Protein AF-0000000083138171 (afdb_homodimer)

Radius of gyration: 25.32 Å; Cα contacts (8 Å, |Δi|>4): 1349; chains: 2; bounding box: 52×80×74 Å

Secondary structure (DSSP, 8-state):
-TTTS--EEEEEEEEEEEETTTEEEEEEEEEEEEHHHHHHHHHHS---SGGGS-S-TTHHHHHHHHHHHHHHHHEEEETTEEEE-GGGGGS-HHHHHHHHHHHHHHHHHHHHHHHH---EEEEGGGS-BTTB-SGGGGGG-TT--SEEEEETTTTEEEEEEEEE-SS--HHHHHHHHHHHHTEEEETTB--S-EEEEEEEEETTEEEEEEEEPPP-TTSEEE---HHHHHHHHHHHHHHHHH-GGG--EE-SSEEEEEEEE----TT-SS---EEEEEEEEHHHHHHHHTT-HHHHHHHHHTGGGPPPPTT-EE-TTS-EE-/-TTTS--EEEEEEEEEEEETTTEEEEEEEEEEEEHHHHHHHHHHS---SGGGS-S-TTHHHHHHHHHHHHHHHHEEEETTEEEE-GGGGGS-HHHHHHHHHHHHHHHHHHHHHHHH---EEEEGGGS-BTTB-STTGGGG-TT--SEEEEETTTTEEEEEEEEE-SS--HHHHHHHHHHHHTEEEETTB--S-EEEEEEEEETTEEEEEEEEPPP-TTSEEE---HHHHHHHHHHHHHHHHH-GGG--EE-SSEEEEEEEEE---TT-SS--EEEEEEEEEHHHHHHHHTT-HHHHHHHHHTGGGPPPPTT-EE-TTS-EE-

Nearest PDB structures (foldseek):
  5d3d-assembly1_A  TM=7.814E-01  e=3.980E-01  Staphylococcus aureus subsp. aureus NCTC 8325
  6fkn-assembly2_D  TM=5.523E-01  e=2.606E+00  Drosophila melanogaster
  6fkn-assembly1_B  TM=5.523E-01  e=2.606E+00  Drosophila melanogaster
  7vtg-assembly1_A  TM=3.301E-01  e=4.169E+00  Escherichia coli
  7vtg-assembly1_B  TM=3.327E-01  e=6.669E+00  Escherichia coli

Sequence (644 aa):
MILTEDKIYTMSLETESVNRDSGLTNNTIELEFTNKELLHAIVTCGMPIQRLTAAFPEKKRFEFLYKLFLVETALDAEGDRLKKSKKIAYLDSSEKSVISYYMGMFFTKMISRRLYGSEYLTNLNLIETPDHKEFIDFFASEWRPEMIGYRPDADAWNVWEAKGGSNYREQALKKGADQLKAIGTVNGVRPDPAAVCMTYYDHGYLCGILREPEGNTEGEQLKFTEEDFYKAYYEPICELFLDKGSNLRLHDLYAEVSLEVPYFTENYREPDERKICIGISRKLLNCLMEEDYSAVAEIRKNVQEEICPDGAYMGADGIFIRMILTEDKIYTMSLETESVNRDSGLTNNTIELEFTNKELLHAIVTCGMPIQRLTAAFPEKKRFEFLYKLFLVETALDAEGDRLKKSKKIAYLDSSEKSVISYYMGMFFTKMISRRLYGSEYLTNLNLIETPDHKEFIDFFASEWRPEMIGYRPDADAWNVWEAKGGSNYREQALKKGADQLKAIGTVNGVRPDPAAVCMTYYDHGYLCGILREPEGNTEGEQLKFTEEDFYKAYYEPICELFLDKGSNLRLHDLYAEVSLEVPYFTENYREPDERKICIGISRKLLNCLMEEDYSAVAEIRKNVQEEICPDGAYMGADGIFIR

Solvent-accessible surface area (backbone atoms only — not comparable to full-atom values): 33714 Å² total; per-residue (Å²): 102,73,68,77,40,93,46,65,34,44,32,48,33,35,37,39,40,70,42,93,84,77,40,77,45,80,46,76,46,77,45,72,46,40,19,45,54,53,48,46,22,51,68,60,33,78,78,68,72,57,72,53,41,47,65,31,60,56,41,46,54,52,50,47,51,48,54,50,48,44,49,59,31,46,40,36,73,58,87,45,28,44,24,62,27,74,54,48,51,68,46,52,71,50,57,48,44,36,43,22,44,50,50,7,43,31,49,38,44,44,46,35,28,73,76,68,60,26,61,42,47,31,51,46,76,57,40,59,26,89,88,42,76,55,68,56,70,72,47,70,50,97,40,60,51,48,28,39,27,42,26,68,94,70,72,34,36,24,37,36,23,59,34,35,37,74,48,85,50,70,66,58,52,51,51,33,39,53,17,49,35,44,41,14,23,51,64,83,33,66,46,59,58,42,32,24,30,36,31,23,34,59,97,47,28,46,32,36,37,34,39,40,56,80,83,29,74,82,27,46,73,42,62,63,54,70,43,37,46,50,44,44,50,44,48,63,54,51,39,37,66,66,12,80,84,23,54,68,42,80,56,94,63,32,34,35,27,45,42,80,40,78,38,54,44,88,76,60,75,69,90,51,86,38,70,44,32,44,32,34,39,42,69,59,49,52,30,56,75,67,66,34,40,66,58,44,52,54,51,58,65,55,51,88,72,70,80,69,58,88,88,41,42,59,48,86,82,51,44,28,27,75,105,74,69,76,42,94,46,63,35,44,32,49,33,35,38,38,39,69,40,93,86,77,41,78,47,78,48,76,45,77,46,71,47,39,18,46,56,52,48,48,24,51,68,59,35,80,77,62,74,54,69,52,40,38,65,32,56,58,41,44,54,51,49,48,51,48,53,50,48,43,49,60,27,44,40,35,74,58,86,45,29,44,24,63,27,72,56,47,48,68,49,51,70,51,57,49,46,36,43,22,43,50,50,6,44,32,49,39,43,44,46,34,27,73,76,69,60,26,61,42,47,33,53,47,79,56,40,59,28,89,89,44,78,58,75,53,71,76,56,68,51,99,40,59,50,48,29,39,28,41,25,70,93,71,72,35,36,24,37,37,24,60,35,35,36,75,48,86,50,70,66,60,51,50,51,34,40,54,16,49,35,43,42,15,24,49,63,85,35,66,45,59,56,42,34,24,29,36,32,23,34,60,96,47,27,47,31,36,39,34,40,40,56,82,82,30,74,81,27,46,73,44,62,62,52,70,44,37,46,50,45,45,52,44,49,65,54,51,38,37,64,65,11,80,84,22,55,67,43,81,55,94,63,32,33,34,27,45,41,81,38,78,39,49,44,89,74,65,74,67,88,52,85,38,67,44,30,43,30,34,39,42,69,58,49,52,30,57,76,68,66,34,40,67,57,46,53,54,49,55,65,55,49,87,73,68,81,70,59,89,87,40,41,59,49,82,80,52,44,29,26,74

pLDDT: mean 84.26, std 14.77, range [39.25, 97.88]

Foldseek 3Di:
DQQQDWAKAKAKEWEWEQDPVPGTDIDIDIDIDTSFLLLLLLLQEDDPDLVPPPDDLCSLVVSSLVSVVLDVQQWDDDDRFIFGDPSCVPDDPVSQQVSQQSVQRSVQLSCCCVPPVFNAKYFPLLQADPVPNDSPPVPPDPQAATIKTADLLVRAIATEHTAGDADDDPVVQVSQQRSLQQEQEEQPHGHPFYKYKYWHDDVRTIHMYIYGDDHHNPHDYHDDDPLSSVCSRCVSVLSLCVRPVQCWDDDDFKIKTKRWHFDPDPVPDDGDTGIKIKMATPQLSVCVVVSPSVVLSVCLNVQVPADDDPPWDARSSRMIMD/DQQQDWAKAKAKEWEWEQDPVPGTDIDIDIDIDTSFLLLLLLLQEDDPDCVPPPPDLCSLVVSSLVSVVLDVQQWDDDDRFIFGDPSCVPDDPVSQQVSQVSVQRSVQLSCCCVPPVFNFKYFPLLQDDPVDNDSPDVPPDPQAATIKTADLLVRAIATEHTAGDADDDPVVQVSQQRSLQQEQEEQPHGHPFYKYKYWHDDVRTIHMYIYGDDHHNPHDYHDDDPLSSVCSRCVSVLSLCVRPVQCWDDDDFKIKTKRWHADPPPVPPDRDTGIKIKMATPQLSVCVVVSVSVVLSVCLSVQVPADDDPPWAARSSRMIMD

Organism: NCBI:txid40520

Structure (mmCIF, N/CA/C/O backbone):
data_AF-0000000083138171-model_v1
#
loop_
_entity.id
_entity.type
_entity.pdbx_description
1 polymer 'Uncharacterized protein'
#
loop_
_atom_site.group_PDB
_atom_site.id
_atom_site.type_symbol
_atom_site.label_atom_id
_atom_site.label_alt_id
_atom_site.label_comp_id
_atom_site.label_asym_id
_atom_site.label_entity_id
_atom_site.label_seq_id
_atom_site.pdbx_PDB_ins_code
_atom_site.Cartn_x
_atom_site.Cartn_y
_atom_site.Cartn_z
_atom_site.occupancy
_atom_site.B_iso_or_equiv
_atom_site.auth_seq_id
_atom_site.auth_comp_id
_atom_site.auth_asym_id
_atom_site.auth_atom_id
_atom_site.pdbx_PDB_model_num
ATOM 1 N N . MET A 1 1 ? -18.062 9.148 -6.297 1 81.62 1 MET A N 1
ATOM 2 C CA . MET A 1 1 ? -16.812 9.07 -5.555 1 81.62 1 MET A CA 1
ATOM 3 C C . MET A 1 1 ? -16.781 10.109 -4.434 1 81.62 1 MET A C 1
ATOM 5 O O . MET A 1 1 ? -17.062 11.289 -4.664 1 81.62 1 MET A O 1
ATOM 9 N N . ILE A 1 2 ? -16.438 9.68 -3.275 1 85.94 2 ILE A N 1
ATOM 10 C CA . ILE A 1 2 ? -16.484 10.5 -2.066 1 85.94 2 ILE A CA 1
ATOM 11 C C . ILE A 1 2 ? -15.555 11.695 -2.211 1 85.94 2 ILE A C 1
ATOM 13 O O . ILE A 1 2 ? -15.828 12.773 -1.666 1 85.94 2 ILE A O 1
ATOM 17 N N . LEU A 1 3 ? -14.516 11.523 -3.051 1 86.81 3 LEU A N 1
ATOM 18 C CA . LEU A 1 3 ? -13.477 12.555 -3.072 1 86.81 3 LEU A CA 1
ATOM 19 C C . LEU A 1 3 ? -13.711 13.539 -4.219 1 86.81 3 LEU A C 1
ATOM 21 O O . LEU A 1 3 ? -13.125 14.625 -4.242 1 86.81 3 LEU A O 1
ATOM 25 N N . THR A 1 4 ? -14.555 13.211 -5.152 1 83.38 4 THR A N 1
ATOM 26 C CA . THR A 1 4 ? -14.695 14.117 -6.289 1 83.38 4 THR A CA 1
ATOM 27 C C . THR A 1 4 ? -16.109 14.68 -6.363 1 83.38 4 THR A C 1
ATOM 29 O O . THR A 1 4 ? -16.391 15.57 -7.168 1 83.38 4 THR A O 1
ATOM 32 N N . GLU A 1 5 ? -16.953 14.211 -5.547 1 83.25 5 GLU A N 1
ATOM 33 C CA . GLU A 1 5 ? -18.281 14.805 -5.422 1 83.25 5 GLU A CA 1
ATOM 34 C C . GLU A 1 5 ? -18.266 15.953 -4.418 1 83.25 5 GLU A C 1
ATOM 36 O O . GLU A 1 5 ? -17.766 15.812 -3.303 1 83.25 5 GLU A O 1
ATOM 41 N N . ASP A 1 6 ? -18.812 17.094 -4.883 1 89.44 6 ASP A N 1
ATOM 42 C CA . ASP A 1 6 ? -18.953 18.219 -3.957 1 89.44 6 ASP A CA 1
ATOM 43 C C . ASP A 1 6 ? -20.016 17.938 -2.9 1 89.44 6 ASP A C 1
ATOM 45 O O . ASP A 1 6 ? -21.219 17.969 -3.191 1 89.44 6 ASP A O 1
ATOM 49 N N . LYS A 1 7 ? -19.531 17.656 -1.728 1 93.69 7 LYS A N 1
ATOM 50 C CA . LYS A 1 7 ? -20.438 17.25 -0.647 1 93.69 7 LYS A CA 1
ATOM 51 C C . LYS A 1 7 ? -19.844 17.594 0.715 1 93.69 7 LYS A C 1
ATOM 53 O O . LYS A 1 7 ? -18.609 17.656 0.87 1 93.69 7 LYS A O 1
ATOM 58 N N . ILE A 1 8 ? -20.734 17.844 1.618 1 96.75 8 ILE A N 1
ATOM 59 C CA . ILE A 1 8 ? -20.359 18.016 3.016 1 96.75 8 ILE A CA 1
ATOM 60 C C . ILE A 1 8 ? -20.625 16.719 3.789 1 96.75 8 ILE A C 1
ATOM 62 O O . ILE A 1 8 ? -21.734 16.188 3.754 1 96.75 8 ILE A O 1
ATOM 66 N N . TYR A 1 9 ? -19.609 16.25 4.383 1 97.62 9 TYR A N 1
ATOM 67 C CA . TYR A 1 9 ? -19.719 15.047 5.188 1 97.62 9 TYR A CA 1
ATOM 68 C C . TYR A 1 9 ? -19.719 15.375 6.676 1 97.62 9 TYR A C 1
ATOM 70 O O . TYR A 1 9 ? -19.281 16.469 7.07 1 97.62 9 TYR A O 1
ATOM 78 N N . THR A 1 10 ? -20.25 14.445 7.434 1 97.12 10 THR A N 1
ATOM 79 C CA . THR A 1 10 ? -20.234 14.562 8.891 1 97.12 10 THR A CA 1
ATOM 80 C C . THR A 1 10 ? -19.641 13.312 9.531 1 97.12 10 THR A C 1
ATOM 82 O O . THR A 1 10 ? -19.891 12.195 9.086 1 97.12 10 THR A O 1
ATOM 85 N N . MET A 1 11 ? -18.844 13.516 10.547 1 96.56 11 MET A N 1
ATOM 86 C CA . MET A 1 11 ? -18.234 12.422 11.305 1 96.56 11 MET A CA 1
ATOM 87 C C . MET A 1 11 ? -18.344 12.688 12.805 1 96.56 11 MET A C 1
ATOM 89 O O . MET A 1 11 ? -18.109 13.812 13.258 1 96.56 11 MET A O 1
ATOM 93 N N . SER A 1 12 ? -18.719 11.68 13.562 1 97.19 12 SER A N 1
ATOM 94 C CA . SER A 1 12 ? -18.734 11.805 15.016 1 97.19 12 SER A CA 1
ATOM 95 C C . SER A 1 12 ? -17.328 11.695 15.602 1 97.19 12 SER A C 1
ATOM 97 O O . SER A 1 12 ? -16.594 10.766 15.289 1 97.19 12 SER A O 1
ATOM 99 N N . LEU A 1 13 ? -16.984 12.656 16.422 1 97.06 13 LEU A N 1
ATOM 100 C CA . LEU A 1 13 ? -15.672 12.68 17.062 1 97.06 13 LEU A CA 1
ATOM 101 C C . LEU A 1 13 ? -15.812 12.789 18.578 1 97.06 13 LEU A C 1
ATOM 103 O O . LEU A 1 13 ? -16.391 13.75 19.078 1 97.06 13 LEU A O 1
ATOM 107 N N . GLU A 1 14 ? -15.32 11.797 19.234 1 95.88 14 GLU A N 1
ATOM 108 C CA . GLU A 1 14 ? -15.242 11.844 20.703 1 95.88 14 GLU A CA 1
ATOM 109 C C . GLU A 1 14 ? -13.945 12.492 21.156 1 95.88 14 GLU A C 1
ATOM 111 O O . GLU A 1 14 ? -12.867 12.164 20.656 1 95.88 14 GLU A O 1
ATOM 116 N N . THR A 1 15 ? -14.07 13.422 22.062 1 93.25 15 THR A N 1
ATOM 117 C CA . THR A 1 15 ? -12.883 14.062 22.625 1 93.25 15 THR A CA 1
ATOM 118 C C . THR A 1 15 ? -12.758 13.75 24.125 1 93.25 15 THR A C 1
ATOM 120 O O . THR A 1 15 ? -13.695 13.992 24.891 1 93.25 15 THR A O 1
ATOM 123 N N . GLU A 1 16 ? -11.625 13.109 24.359 1 87.94 16 GLU A N 1
ATOM 124 C CA . GLU A 1 16 ? -11.344 12.766 25.75 1 87.94 16 GLU A CA 1
ATOM 125 C C . GLU A 1 16 ? -10.242 13.648 26.328 1 87.94 16 GLU A C 1
ATOM 127 O O . GLU A 1 16 ? -9.188 13.828 25.703 1 87.94 16 GLU A O 1
ATOM 132 N N . SER A 1 17 ? -10.617 14.445 27.297 1 73.06 17 SER A N 1
ATOM 133 C CA . SER A 1 17 ? -9.602 15.227 27.984 1 73.06 17 SER A CA 1
ATOM 134 C C . SER A 1 17 ? -9.578 14.898 29.469 1 73.06 17 SER A C 1
ATOM 136 O O . SER A 1 17 ? -10.586 14.469 30.047 1 73.06 17 SER A O 1
ATOM 138 N N . VAL A 1 18 ? -8.312 14.688 29.984 1 60.72 18 VAL A N 1
ATOM 139 C CA . VAL A 1 18 ? -8.172 14.461 31.422 1 60.72 18 VAL A CA 1
ATOM 140 C C . VAL A 1 18 ? -8.07 15.797 32.156 1 60.72 18 VAL A C 1
ATOM 142 O O . VAL A 1 18 ? -7.223 16.625 31.812 1 60.72 18 VAL A O 1
ATOM 145 N N . ASN A 1 19 ? -9.141 16.266 32.688 1 52.88 19 ASN A N 1
ATOM 146 C CA . ASN A 1 19 ? -9.047 17.375 33.625 1 52.88 19 ASN A CA 1
ATOM 147 C C . ASN A 1 19 ? -8.719 16.906 35.031 1 52.88 19 ASN A C 1
ATOM 149 O O . ASN A 1 19 ? -9.219 15.859 35.469 1 52.88 19 ASN A O 1
ATOM 153 N N . ARG A 1 20 ? -7.633 17.406 35.719 1 50.59 20 ARG A N 1
ATOM 154 C CA . ARG A 1 20 ? -7.195 17.109 37.094 1 50.59 20 ARG A CA 1
ATOM 155 C C . ARG A 1 20 ? -8.383 17.047 38.031 1 50.59 20 ARG A C 1
ATOM 157 O O . ARG A 1 20 ? -8.422 16.203 38.938 1 50.59 20 ARG A O 1
ATOM 164 N N . ASP A 1 21 ? -9.18 17.922 37.812 1 47.75 21 ASP A N 1
ATOM 165 C CA . ASP A 1 21 ? -10.188 18.078 38.875 1 47.75 21 ASP A CA 1
ATOM 166 C C . ASP A 1 21 ? -11.414 17.203 38.594 1 47.75 21 ASP A C 1
ATOM 168 O O . ASP A 1 21 ? -11.992 16.641 39.5 1 47.75 21 ASP A O 1
ATOM 172 N N . SER A 1 22 ? -11.773 17.156 37.344 1 50.12 22 SER A N 1
ATOM 173 C CA . SER A 1 22 ? -13.086 16.594 37.062 1 50.12 22 SER A CA 1
ATOM 174 C C . SER A 1 22 ? -12.977 15.211 36.438 1 50.12 22 SER A C 1
ATOM 176 O O . SER A 1 22 ? -13.984 14.523 36.25 1 50.12 22 SER A O 1
ATOM 178 N N . GLY A 1 23 ? -11.789 14.633 36.312 1 50.91 23 GLY A N 1
ATOM 179 C CA . GLY A 1 23 ? -11.586 13.32 35.719 1 50.91 23 GLY A CA 1
ATOM 180 C C . GLY A 1 23 ? -11.68 13.32 34.219 1 50.91 23 GLY A C 1
ATOM 181 O O . GLY A 1 23 ? -11.406 14.336 33.562 1 50.91 23 GLY A O 1
ATOM 182 N N . LEU A 1 24 ? -11.953 12.211 33.562 1 53.25 24 LEU A N 1
ATOM 183 C CA . LEU A 1 24 ? -12.094 12.039 32.125 1 53.25 24 LEU A CA 1
ATOM 184 C C . LEU A 1 24 ? -13.406 12.625 31.641 1 53.25 24 LEU A C 1
ATOM 186 O O . LEU A 1 24 ? -14.477 12.273 32.156 1 53.25 24 LEU A O 1
ATOM 190 N N . THR A 1 25 ? -13.422 13.781 30.844 1 59.47 25 THR A N 1
ATOM 191 C CA . THR A 1 25 ? -14.617 14.328 30.219 1 59.47 25 THR A CA 1
ATOM 192 C C . THR A 1 25 ? -14.695 13.922 28.75 1 59.47 25 THR A C 1
ATOM 194 O O . THR A 1 25 ? -13.695 13.953 28.031 1 59.47 25 THR A O 1
ATOM 197 N N . ASN A 1 26 ? -15.781 13.211 28.453 1 71.25 26 ASN A N 1
ATOM 198 C CA . ASN A 1 26 ? -16.047 12.781 27.078 1 71.25 26 ASN A CA 1
ATOM 199 C C . ASN A 1 26 ? -17.125 13.633 26.422 1 71.25 26 ASN A C 1
ATOM 201 O O . ASN A 1 26 ? -18.219 13.812 26.984 1 71.25 26 ASN A O 1
ATOM 205 N N . ASN A 1 27 ? -16.672 14.383 25.438 1 86 27 ASN A N 1
ATOM 206 C CA . ASN A 1 27 ? -17.609 15.141 24.625 1 86 27 ASN A CA 1
ATOM 207 C C . ASN A 1 27 ? -17.609 14.656 23.172 1 86 27 ASN A C 1
ATOM 209 O O . ASN A 1 27 ? -16.562 14.352 22.609 1 86 27 ASN A O 1
ATOM 213 N N . THR A 1 28 ? -18.797 14.445 22.688 1 90.94 28 THR A N 1
ATOM 214 C CA . THR A 1 28 ? -18.906 14.039 21.297 1 90.94 28 THR A CA 1
ATOM 215 C C . THR A 1 28 ? -19.328 15.211 20.422 1 90.94 28 THR A C 1
ATOM 217 O O . THR A 1 28 ? -20.266 15.938 20.75 1 90.94 28 THR A O 1
ATOM 220 N N . ILE A 1 29 ? -18.578 15.477 19.422 1 93.31 29 ILE A N 1
ATOM 221 C CA . ILE A 1 29 ? -18.922 16.531 18.484 1 93.31 29 ILE A CA 1
ATOM 222 C C . ILE A 1 29 ? -19.125 15.945 17.094 1 93.31 29 ILE A C 1
ATOM 224 O O . ILE A 1 29 ? -18.609 14.867 16.781 1 93.31 29 ILE A O 1
ATOM 228 N N . GLU A 1 30 ? -19.906 16.672 16.312 1 95.75 30 GLU A N 1
ATOM 229 C CA . GLU A 1 30 ? -20.078 16.328 14.898 1 95.75 30 GLU A CA 1
ATOM 230 C C . GLU A 1 30 ? -19.203 17.219 14.016 1 95.75 30 GLU A C 1
ATOM 232 O O . GLU A 1 30 ? -19.406 18.438 13.945 1 95.75 30 GLU A O 1
ATOM 237 N N . LEU A 1 31 ? -18.281 16.609 13.43 1 95.81 31 LEU A N 1
ATOM 238 C CA . LEU A 1 31 ? -17.375 17.344 12.562 1 95.81 31 LEU A CA 1
ATOM 239 C C . LEU A 1 31 ? -17.875 17.359 11.125 1 95.81 31 LEU A C 1
ATOM 241 O O . LEU A 1 31 ? -18.141 16.297 10.555 1 95.81 31 LEU A O 1
ATOM 245 N N . GLU A 1 32 ? -17.984 18.531 10.617 1 96.62 32 GLU A N 1
ATOM 246 C CA . GLU A 1 32 ? -18.359 18.672 9.211 1 96.62 32 GLU A CA 1
ATOM 247 C C . GLU A 1 32 ? -17.156 19.062 8.352 1 96.62 32 GLU A C 1
ATOM 249 O O . GLU A 1 32 ? -16.344 19.875 8.766 1 96.62 32 GLU A O 1
ATOM 254 N N . PHE A 1 33 ? -17.078 18.422 7.203 1 96.5 33 PHE A N 1
ATOM 255 C CA . PHE A 1 33 ? -15.977 18.719 6.289 1 96.5 33 PHE A CA 1
ATOM 256 C C . PHE A 1 33 ? -16.375 18.438 4.848 1 96.5 33 PHE A C 1
ATOM 258 O O . PHE A 1 33 ? -17.266 17.625 4.594 1 96.5 33 PHE A O 1
ATOM 265 N N . THR A 1 34 ? -15.742 19.109 3.951 1 96.31 34 THR A N 1
ATOM 266 C CA . THR A 1 34 ? -16.031 18.906 2.535 1 96.31 34 THR A CA 1
ATOM 267 C C . THR A 1 34 ? -15.086 17.875 1.928 1 96.31 34 THR A C 1
ATOM 269 O O . THR A 1 34 ? -14.047 17.547 2.516 1 96.31 34 THR A O 1
ATOM 272 N N . ASN A 1 35 ? -15.461 17.406 0.73 1 95.19 35 ASN A N 1
ATOM 273 C CA . ASN A 1 35 ? -14.57 16.516 -0.013 1 95.19 35 ASN A CA 1
ATOM 274 C C . ASN A 1 35 ? -13.234 17.188 -0.311 1 95.19 35 ASN A C 1
ATOM 276 O O . ASN A 1 35 ? -12.188 16.531 -0.273 1 95.19 35 ASN A O 1
ATOM 280 N N . LYS A 1 36 ? -13.258 18.5 -0.534 1 96.25 36 LYS A N 1
ATOM 281 C CA . LYS A 1 36 ? -12.039 19.219 -0.88 1 96.25 36 LYS A CA 1
ATOM 282 C C . LYS A 1 36 ? -11.109 19.344 0.325 1 96.25 36 LYS A C 1
ATOM 284 O O . LYS A 1 36 ? -9.883 19.281 0.184 1 96.25 36 LYS A O 1
ATOM 289 N N . GLU A 1 37 ? -11.703 19.484 1.465 1 95.81 37 GLU A N 1
ATOM 290 C CA . GLU A 1 37 ? -10.914 19.531 2.693 1 95.81 37 GLU A CA 1
ATOM 291 C C . GLU A 1 37 ? -10.227 18.188 2.943 1 95.81 37 GLU A C 1
ATOM 293 O O . GLU A 1 37 ? -9.055 18.141 3.332 1 95.81 37 GLU A O 1
ATOM 298 N N . LEU A 1 38 ? -10.992 17.156 2.707 1 96 38 LEU A N 1
ATOM 299 C CA . LEU A 1 38 ? -10.422 15.82 2.863 1 96 38 LEU A CA 1
ATOM 300 C C . LEU A 1 38 ? -9.312 15.586 1.84 1 96 38 LEU A C 1
ATOM 302 O O . LEU A 1 38 ? -8.258 15.055 2.178 1 96 38 LEU A O 1
ATOM 306 N N . LEU A 1 39 ? -9.539 16.016 0.641 1 95.25 39 LEU A N 1
ATOM 307 C CA . LEU A 1 39 ? -8.531 15.891 -0.404 1 95.25 39 LEU A CA 1
ATOM 308 C C . LEU A 1 39 ? -7.262 16.656 -0.038 1 95.25 39 LEU A C 1
ATOM 310 O O . LEU A 1 39 ? -6.152 16.172 -0.278 1 95.25 39 LEU A O 1
ATOM 314 N N . HIS A 1 40 ? -7.441 17.797 0.529 1 96 40 HIS A N 1
ATOM 315 C CA . HIS A 1 40 ? -6.297 18.594 0.979 1 96 40 HIS A CA 1
ATOM 316 C C . HIS A 1 40 ? -5.473 17.828 2.01 1 96 40 HIS A C 1
ATOM 318 O O . HIS A 1 40 ? -4.242 17.797 1.929 1 96 40 HIS A O 1
ATOM 324 N N . ALA A 1 41 ? -6.164 17.188 2.934 1 95.69 41 ALA A N 1
ATOM 325 C CA . ALA A 1 41 ? -5.473 16.391 3.941 1 95.69 41 ALA A CA 1
ATOM 326 C C . ALA A 1 41 ? -4.719 15.227 3.297 1 95.69 41 ALA A C 1
ATOM 328 O O . ALA A 1 41 ? -3.58 14.938 3.67 1 95.69 41 ALA A O 1
ATOM 329 N N . ILE A 1 42 ? -5.273 14.633 2.305 1 93.19 42 ILE A N 1
ATOM 330 C CA . ILE A 1 42 ? -4.691 13.484 1.628 1 93.19 42 ILE A CA 1
ATOM 331 C C . ILE A 1 42 ? -3.441 13.906 0.862 1 93.19 42 ILE A C 1
ATOM 333 O O . ILE A 1 42 ? -2.412 13.234 0.909 1 93.19 42 ILE A O 1
ATOM 337 N N . VAL A 1 43 ? -3.508 15.047 0.244 1 91.44 43 VAL A N 1
ATOM 338 C CA . VAL A 1 43 ? -2.422 15.523 -0.605 1 91.44 43 VAL A CA 1
ATOM 339 C C . VAL A 1 43 ? -1.245 15.969 0.261 1 91.44 43 VAL A C 1
ATOM 341 O O . VAL A 1 43 ? -0.085 15.805 -0.124 1 91.44 43 VAL A O 1
ATOM 344 N N . THR A 1 44 ? -1.57 16.453 1.428 1 92.69 44 THR A N 1
ATOM 345 C CA . THR A 1 44 ? -0.523 17.125 2.188 1 92.69 44 THR A CA 1
ATOM 346 C C . THR A 1 44 ? -0.021 16.234 3.322 1 92.69 44 THR A C 1
ATOM 348 O O . THR A 1 44 ? 0.831 16.656 4.109 1 92.69 44 THR A O 1
ATOM 351 N N . CYS A 1 45 ? -0.702 15.102 3.396 1 86.06 45 CYS A N 1
ATOM 352 C CA . CYS A 1 45 ? -0.277 14.219 4.477 1 86.06 45 CYS A CA 1
ATOM 353 C C . CYS A 1 45 ? 0.333 12.938 3.922 1 86.06 45 CYS A C 1
ATOM 355 O O . CYS A 1 45 ? -0.097 12.438 2.881 1 86.06 45 CYS A O 1
ATOM 357 N N . GLY A 1 46 ? 1.216 12.523 4.707 1 69.19 46 GLY A N 1
ATOM 358 C CA . GLY A 1 46 ? 1.71 11.18 4.457 1 69.19 46 GLY A CA 1
ATOM 359 C C . GLY A 1 46 ? 2.686 11.109 3.299 1 69.19 46 GLY A C 1
ATOM 360 O O . GLY A 1 46 ? 2.648 11.945 2.396 1 69.19 46 GLY A O 1
ATOM 361 N N . MET A 1 47 ? 3.928 10.938 3.355 1 59.88 47 MET A N 1
ATOM 362 C CA . MET A 1 47 ? 4.805 10.562 2.25 1 59.88 47 MET A CA 1
ATOM 363 C C . MET A 1 47 ? 5.43 9.195 2.49 1 59.88 47 MET A C 1
ATOM 365 O O . MET A 1 47 ? 6.316 9.047 3.336 1 59.88 47 MET A O 1
ATOM 369 N N . PRO A 1 48 ? 4.621 8.211 2.381 1 52.75 48 PRO A N 1
ATOM 370 C CA . PRO A 1 48 ? 5.273 6.953 2.75 1 52.75 48 PRO A CA 1
ATOM 371 C C . PRO A 1 48 ? 6.332 6.52 1.737 1 52.75 48 PRO A C 1
ATOM 373 O O . PRO A 1 48 ? 7.516 6.824 1.906 1 52.75 48 PRO A O 1
ATOM 376 N N . ILE A 1 49 ? 5.867 5.395 0.993 1 50.94 49 ILE A N 1
ATOM 377 C CA . ILE A 1 49 ? 6.586 4.285 0.379 1 50.94 49 ILE A CA 1
ATOM 378 C C . ILE A 1 49 ? 7.453 4.801 -0.766 1 50.94 49 ILE A C 1
ATOM 380 O O . ILE A 1 49 ? 8.578 4.332 -0.961 1 50.94 49 ILE A O 1
ATOM 384 N N . GLN A 1 50 ? 6.867 5.777 -1.527 1 51.06 50 GLN A N 1
ATOM 385 C CA . GLN A 1 50 ? 7.512 6.035 -2.811 1 51.06 50 GLN A CA 1
ATOM 386 C C . GLN A 1 50 ? 8.719 6.945 -2.646 1 51.06 50 GLN A C 1
ATOM 388 O O . GLN A 1 50 ? 9.5 7.133 -3.588 1 51.06 50 GLN A O 1
ATOM 393 N N . ARG A 1 51 ? 8.672 7.652 -1.364 1 49.84 51 ARG A N 1
ATOM 394 C CA . ARG A 1 51 ? 9.844 8.5 -1.146 1 49.84 51 ARG A CA 1
ATOM 395 C C . ARG A 1 51 ? 11.133 7.695 -1.287 1 49.84 51 ARG A C 1
ATOM 397 O O . ARG A 1 51 ? 12.18 8.25 -1.623 1 49.84 51 ARG A O 1
ATOM 404 N N . LEU A 1 52 ? 10.789 6.375 -0.946 1 51.38 52 LEU A N 1
ATOM 405 C CA . LEU A 1 52 ? 12.016 5.605 -0.786 1 51.38 52 LEU A CA 1
ATOM 406 C C . LEU A 1 52 ? 12.555 5.16 -2.141 1 51.38 52 LEU A C 1
ATOM 408 O O . LEU A 1 52 ? 13.664 4.625 -2.225 1 51.38 52 LEU A O 1
ATOM 412 N N . THR A 1 53 ? 11.531 5.395 -3.111 1 49.88 53 THR A N 1
ATOM 413 C CA . THR A 1 53 ? 12.055 5.035 -4.426 1 49.88 53 THR A CA 1
ATOM 414 C C . THR A 1 53 ? 12.797 6.215 -5.051 1 49.88 53 THR A C 1
ATOM 416 O O . THR A 1 53 ? 12.477 7.375 -4.773 1 49.88 53 THR A O 1
ATOM 419 N N . ALA A 1 54 ? 13.852 5.992 -5.391 1 51.56 54 ALA A N 1
ATOM 420 C CA . ALA A 1 54 ? 14.695 6.977 -6.07 1 51.56 54 ALA A CA 1
ATOM 421 C C . ALA A 1 54 ? 13.859 7.969 -6.859 1 51.56 54 ALA A C 1
ATOM 423 O O . ALA A 1 54 ? 12.648 7.777 -7.027 1 51.56 54 ALA A O 1
ATOM 424 N N . ALA A 1 55 ? 14.523 8.953 -7.434 1 55.5 55 ALA A N 1
ATOM 425 C CA . ALA A 1 55 ? 14.172 10.195 -8.125 1 55.5 55 ALA A CA 1
ATOM 426 C C . ALA A 1 55 ? 13.32 9.906 -9.352 1 55.5 55 ALA A C 1
ATOM 428 O O . ALA A 1 55 ? 13.852 9.719 -10.453 1 55.5 55 ALA A O 1
ATOM 429 N N . PHE A 1 56 ? 12.109 9.492 -9.109 1 63.5 56 PHE A N 1
ATOM 430 C CA . PHE A 1 56 ? 11.133 9.391 -10.188 1 63.5 56 PHE A CA 1
ATOM 431 C C . PHE A 1 56 ? 10.148 10.555 -10.148 1 63.5 56 PHE A C 1
ATOM 433 O O . PHE A 1 56 ? 9.445 10.742 -9.148 1 63.5 56 PHE A O 1
ATOM 440 N N . PRO A 1 57 ? 10.281 11.367 -11.164 1 61.97 57 PRO A N 1
ATOM 441 C CA . PRO A 1 57 ? 9.484 12.594 -11.109 1 61.97 57 PRO A CA 1
ATOM 442 C C . PRO A 1 57 ? 8 12.328 -10.883 1 61.97 57 PRO A C 1
ATOM 444 O O 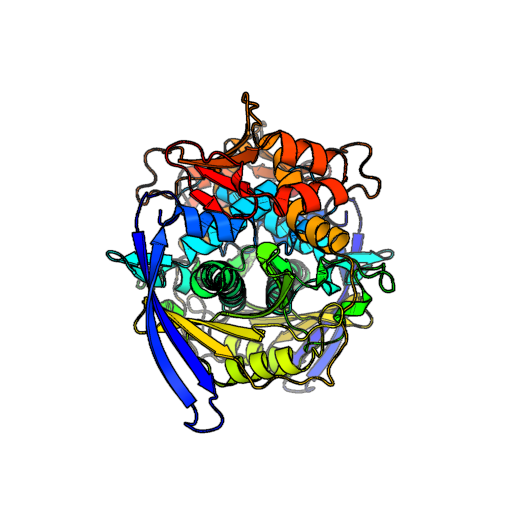. PRO A 1 57 ? 7.312 13.133 -10.25 1 61.97 57 PRO A O 1
ATOM 447 N N . GLU A 1 58 ? 7.562 11.094 -11.367 1 72.25 58 GLU A N 1
ATOM 448 C CA . GLU A 1 58 ? 6.125 10.852 -11.312 1 72.25 58 GLU A CA 1
ATOM 449 C C . GLU A 1 58 ? 5.73 10.164 -10.008 1 72.25 58 GLU A C 1
ATOM 451 O O . GLU A 1 58 ? 4.547 9.93 -9.758 1 72.25 58 GLU A O 1
ATOM 456 N N . LYS A 1 59 ? 6.664 10.07 -9.156 1 74.44 59 LYS A N 1
ATOM 457 C CA . LYS A 1 59 ? 6.422 9.266 -7.969 1 74.44 59 LYS A CA 1
ATOM 458 C C . LYS A 1 59 ? 5.359 9.898 -7.078 1 74.44 59 LYS A C 1
ATOM 460 O O . LYS A 1 59 ? 4.547 9.203 -6.473 1 74.44 59 LYS A O 1
ATOM 465 N N . LYS A 1 60 ? 5.355 11.18 -7.102 1 79.38 60 LYS A N 1
ATOM 466 C CA . LYS A 1 60 ? 4.418 11.852 -6.207 1 79.38 60 LYS A CA 1
ATOM 467 C C . LYS A 1 60 ? 2.996 11.789 -6.754 1 79.38 60 LYS A C 1
ATOM 469 O O . LYS A 1 60 ? 2.035 11.688 -5.984 1 79.38 60 LYS A O 1
ATOM 474 N N . ARG A 1 61 ? 2.922 11.836 -7.977 1 81.81 61 ARG A N 1
ATOM 475 C CA . ARG A 1 61 ? 1.606 11.68 -8.586 1 81.81 61 ARG A CA 1
ATOM 476 C C . ARG A 1 61 ? 1.044 10.289 -8.32 1 81.81 61 ARG A C 1
ATOM 478 O O . ARG A 1 61 ? -0.129 10.141 -7.965 1 81.81 61 ARG A O 1
ATOM 485 N N . PHE A 1 62 ? 1.887 9.344 -8.43 1 78.75 62 PHE A N 1
ATOM 486 C CA . PHE A 1 62 ? 1.46 7.973 -8.188 1 78.75 62 PHE A CA 1
ATOM 487 C C . PHE A 1 62 ? 1.093 7.77 -6.727 1 78.75 62 PHE A C 1
ATOM 489 O O . PHE A 1 62 ? 0.129 7.066 -6.414 1 78.75 62 PHE A O 1
ATOM 496 N N . GLU A 1 63 ? 1.841 8.391 -5.922 1 82.44 63 GLU A N 1
ATOM 497 C CA . GLU A 1 63 ? 1.541 8.312 -4.496 1 82.44 63 GLU A CA 1
ATOM 498 C C . GLU A 1 63 ? 0.172 8.914 -4.184 1 82.44 63 GLU A C 1
ATOM 500 O O . GLU A 1 63 ? -0.601 8.344 -3.414 1 82.44 63 GLU A O 1
ATOM 505 N N . PHE A 1 64 ? -0.012 9.992 -4.785 1 83.94 64 PHE A N 1
ATOM 506 C CA . PHE A 1 64 ? -1.289 10.656 -4.547 1 83.94 64 PHE A CA 1
ATOM 507 C C . PHE A 1 64 ? -2.445 9.812 -5.062 1 83.94 64 PHE A C 1
ATOM 509 O O . PHE A 1 64 ? -3.463 9.656 -4.387 1 83.94 64 PHE A O 1
ATOM 516 N N . LEU A 1 65 ? -2.266 9.305 -6.203 1 81.81 65 LEU A N 1
ATOM 517 C CA . LEU A 1 65 ? -3.307 8.453 -6.77 1 81.81 65 LEU A CA 1
ATOM 518 C C . LEU A 1 65 ? -3.539 7.223 -5.898 1 81.81 65 LEU A C 1
ATOM 520 O O . LEU A 1 65 ? -4.684 6.797 -5.711 1 81.81 65 LEU A O 1
ATOM 524 N N . TYR A 1 66 ? -2.502 6.723 -5.402 1 82.38 66 TYR A N 1
ATOM 525 C CA . TYR A 1 66 ? -2.607 5.586 -4.496 1 82.38 66 TYR A CA 1
ATOM 526 C C . TYR A 1 66 ? -3.422 5.945 -3.258 1 82.38 66 TYR A C 1
ATOM 528 O O . TYR A 1 66 ? -4.309 5.191 -2.848 1 82.38 66 TYR A O 1
ATOM 536 N N . LYS A 1 67 ? -3.133 7.066 -2.711 1 87.31 67 LYS A N 1
ATOM 537 C CA . LYS A 1 67 ? -3.852 7.52 -1.523 1 87.31 67 LYS A CA 1
ATOM 538 C C . LYS A 1 67 ? -5.336 7.719 -1.822 1 87.31 67 LYS A C 1
ATOM 540 O O . LYS A 1 67 ? -6.188 7.398 -0.994 1 87.31 67 LYS A O 1
ATOM 545 N N . LEU A 1 68 ? -5.566 8.227 -2.982 1 86.38 68 LEU A N 1
ATOM 546 C CA . LEU A 1 68 ? -6.957 8.398 -3.385 1 86.38 68 LEU A CA 1
ATOM 547 C C . LEU A 1 68 ? -7.672 7.055 -3.467 1 86.38 68 LEU A C 1
ATOM 549 O O . LEU A 1 68 ? -8.805 6.918 -2.998 1 86.38 68 LEU A O 1
ATOM 553 N N . PHE A 1 69 ? -6.965 6.129 -3.98 1 81.75 69 PHE A N 1
ATOM 554 C CA . PHE A 1 69 ? -7.543 4.797 -4.129 1 81.75 69 PHE A CA 1
ATOM 555 C C . PHE A 1 69 ? -7.824 4.172 -2.768 1 81.75 69 PHE A C 1
ATOM 557 O O . PHE A 1 69 ? -8.828 3.488 -2.59 1 81.75 69 PHE A O 1
ATOM 564 N N . LEU A 1 70 ? -6.949 4.43 -1.883 1 86.25 70 LEU A N 1
ATOM 565 C CA . LEU A 1 70 ? -7.141 3.891 -0.542 1 86.25 70 LEU A CA 1
ATOM 566 C C . LEU A 1 70 ? -8.438 4.41 0.073 1 86.25 70 LEU A C 1
ATOM 568 O O . LEU A 1 70 ? -9.219 3.639 0.627 1 86.25 70 LEU A O 1
ATOM 572 N N . VAL A 1 71 ? -8.664 5.645 -0.098 1 90.06 71 VAL A N 1
ATOM 573 C CA . VAL A 1 71 ? -9.836 6.266 0.512 1 90.06 71 VAL A CA 1
ATOM 574 C C . VAL A 1 71 ? -11.102 5.785 -0.196 1 90.06 71 VAL A C 1
ATOM 576 O O . VAL A 1 71 ? -12.07 5.395 0.455 1 90.06 71 VAL A O 1
ATOM 579 N N . GLU A 1 72 ? -11.062 5.746 -1.467 1 86.25 72 GLU A N 1
ATOM 580 C CA . GLU A 1 72 ? -12.227 5.348 -2.25 1 86.25 72 GLU A CA 1
ATOM 581 C C . GLU A 1 72 ? -12.555 3.873 -2.035 1 86.25 72 GLU A C 1
ATOM 583 O O . GLU A 1 72 ? -13.711 3.461 -2.191 1 86.25 72 GLU A O 1
ATOM 588 N N . THR A 1 73 ? -11.547 3.109 -1.703 1 83.06 73 THR A N 1
ATOM 589 C CA . THR A 1 73 ? -11.758 1.695 -1.408 1 83.06 73 THR A CA 1
ATOM 590 C C . THR A 1 73 ? -12.32 1.513 -0.003 1 83.06 73 THR A C 1
ATOM 592 O O . THR A 1 73 ? -13.195 0.667 0.217 1 83.06 73 THR A O 1
ATOM 595 N N . ALA A 1 74 ? -11.914 2.34 0.867 1 89.69 74 ALA A N 1
ATOM 596 C CA . ALA A 1 74 ? -12.219 2.154 2.283 1 89.69 74 ALA A CA 1
ATOM 597 C C . ALA A 1 74 ? -13.609 2.68 2.613 1 89.69 74 ALA A C 1
ATOM 599 O O . ALA A 1 74 ? -14.273 2.178 3.527 1 89.69 74 ALA A O 1
ATOM 600 N N . LEU A 1 75 ? -14.047 3.676 1.807 1 92.69 75 LEU A N 1
ATOM 601 C CA . LEU A 1 75 ? -15.211 4.418 2.291 1 92.69 75 LEU A CA 1
ATOM 602 C C . LEU A 1 75 ? -16.281 4.5 1.216 1 92.69 75 LEU A C 1
ATOM 604 O O . LEU A 1 75 ? -15.977 4.633 0.029 1 92.69 75 LEU A O 1
ATOM 608 N N . ASP A 1 76 ? -17.453 4.41 1.693 1 91.12 76 ASP A N 1
ATOM 609 C CA . ASP A 1 76 ? -18.656 4.754 0.931 1 91.12 76 ASP A CA 1
ATOM 610 C C . ASP A 1 76 ? -19.438 5.871 1.611 1 91.12 76 ASP A C 1
ATOM 612 O O . ASP A 1 76 ? -19.266 6.121 2.807 1 91.12 76 ASP A O 1
ATOM 616 N N . ALA A 1 77 ? -20.219 6.543 0.807 1 93.88 77 ALA A N 1
ATOM 617 C CA . ALA A 1 77 ? -21.078 7.582 1.371 1 93.88 77 ALA A CA 1
ATOM 618 C C . ALA A 1 77 ? -22.5 7.055 1.603 1 93.88 77 ALA A C 1
ATOM 620 O O . ALA A 1 77 ? -23.047 6.344 0.76 1 93.88 77 ALA A O 1
ATOM 621 N N . GLU A 1 78 ? -22.984 7.223 2.729 1 95.5 78 GLU A N 1
ATOM 622 C CA . GLU A 1 78 ? -24.391 7.043 3.07 1 95.5 78 GLU A CA 1
ATOM 623 C C . GLU A 1 78 ? -24.984 8.328 3.641 1 95.5 78 GLU A C 1
ATOM 625 O O . GLU A 1 78 ? -24.812 8.625 4.824 1 95.5 78 GLU A O 1
ATOM 630 N N . GLY A 1 79 ? -25.75 9.023 2.754 1 94.56 79 GLY A N 1
ATOM 631 C CA . GLY A 1 79 ? -26.109 10.375 3.135 1 94.56 79 GLY A CA 1
ATOM 632 C C . GLY A 1 79 ? -24.922 11.297 3.277 1 94.56 79 GLY A C 1
ATOM 633 O O . GLY A 1 79 ? -24.109 11.414 2.359 1 94.56 79 GLY A O 1
ATOM 634 N N . ASP A 1 80 ? -24.859 11.914 4.465 1 95.94 80 ASP A N 1
ATOM 635 C CA . ASP A 1 80 ? -23.75 12.82 4.707 1 95.94 80 ASP A CA 1
ATOM 636 C C . ASP A 1 80 ? -22.672 12.156 5.566 1 95.94 80 ASP A C 1
ATOM 638 O O . ASP A 1 80 ? -21.766 12.828 6.07 1 95.94 80 ASP A O 1
ATOM 642 N N . ARG A 1 81 ? -22.797 10.875 5.672 1 97.38 81 ARG A N 1
ATOM 643 C CA . ARG A 1 81 ? -21.812 10.18 6.504 1 97.38 81 ARG A CA 1
ATOM 644 C C . ARG A 1 81 ? -21.016 9.172 5.684 1 97.38 81 ARG A C 1
ATOM 646 O O . ARG A 1 81 ? -21.469 8.711 4.637 1 97.38 81 ARG A O 1
ATOM 653 N N . LEU A 1 82 ? -19.875 8.953 6.129 1 97.19 82 LEU A N 1
ATOM 654 C CA . LEU A 1 82 ? -19 7.973 5.488 1 97.19 82 LEU A CA 1
ATOM 655 C C . LEU A 1 82 ? -19.062 6.633 6.219 1 97.19 82 LEU A C 1
ATOM 657 O O . LEU A 1 82 ? -19.109 6.594 7.449 1 97.19 82 LEU A O 1
ATOM 661 N N . LYS A 1 83 ? -19.172 5.672 5.414 1 96.69 83 LYS A N 1
ATOM 662 C CA . LYS A 1 83 ? -19.312 4.316 5.934 1 96.69 83 LYS A CA 1
ATOM 663 C C . LYS A 1 83 ? -18.234 3.402 5.367 1 96.69 83 LYS A C 1
ATOM 665 O O . LYS A 1 83 ? -17.703 3.658 4.285 1 96.69 83 LYS A O 1
ATOM 670 N N . LYS A 1 84 ? -17.938 2.354 6.176 1 93.94 84 LYS A N 1
ATOM 671 C CA . LYS A 1 84 ? -17.016 1.329 5.699 1 93.94 84 LYS A CA 1
ATOM 672 C C . LYS A 1 84 ? -17.531 0.673 4.422 1 93.94 84 LYS A C 1
ATOM 674 O O . LYS A 1 84 ? -18.672 0.208 4.375 1 93.94 84 LYS A O 1
ATOM 679 N N . SER A 1 85 ? -16.688 0.671 3.438 1 88.88 85 SER A N 1
ATOM 680 C CA . SER A 1 85 ? -17.062 0.072 2.164 1 88.88 85 SER A CA 1
ATOM 681 C C . SER A 1 85 ? -17.062 -1.451 2.246 1 88.88 85 SER A C 1
ATOM 683 O O . SER A 1 85 ? -16.188 -2.041 2.885 1 88.88 85 SER A O 1
ATOM 685 N N . LYS A 1 86 ? -17.906 -2.119 1.561 1 81.56 86 LYS A N 1
ATOM 686 C CA . LYS A 1 86 ? -17.922 -3.574 1.461 1 81.56 86 LYS A CA 1
ATOM 687 C C . LYS A 1 86 ? -16.703 -4.098 0.71 1 81.56 86 LYS A C 1
ATOM 689 O O . LYS A 1 86 ? -16.312 -5.254 0.878 1 81.56 86 LYS A O 1
ATOM 694 N N . LYS A 1 87 ? -16.141 -3.244 -0.033 1 76.81 87 LYS A N 1
ATOM 695 C CA . LYS A 1 87 ? -14.969 -3.602 -0.842 1 76.81 87 LYS A CA 1
ATOM 696 C C . LYS A 1 87 ? -13.805 -4.051 0.037 1 76.81 87 LYS A C 1
ATOM 698 O O . LYS A 1 87 ? -12.969 -4.848 -0.39 1 76.81 87 LYS A O 1
ATOM 703 N N . ILE A 1 88 ? -13.781 -3.564 1.259 1 80.75 88 ILE A N 1
ATOM 704 C CA . ILE A 1 88 ? -12.648 -3.838 2.143 1 80.75 88 ILE A CA 1
ATOM 705 C C . ILE A 1 88 ? -12.703 -5.289 2.609 1 80.75 88 ILE A C 1
ATOM 707 O O . ILE A 1 88 ? -11.68 -5.867 2.98 1 80.75 88 ILE A O 1
ATOM 711 N N . ALA A 1 89 ? -13.82 -5.84 2.535 1 76.62 89 ALA A N 1
ATOM 712 C CA . ALA A 1 89 ? -14.008 -7.199 3.035 1 76.62 89 ALA A CA 1
ATOM 713 C C . ALA A 1 89 ? -13.18 -8.195 2.232 1 76.62 89 ALA A C 1
ATOM 715 O O . ALA A 1 89 ? -12.773 -9.242 2.756 1 76.62 89 ALA A O 1
ATOM 716 N N . TYR A 1 90 ? -12.805 -7.852 1.049 1 72.75 90 TYR A N 1
ATOM 717 C CA . TYR A 1 90 ? -12.094 -8.766 0.163 1 72.75 90 TYR A CA 1
ATOM 718 C C . TYR A 1 90 ? -10.586 -8.703 0.413 1 72.75 90 TYR A C 1
ATOM 720 O O . TYR A 1 90 ? -9.844 -9.586 -0.009 1 72.75 90 TYR A O 1
ATOM 728 N N . LEU A 1 91 ? -10.18 -7.715 1.146 1 80 91 LEU A N 1
ATOM 729 C CA . LEU A 1 91 ? -8.75 -7.492 1.35 1 80 91 LEU A CA 1
ATOM 730 C C . LEU A 1 91 ? -8.234 -8.32 2.521 1 80 91 LEU A C 1
ATOM 732 O O . LEU A 1 91 ? -8.977 -8.609 3.459 1 80 91 LEU A O 1
ATOM 736 N N . ASP A 1 92 ? -7.023 -8.664 2.436 1 79.75 92 ASP A N 1
ATOM 737 C CA . ASP A 1 92 ? -6.367 -9.352 3.543 1 79.75 92 ASP A CA 1
ATOM 738 C C . ASP A 1 92 ? -6.09 -8.391 4.699 1 79.75 92 ASP A C 1
ATOM 740 O O . ASP A 1 92 ? -6.113 -7.172 4.52 1 79.75 92 ASP A O 1
ATOM 744 N N . SER A 1 93 ? -5.801 -8.961 5.816 1 82.25 93 SER A N 1
ATOM 745 C CA . SER A 1 93 ? -5.645 -8.188 7.043 1 82.25 93 SER A CA 1
ATOM 746 C C . SER A 1 93 ? -4.527 -7.156 6.902 1 82.25 93 SER A C 1
ATOM 748 O O . SER A 1 93 ? -4.652 -6.031 7.391 1 82.25 93 SER A O 1
ATOM 750 N N . SER A 1 94 ? -3.408 -7.531 6.25 1 83.62 94 SER A N 1
ATOM 751 C CA . SER A 1 94 ? -2.293 -6.605 6.086 1 83.62 94 SER A CA 1
ATOM 752 C C . SER A 1 94 ? -2.684 -5.418 5.211 1 83.62 94 SER A C 1
ATOM 754 O O . SER A 1 94 ? -2.27 -4.285 5.469 1 83.62 94 SER A O 1
ATOM 756 N N . GLU A 1 95 ? -3.502 -5.676 4.199 1 83.94 95 GLU A N 1
ATOM 757 C CA . GLU A 1 95 ? -3.98 -4.609 3.328 1 83.94 95 GLU A CA 1
ATOM 758 C C . GLU A 1 95 ? -4.969 -3.703 4.055 1 83.94 95 GLU A C 1
ATOM 760 O O . GLU A 1 95 ? -4.918 -2.48 3.914 1 83.94 95 GLU A O 1
ATOM 765 N N . LYS A 1 96 ? -5.805 -4.301 4.824 1 86.19 96 LYS A N 1
ATOM 766 C CA . LYS A 1 96 ? -6.75 -3.514 5.617 1 86.19 96 LYS A CA 1
ATOM 767 C C . LYS A 1 96 ? -6.02 -2.625 6.621 1 86.19 96 LYS A C 1
ATOM 769 O O . LYS A 1 96 ? -6.418 -1.481 6.848 1 86.19 96 LYS A O 1
ATOM 774 N N . SER A 1 97 ? -5.012 -3.182 7.16 1 88.44 97 SER A N 1
ATOM 775 C CA . SER A 1 97 ? -4.258 -2.453 8.172 1 88.44 97 SER A CA 1
ATOM 776 C C . SER A 1 97 ? -3.619 -1.196 7.594 1 88.44 97 SER A C 1
ATOM 778 O O . SER A 1 97 ? -3.633 -0.138 8.227 1 88.44 97 SER A O 1
ATOM 780 N N . VAL A 1 98 ? -3.07 -1.317 6.438 1 88.56 98 VAL A N 1
ATOM 781 C CA . VAL A 1 98 ? -2.408 -0.162 5.84 1 88.56 98 VAL A CA 1
ATOM 782 C C . VAL A 1 98 ? -3.449 0.88 5.438 1 88.56 98 VAL A C 1
ATOM 784 O O . VAL A 1 98 ? -3.209 2.084 5.555 1 88.56 98 VAL A O 1
ATOM 787 N N . ILE A 1 99 ? -4.547 0.443 4.977 1 90.44 99 ILE A N 1
ATOM 788 C CA . ILE A 1 99 ? -5.637 1.364 4.664 1 90.44 99 ILE A CA 1
ATOM 789 C C . ILE A 1 99 ? -6.047 2.121 5.926 1 90.44 99 ILE A C 1
ATOM 791 O O . ILE A 1 99 ? -6.176 3.348 5.906 1 90.44 99 ILE A O 1
ATOM 795 N N . SER A 1 100 ? -6.215 1.393 6.988 1 93.19 100 SER A N 1
ATOM 796 C CA . SER A 1 100 ? -6.598 2 8.258 1 93.19 100 SER A CA 1
ATOM 797 C C . SER A 1 100 ? -5.535 2.98 8.742 1 93.19 100 SER A C 1
ATOM 799 O O . SER A 1 100 ? -5.859 4.031 9.305 1 93.19 100 SER A O 1
ATOM 801 N N . TYR A 1 101 ? -4.367 2.59 8.531 1 92.12 101 TYR A N 1
ATOM 802 C CA . TYR A 1 101 ? -3.244 3.447 8.898 1 92.12 101 TYR A CA 1
ATOM 803 C C . TYR A 1 101 ? -3.336 4.797 8.188 1 92.12 101 TYR A C 1
ATOM 805 O O . TYR A 1 101 ? -3.24 5.844 8.828 1 92.12 101 TYR A O 1
ATOM 813 N N . TYR A 1 102 ? -3.582 4.785 6.922 1 92.31 102 TYR A N 1
ATOM 814 C CA . TYR A 1 102 ? -3.672 6.016 6.145 1 92.31 102 TYR A CA 1
ATOM 815 C C . TYR A 1 102 ? -4.922 6.805 6.512 1 92.31 102 TYR A C 1
ATOM 817 O O . TYR A 1 102 ? -4.879 8.031 6.625 1 92.31 102 TYR A O 1
ATOM 825 N N . MET A 1 103 ? -5.969 6.074 6.734 1 94.88 103 MET A N 1
ATOM 826 C CA . MET A 1 103 ? -7.188 6.754 7.168 1 94.88 103 MET A CA 1
ATOM 827 C C . MET A 1 103 ? -6.953 7.512 8.469 1 94.88 103 MET A C 1
ATOM 829 O O . MET A 1 103 ? -7.344 8.672 8.594 1 94.88 103 MET A O 1
ATOM 833 N N . GLY A 1 104 ? -6.32 6.793 9.32 1 95.56 104 GLY A N 1
ATOM 834 C CA . GLY A 1 104 ? -5.996 7.449 10.578 1 95.56 104 GLY A CA 1
ATOM 835 C C . GLY A 1 104 ? -5.199 8.727 10.391 1 95.56 104 GLY A C 1
ATOM 836 O O . GLY A 1 104 ? -5.5 9.75 11.016 1 95.56 104 GLY A O 1
ATOM 837 N N . MET A 1 105 ? -4.281 8.734 9.531 1 94.31 105 MET A N 1
ATOM 838 C CA . MET A 1 105 ? -3.416 9.883 9.297 1 94.31 105 MET A CA 1
ATOM 839 C C . MET A 1 105 ? -4.188 11.023 8.641 1 94.31 105 MET A C 1
ATOM 841 O O . MET A 1 105 ? -4.086 12.172 9.062 1 94.31 105 MET A O 1
ATOM 845 N N . PHE A 1 106 ? -4.98 10.695 7.637 1 95.94 106 PHE A N 1
ATOM 846 C CA . PHE A 1 106 ? -5.711 11.711 6.891 1 95.94 106 PHE A CA 1
ATOM 847 C C . PHE A 1 106 ? -6.691 12.445 7.797 1 95.94 106 PHE A C 1
ATOM 849 O O . PHE A 1 106 ? -6.742 13.672 7.801 1 95.94 106 PHE A O 1
ATOM 856 N N . PHE A 1 107 ? -7.344 11.711 8.562 1 97.06 107 PHE A N 1
ATOM 857 C CA . PHE A 1 107 ? -8.375 12.328 9.383 1 97.06 107 PHE A CA 1
ATOM 858 C C . PHE A 1 107 ? -7.762 13.031 10.586 1 97.06 107 PHE A C 1
ATOM 860 O O . PHE A 1 107 ? -8.281 14.055 11.039 1 97.06 107 PHE A O 1
ATOM 867 N N . THR A 1 108 ? -6.648 12.516 11.055 1 96.5 108 THR A N 1
ATOM 868 C CA . THR A 1 108 ? -5.93 13.25 12.086 1 96.5 108 THR A CA 1
ATOM 869 C C . THR A 1 108 ? -5.496 14.617 11.578 1 96.5 108 THR A C 1
ATOM 871 O O . THR A 1 108 ? -5.641 15.625 12.273 1 96.5 108 THR A O 1
ATOM 874 N N . LYS A 1 109 ? -4.992 14.625 10.391 1 96.31 109 LYS A N 1
ATOM 875 C CA . LYS A 1 109 ? -4.613 15.898 9.781 1 96.31 109 LYS A CA 1
ATOM 876 C C . LYS A 1 109 ? -5.812 16.844 9.688 1 96.31 109 LYS A C 1
ATOM 878 O O . LYS A 1 109 ? -5.703 18.016 10.031 1 96.31 109 LYS A O 1
ATOM 883 N N . MET A 1 110 ? -6.898 16.344 9.266 1 95.5 110 MET A N 1
ATOM 884 C CA . MET A 1 110 ? -8.109 17.156 9.141 1 95.5 110 MET A CA 1
ATOM 885 C C . MET A 1 110 ? -8.578 17.641 10.508 1 95.5 110 MET A C 1
ATOM 887 O O . MET A 1 110 ? -8.898 18.812 10.68 1 95.5 110 MET A O 1
ATOM 891 N N . ILE A 1 111 ? -8.555 16.797 11.453 1 95.56 111 ILE A N 1
ATOM 892 C CA . ILE A 1 111 ? -9.016 17.109 12.805 1 95.56 111 ILE A CA 1
ATOM 893 C C . ILE A 1 111 ? -8.07 18.141 13.438 1 95.56 111 ILE A C 1
ATOM 895 O O . ILE A 1 111 ? -8.523 19.078 14.102 1 95.56 111 ILE A O 1
ATOM 899 N N . SER A 1 112 ? -6.793 17.953 13.25 1 95.5 112 SER A N 1
ATOM 900 C CA . SER A 1 112 ? -5.816 18.906 13.773 1 95.5 112 SER A CA 1
ATOM 901 C C . SER A 1 112 ? -6.105 20.312 13.281 1 95.5 112 SER A C 1
ATOM 903 O O . SER A 1 112 ? -6.012 21.281 14.047 1 95.5 112 SER A O 1
ATOM 905 N N . ARG A 1 113 ? -6.453 20.422 12.094 1 93.69 113 ARG A N 1
ATOM 906 C CA . ARG A 1 113 ? -6.785 21.734 11.523 1 93.69 113 ARG A CA 1
ATOM 907 C C . ARG A 1 113 ? -8.109 22.25 12.078 1 93.69 113 ARG A C 1
ATOM 909 O O . ARG A 1 113 ? -8.195 23.391 12.531 1 93.69 113 ARG A O 1
ATOM 916 N N . ARG A 1 114 ? -9.086 21.453 12.148 1 92.5 114 ARG A N 1
ATOM 917 C CA . ARG A 1 114 ? -10.445 21.859 12.477 1 92.5 114 ARG A CA 1
ATOM 918 C C . ARG A 1 114 ? -10.57 22.219 13.961 1 92.5 114 ARG A C 1
ATOM 920 O O . ARG A 1 114 ? -11.266 23.156 14.32 1 92.5 114 ARG A O 1
ATOM 927 N N . LEU A 1 115 ? -9.891 21.5 14.703 1 91.94 115 LEU A N 1
ATOM 928 C CA . LEU A 1 115 ? -10.102 21.672 16.141 1 91.94 115 LEU A CA 1
ATOM 929 C C . LEU A 1 115 ? -9.016 22.562 16.734 1 91.94 115 LEU A C 1
ATOM 931 O O . LEU A 1 115 ? -9.258 23.266 17.734 1 91.94 115 LEU A O 1
ATOM 935 N N . TYR A 1 116 ? -7.852 22.547 16.109 1 92.81 116 TYR A N 1
ATOM 936 C CA . TYR A 1 116 ? -6.75 23.219 16.797 1 92.81 116 TYR A CA 1
ATOM 937 C C . TYR A 1 116 ? -6.109 24.266 15.891 1 92.81 116 TYR A C 1
ATOM 939 O O . TYR A 1 116 ? -5.168 24.953 16.297 1 92.81 116 TYR A O 1
ATOM 947 N N . GLY A 1 117 ? -6.539 24.297 14.688 1 90.19 117 GLY A N 1
ATOM 948 C CA . GLY A 1 117 ? -5.973 25.281 13.766 1 90.19 117 GLY A CA 1
ATOM 949 C C . GLY A 1 117 ? -4.586 24.906 13.281 1 90.19 117 GLY A C 1
ATOM 950 O O . GLY A 1 117 ? -3.879 25.734 12.703 1 90.19 117 GLY A O 1
ATOM 951 N N . SER A 1 118 ? -4.191 23.688 13.547 1 91.44 118 SER A N 1
ATOM 952 C CA . SER A 1 118 ? -2.881 23.219 13.109 1 91.44 118 SER A CA 1
ATOM 953 C C . SER A 1 118 ? -2.941 22.625 11.703 1 91.44 118 SER A C 1
ATOM 955 O O . SER A 1 118 ? -3.172 21.422 11.539 1 91.44 118 SER A O 1
ATOM 957 N N . GLU A 1 119 ? -2.58 23.422 10.766 1 90.25 119 GLU A N 1
ATOM 958 C CA . GLU A 1 119 ? -2.641 23.047 9.359 1 90.25 119 GLU A CA 1
ATOM 959 C C . GLU A 1 119 ? -1.452 22.172 8.969 1 90.25 119 GLU A C 1
ATOM 961 O O . GLU A 1 119 ? -1.602 21.219 8.203 1 90.25 119 GLU A O 1
ATOM 966 N N . TYR A 1 120 ? -0.367 22.531 9.578 1 94.69 120 TYR A N 1
ATOM 967 C CA . TYR A 1 120 ? 0.862 21.844 9.211 1 94.69 120 TYR A CA 1
ATOM 968 C C . TYR A 1 120 ? 1.046 20.578 10.047 1 94.69 120 TYR A C 1
ATOM 970 O O . TYR A 1 120 ? 1.166 20.656 11.273 1 94.69 120 TYR A O 1
ATOM 978 N N . LEU A 1 121 ? 0.99 19.484 9.43 1 94.69 121 LEU A N 1
ATOM 979 C CA . LEU A 1 121 ? 1.291 18.203 10.039 1 94.69 121 LEU A CA 1
ATOM 980 C C . LEU A 1 121 ? 2.156 17.344 9.117 1 94.69 121 LEU A C 1
ATOM 982 O O . LEU A 1 121 ? 1.783 17.094 7.973 1 94.69 121 LEU A O 1
ATOM 986 N N . THR A 1 122 ? 3.285 17 9.586 1 91.19 122 THR A N 1
ATOM 987 C CA . THR A 1 122 ? 4.164 16.172 8.773 1 91.19 122 THR A CA 1
ATOM 988 C C . THR A 1 122 ? 4.789 15.062 9.617 1 91.19 122 THR A C 1
ATOM 990 O O . THR A 1 122 ? 4.828 15.156 10.844 1 91.19 122 THR A O 1
ATOM 993 N N . ASN A 1 123 ? 5.156 14.07 8.938 1 87.88 123 ASN A N 1
ATOM 994 C CA . ASN A 1 123 ? 5.805 12.969 9.641 1 87.88 123 ASN A CA 1
ATOM 995 C C . ASN A 1 123 ? 7.152 13.383 10.219 1 87.88 123 ASN A C 1
ATOM 997 O O . ASN A 1 123 ? 7.969 13.992 9.531 1 87.88 123 ASN A O 1
ATOM 1001 N N . LEU A 1 124 ? 7.352 13.023 11.438 1 86.75 124 LEU A N 1
ATOM 1002 C CA . LEU A 1 124 ? 8.578 13.359 12.156 1 86.75 124 LEU A CA 1
ATOM 1003 C C . LEU A 1 124 ? 9.805 12.844 11.406 1 86.75 124 LEU A C 1
ATOM 1005 O O . LEU A 1 124 ? 10.82 13.539 11.32 1 86.75 124 LEU A O 1
ATOM 1009 N N . ASN A 1 125 ? 9.695 11.727 10.75 1 78.94 125 ASN A N 1
ATOM 1010 C CA . ASN A 1 125 ? 10.828 11.078 10.086 1 78.94 125 ASN A CA 1
ATOM 1011 C C . ASN A 1 125 ? 11.25 11.844 8.836 1 78.94 125 ASN A C 1
ATOM 1013 O O . ASN A 1 125 ? 12.336 11.617 8.305 1 78.94 125 ASN A O 1
ATOM 1017 N N . LEU A 1 126 ? 10.469 12.758 8.383 1 80.81 126 LEU A N 1
ATOM 1018 C CA . LEU A 1 126 ? 10.797 13.539 7.199 1 80.81 126 LEU A CA 1
ATOM 1019 C C . LEU A 1 126 ? 11.617 14.766 7.57 1 80.81 126 LEU A C 1
ATOM 1021 O O . LEU A 1 126 ? 12.219 15.406 6.703 1 80.81 126 LEU A O 1
ATOM 1025 N N . ILE A 1 127 ? 11.594 15.031 8.852 1 84.25 127 ILE A N 1
ATOM 1026 C CA . ILE A 1 127 ? 12.273 16.25 9.289 1 84.25 127 ILE A CA 1
ATOM 1027 C C . ILE A 1 127 ? 13.75 15.945 9.531 1 84.25 127 ILE A C 1
ATOM 1029 O O . ILE A 1 127 ? 14.094 15.07 10.336 1 84.25 127 ILE A O 1
ATOM 1033 N N . GLU A 1 128 ? 14.578 16.594 8.789 1 77.25 128 GLU A N 1
ATOM 1034 C CA . GLU A 1 128 ? 16.016 16.438 8.961 1 77.25 128 GLU A CA 1
ATOM 1035 C C . GLU A 1 128 ? 16.484 17.094 10.25 1 77.25 128 GLU A C 1
ATOM 1037 O O . GLU A 1 128 ? 16.031 18.172 10.609 1 77.25 128 GLU A O 1
ATOM 1042 N N . THR A 1 129 ? 17.219 16.219 10.977 1 69.25 129 THR A N 1
ATOM 1043 C CA . THR A 1 129 ? 17.781 16.766 12.203 1 69.25 129 THR A CA 1
ATOM 1044 C C . THR A 1 129 ? 19.297 16.938 12.078 1 69.25 129 THR A C 1
ATOM 1046 O O . THR A 1 129 ? 19.953 16.219 11.32 1 69.25 129 THR A O 1
ATOM 1049 N N . PRO A 1 130 ? 19.766 18.094 12.492 1 58.56 130 PRO A N 1
ATOM 1050 C CA . PRO A 1 130 ? 21.203 18.359 12.43 1 58.56 130 PRO A CA 1
ATOM 1051 C C . PRO A 1 130 ? 22.047 17.156 12.836 1 58.56 130 PRO A C 1
ATOM 1053 O O . PRO A 1 130 ? 23.109 16.922 12.258 1 58.56 130 PRO A O 1
ATOM 1056 N N . ASP A 1 131 ? 21.688 16.516 13.82 1 55.28 131 ASP A N 1
ATOM 1057 C CA . ASP A 1 131 ? 22.516 15.43 14.32 1 55.28 131 ASP A CA 1
ATOM 1058 C C . ASP A 1 131 ? 22.281 14.156 13.516 1 55.28 131 ASP A C 1
ATOM 1060 O O . ASP A 1 131 ? 23.062 13.203 13.625 1 55.28 131 ASP A O 1
ATOM 1064 N N . HIS A 1 132 ? 21.109 14.078 12.906 1 53.31 132 HIS A N 1
ATOM 1065 C CA . HIS A 1 132 ? 20.781 12.828 12.234 1 53.31 132 HIS A CA 1
ATOM 1066 C C . HIS A 1 132 ? 20.5 13.055 10.75 1 53.31 132 HIS A C 1
ATOM 1068 O O . HIS A 1 132 ? 19.406 13.453 10.375 1 53.31 132 HIS A O 1
ATOM 1074 N N . LYS A 1 133 ? 21.703 13.195 10.133 1 47.06 133 LYS A N 1
ATOM 1075 C CA . LYS A 1 133 ? 21.547 13.406 8.695 1 47.06 133 LYS A CA 1
ATOM 1076 C C . LYS A 1 133 ? 20.766 12.258 8.055 1 47.06 133 LYS A C 1
ATOM 1078 O O . LYS A 1 133 ? 20.266 12.391 6.938 1 47.06 133 LYS A O 1
ATOM 1083 N N . GLU A 1 134 ? 21.234 11.078 8.484 1 46.34 134 GLU A N 1
ATOM 1084 C CA . GLU A 1 134 ? 20.641 9.977 7.73 1 46.34 134 GLU A CA 1
ATOM 1085 C C . GLU A 1 134 ? 19.312 9.547 8.352 1 46.34 134 GLU A C 1
ATOM 1087 O O . GLU A 1 134 ? 19.172 9.531 9.57 1 46.34 134 GLU A O 1
ATOM 1092 N N . PHE A 1 135 ? 18.266 9.656 7.586 1 45.03 135 PHE A N 1
ATOM 1093 C CA . PHE A 1 135 ? 16.922 9.211 7.918 1 45.03 135 PHE A CA 1
ATOM 1094 C C . PHE A 1 135 ? 16.953 8.016 8.859 1 45.03 135 PHE A C 1
ATOM 1096 O O . PHE A 1 135 ? 16 7.777 9.602 1 45.03 135 PHE A O 1
ATOM 1103 N N . ILE A 1 136 ? 18.125 7.352 9.008 1 42.41 136 ILE A N 1
ATOM 1104 C CA . ILE A 1 136 ? 18.266 5.961 9.438 1 42.41 136 ILE A CA 1
ATOM 1105 C C . ILE A 1 136 ? 17.938 5.84 10.922 1 42.41 136 ILE A C 1
ATOM 1107 O O . ILE A 1 136 ? 17.219 4.922 11.336 1 42.41 136 ILE A O 1
ATOM 1111 N N . ASP A 1 137 ? 18.625 6.66 11.68 1 44.12 137 ASP A N 1
ATOM 1112 C CA . ASP A 1 137 ? 18.734 6.184 13.055 1 44.12 137 ASP A CA 1
ATOM 1113 C C . ASP A 1 137 ? 17.484 6.527 13.859 1 44.12 137 ASP A C 1
ATOM 1115 O O . ASP A 1 137 ? 17.406 6.219 15.055 1 44.12 137 ASP A O 1
ATOM 1119 N N . PHE A 1 138 ? 16.828 7.426 13.398 1 43.84 138 PHE A N 1
ATOM 1120 C CA . PHE A 1 138 ? 15.695 7.82 14.219 1 43.84 138 PHE A CA 1
ATOM 1121 C C . PHE A 1 138 ? 14.727 6.656 14.406 1 43.84 138 PHE A C 1
ATOM 1123 O O . PHE A 1 138 ? 13.75 6.766 15.148 1 43.84 138 PHE A O 1
ATOM 1130 N N . PHE A 1 139 ? 14.867 5.762 13.484 1 44.41 139 PHE A N 1
ATOM 1131 C CA . PHE A 1 139 ? 13.914 4.664 13.352 1 44.41 139 PHE A CA 1
ATOM 1132 C C . PHE A 1 139 ? 13.75 3.922 14.672 1 44.41 139 PHE A C 1
ATOM 1134 O O . PHE A 1 139 ? 13.062 2.9 14.734 1 44.41 139 PHE A O 1
ATOM 1141 N N . ALA A 1 140 ? 14.766 4.141 15.508 1 43.88 140 ALA A N 1
ATOM 1142 C CA . ALA A 1 140 ? 14.883 3.041 16.453 1 43.88 140 ALA A CA 1
ATOM 1143 C C . ALA A 1 140 ? 13.625 2.91 17.312 1 43.88 140 ALA A C 1
ATOM 1145 O O . ALA A 1 140 ? 13.352 1.844 17.859 1 43.88 140 ALA A O 1
ATOM 1146 N N . SER A 1 141 ? 12.695 4.016 17.625 1 53.53 141 SER A N 1
ATOM 1147 C CA . SER A 1 141 ? 11.898 3.496 18.734 1 53.53 141 SER A CA 1
ATOM 1148 C C . SER A 1 141 ? 10.43 3.379 18.359 1 53.53 141 SER A C 1
ATOM 1150 O O . SER A 1 141 ? 9.852 4.309 17.781 1 53.53 141 SER A O 1
ATOM 1152 N N . GLU A 1 142 ? 9.945 2.205 18.141 1 58.34 142 GLU A N 1
ATOM 1153 C CA . GLU A 1 142 ? 8.516 1.887 18.156 1 58.34 142 GLU A CA 1
ATOM 1154 C C . GLU A 1 142 ? 7.746 2.842 19.062 1 58.34 142 GLU A C 1
ATOM 1156 O O . GLU A 1 142 ? 6.516 2.895 19.016 1 58.34 142 GLU A O 1
ATOM 1161 N N . TRP A 1 143 ? 8.516 3.795 19.516 1 65.31 143 TRP A N 1
ATOM 1162 C CA . TRP A 1 143 ? 7.848 4.551 20.562 1 65.31 143 TRP A CA 1
ATOM 1163 C C . TRP A 1 143 ? 7.746 6.027 20.203 1 65.31 143 TRP A C 1
ATOM 1165 O O . TRP A 1 143 ? 7.191 6.824 20.953 1 65.31 143 TRP A O 1
ATOM 1175 N N . ARG A 1 144 ? 8.062 6.309 18.938 1 74.44 144 ARG A N 1
ATOM 1176 C CA . ARG A 1 144 ? 7.977 7.727 18.594 1 74.44 144 ARG A CA 1
ATOM 1177 C C . ARG A 1 144 ? 6.668 8.039 17.891 1 74.44 144 ARG A C 1
ATOM 1179 O O . ARG A 1 144 ? 6.176 7.238 17.094 1 74.44 144 ARG A O 1
ATOM 1186 N N . PRO A 1 145 ? 6.191 9.289 18.312 1 79.38 145 PRO A N 1
ATOM 1187 C CA . PRO A 1 145 ? 4.973 9.695 17.609 1 79.38 145 PRO A CA 1
ATOM 1188 C C . PRO A 1 145 ? 5.199 9.906 16.109 1 79.38 145 PRO A C 1
ATOM 1190 O O . PRO A 1 145 ? 6.328 10.148 15.68 1 79.38 145 PRO A O 1
ATOM 1193 N N . GLU A 1 146 ? 4.137 9.961 15.453 1 82.31 146 GLU A N 1
ATOM 1194 C CA . GLU A 1 146 ? 4.195 9.922 13.992 1 82.31 146 GLU A CA 1
ATOM 1195 C C . GLU A 1 146 ? 4.344 11.32 13.398 1 82.31 146 GLU A C 1
ATOM 1197 O O . GLU A 1 146 ? 5.094 11.516 12.445 1 82.31 146 GLU A O 1
ATOM 1202 N N . MET A 1 147 ? 3.668 12.258 14.016 1 91.75 147 MET A N 1
ATOM 1203 C CA . MET A 1 147 ? 3.541 13.508 13.273 1 91.75 147 MET A CA 1
ATOM 1204 C C . MET A 1 147 ? 3.814 14.711 14.172 1 91.75 147 MET A C 1
ATOM 1206 O O . MET A 1 147 ? 3.465 14.703 15.352 1 91.75 147 MET A O 1
ATOM 1210 N N . ILE A 1 148 ? 4.375 15.703 13.523 1 93.69 148 ILE A N 1
ATOM 1211 C CA . ILE A 1 148 ? 4.629 17 14.156 1 93.69 148 ILE A CA 1
ATOM 1212 C C . ILE A 1 148 ? 3.844 18.094 13.438 1 93.69 148 ILE A C 1
ATOM 1214 O O . ILE A 1 148 ? 3.811 18.125 12.203 1 93.69 148 ILE A O 1
ATOM 1218 N N . GLY A 1 149 ? 3.172 18.875 14.25 1 95.88 149 GLY A N 1
ATOM 1219 C CA . GLY A 1 149 ? 2.418 20 13.711 1 95.88 149 GLY A CA 1
ATOM 1220 C C . GLY A 1 149 ? 2.967 21.344 14.141 1 95.88 149 GLY A C 1
ATOM 1221 O O . GLY A 1 149 ? 3.734 21.438 15.102 1 95.88 149 GLY A O 1
ATOM 1222 N N . TYR A 1 150 ? 2.609 22.312 13.375 1 95.44 150 TYR A N 1
ATOM 1223 C CA . TYR A 1 150 ? 3.074 23.672 13.648 1 95.44 150 TYR A CA 1
ATOM 1224 C C . TYR A 1 150 ? 1.979 24.688 13.352 1 95.44 150 TYR A C 1
ATOM 1226 O O . TYR A 1 150 ? 1.268 24.578 12.352 1 95.44 150 TYR A O 1
ATOM 1234 N N . ARG A 1 151 ? 1.825 25.562 14.289 1 93 151 ARG A N 1
ATOM 1235 C CA . ARG A 1 151 ? 0.957 26.719 14.141 1 93 151 ARG A CA 1
ATOM 1236 C C . ARG A 1 151 ? 1.769 28.016 14.133 1 93 151 ARG A C 1
ATOM 1238 O O . ARG A 1 151 ? 2.068 28.562 15.195 1 93 151 ARG A O 1
ATOM 1245 N N . PRO A 1 152 ? 1.92 28.516 12.945 1 89 152 PRO A N 1
ATOM 1246 C CA . PRO A 1 152 ? 2.795 29.688 12.859 1 89 152 PRO A CA 1
ATOM 1247 C C . PRO A 1 152 ? 2.221 30.906 13.57 1 89 152 PRO A C 1
ATOM 1249 O O . PRO A 1 152 ? 2.971 31.703 14.133 1 89 152 PRO A O 1
ATOM 1252 N N . ASP A 1 153 ? 0.974 31.094 13.539 1 84.5 153 ASP A N 1
ATOM 1253 C CA . ASP A 1 153 ? 0.341 32.281 14.141 1 84.5 153 ASP A CA 1
ATOM 1254 C C . ASP A 1 153 ? 0.547 32.281 15.656 1 84.5 153 ASP A C 1
ATOM 1256 O O . ASP A 1 153 ? 0.659 33.344 16.266 1 84.5 153 ASP A O 1
ATOM 1260 N N . ALA A 1 154 ? 0.63 31.078 16.266 1 88 154 ALA A N 1
ATOM 1261 C CA . ALA A 1 154 ? 0.797 30.969 17.703 1 88 154 ALA A CA 1
ATOM 1262 C C . ALA A 1 154 ? 2.217 30.531 18.062 1 88 154 ALA A C 1
ATOM 1264 O O . ALA A 1 154 ? 2.562 30.422 19.234 1 88 154 ALA A O 1
ATOM 1265 N N . ASP A 1 155 ? 3 30.375 17.047 1 89.31 155 ASP A N 1
ATOM 1266 C CA . ASP A 1 155 ? 4.332 29.812 17.25 1 89.31 155 ASP A CA 1
ATOM 1267 C C . ASP A 1 155 ? 4.285 28.609 18.203 1 89.31 155 ASP A C 1
ATOM 1269 O O . ASP A 1 155 ? 4.996 28.578 19.203 1 89.31 155 ASP A O 1
ATOM 1273 N N . ALA A 1 156 ? 3.383 27.703 17.891 1 93.56 156 ALA A N 1
ATOM 1274 C CA . ALA A 1 156 ? 3.135 26.547 18.734 1 93.56 156 ALA A CA 1
ATOM 1275 C C . ALA A 1 156 ? 3.361 25.25 17.953 1 93.56 156 ALA A C 1
ATOM 1277 O O . ALA A 1 156 ? 3.004 25.141 16.781 1 93.56 156 ALA A O 1
ATOM 1278 N N . TRP A 1 157 ? 4.004 24.359 18.719 1 95.5 157 TRP A N 1
ATOM 1279 C CA . TRP A 1 157 ? 4.23 23.031 18.156 1 95.5 157 TRP A CA 1
ATOM 1280 C C . TRP A 1 157 ? 3.254 22.016 18.75 1 95.5 157 TRP A C 1
ATOM 1282 O O . TRP A 1 157 ? 2.822 22.156 19.891 1 95.5 157 TRP A O 1
ATOM 1292 N N . ASN A 1 158 ? 2.871 21.109 17.953 1 95.69 158 ASN A N 1
ATOM 1293 C CA . ASN A 1 158 ? 1.999 20.031 18.375 1 95.69 158 ASN A CA 1
ATOM 1294 C C . ASN A 1 158 ? 2.543 18.672 17.953 1 95.69 158 ASN A C 1
ATOM 1296 O O . ASN A 1 158 ? 3.354 18.578 17.031 1 95.69 158 ASN A O 1
ATOM 1300 N N . VAL A 1 159 ? 2.17 17.625 18.656 1 94.88 159 VAL A N 1
ATOM 1301 C CA . VAL A 1 159 ? 2.553 16.25 18.359 1 94.88 159 VAL A CA 1
ATOM 1302 C C . VAL A 1 159 ? 1.304 15.375 18.266 1 94.88 159 VAL A C 1
ATOM 1304 O O . VAL A 1 159 ? 0.394 15.492 19.094 1 94.88 159 VAL A O 1
ATOM 1307 N N . TRP A 1 160 ? 1.245 14.594 17.234 1 94.94 160 TRP A N 1
ATOM 1308 C CA . TRP A 1 160 ? 0.058 13.781 16.984 1 94.94 160 TRP A CA 1
ATOM 1309 C C . TRP A 1 160 ? 0.436 12.328 16.75 1 94.94 160 TRP A C 1
ATOM 1311 O O . TRP A 1 160 ? 1.419 12.039 16.062 1 94.94 160 TRP A O 1
ATOM 1321 N N . GLU A 1 161 ? -0.242 11.445 17.344 1 95.06 161 GLU A N 1
ATOM 1322 C CA . GLU A 1 161 ? -0.218 10.023 17.016 1 95.06 161 GLU A CA 1
ATOM 1323 C C . GLU A 1 161 ? -1.525 9.586 16.359 1 95.06 161 GLU A C 1
ATOM 1325 O O . GLU A 1 161 ? -2.604 9.781 16.922 1 95.06 161 GLU A O 1
ATOM 1330 N N . ALA A 1 162 ? -1.423 9.117 15.172 1 95.12 162 ALA A N 1
ATOM 1331 C CA . ALA A 1 162 ? -2.596 8.68 14.422 1 95.12 162 ALA A CA 1
ATOM 1332 C C . ALA A 1 162 ? -2.762 7.168 14.5 1 95.12 162 ALA A C 1
ATOM 1334 O O . ALA A 1 162 ? -1.791 6.422 14.352 1 95.12 162 ALA A O 1
ATOM 1335 N N . LYS A 1 163 ? -3.955 6.758 14.82 1 95.19 163 LYS A N 1
ATOM 1336 C CA . LYS A 1 163 ? -4.344 5.352 14.805 1 95.19 163 LYS A CA 1
ATOM 1337 C C . LYS A 1 163 ? -5.578 5.129 13.938 1 95.19 163 LYS A C 1
ATOM 1339 O O . LYS A 1 163 ? -6.461 5.988 13.875 1 95.19 163 LYS A O 1
ATOM 1344 N N . GLY A 1 164 ? -5.527 4.094 13.219 1 95.5 164 GLY A N 1
ATOM 1345 C CA . GLY A 1 164 ? -6.691 3.684 12.445 1 95.5 164 GLY A CA 1
ATOM 1346 C C . GLY A 1 164 ? -7.004 2.205 12.578 1 95.5 164 GLY A C 1
ATOM 1347 O O . GLY A 1 164 ? -6.094 1.376 12.641 1 95.5 164 GLY A O 1
ATOM 1348 N N . GLY A 1 165 ? -8.297 1.894 12.641 1 93.56 165 GLY A N 1
ATOM 1349 C CA . GLY A 1 165 ? -8.719 0.502 12.719 1 93.56 165 GLY A CA 1
ATOM 1350 C C . GLY A 1 165 ? -10.172 0.294 12.359 1 93.56 165 GLY A C 1
ATOM 1351 O O . GLY A 1 165 ? -10.93 1.259 12.219 1 93.56 165 GLY A O 1
ATOM 1352 N N . SER A 1 166 ? -10.516 -0.982 12.25 1 91.19 166 SER A N 1
ATOM 1353 C CA . SER A 1 166 ? -11.898 -1.332 11.938 1 91.19 166 SER A CA 1
ATOM 1354 C C . SER A 1 166 ? -12.812 -1.114 13.141 1 91.19 166 SER A C 1
ATOM 1356 O O . SER A 1 166 ? -14 -0.832 12.984 1 91.19 166 SER A O 1
ATOM 1358 N N . ASN A 1 167 ? -12.164 -1.305 14.266 1 92.19 167 ASN A N 1
ATOM 1359 C CA . ASN A 1 167 ? -12.922 -1.17 15.508 1 92.19 167 ASN A CA 1
ATOM 1360 C C . ASN A 1 167 ? -12.18 -0.31 16.531 1 92.19 167 ASN A C 1
ATOM 1362 O O . ASN A 1 167 ? -10.977 -0.081 16.391 1 92.19 167 ASN A O 1
ATOM 1366 N N . TYR A 1 168 ? -12.977 0.117 17.438 1 94.44 168 TYR A N 1
ATOM 1367 C CA . TYR A 1 168 ? -12.359 0.8 18.562 1 94.44 168 TYR A CA 1
ATOM 1368 C C . TYR A 1 168 ? -11.453 -0.144 19.344 1 94.44 168 TYR A C 1
ATOM 1370 O O . TYR A 1 168 ? -11.828 -1.279 19.641 1 94.44 168 TYR A O 1
ATOM 1378 N N . ARG A 1 169 ? -10.273 0.359 19.609 1 93.62 169 ARG A N 1
ATOM 1379 C CA . ARG A 1 169 ? -9.312 -0.424 20.391 1 93.62 169 ARG A CA 1
ATOM 1380 C C . ARG A 1 169 ? -8.664 0.425 21.469 1 93.62 169 ARG A C 1
ATOM 1382 O O . ARG A 1 169 ? -7.73 1.185 21.203 1 93.62 169 ARG A O 1
ATOM 1389 N N . GLU A 1 170 ? -9.023 0.13 22.656 1 94.88 170 GLU A N 1
ATOM 1390 C CA . GLU A 1 170 ? -8.492 0.879 23.797 1 94.88 170 GLU A CA 1
ATOM 1391 C C . GLU A 1 170 ? -6.98 0.683 23.922 1 94.88 170 GLU A C 1
ATOM 1393 O O . GLU A 1 170 ? -6.25 1.628 24.219 1 94.88 170 GLU A O 1
ATOM 1398 N N . GLN A 1 171 ? -6.559 -0.458 23.656 1 94 171 GLN A N 1
ATOM 1399 C CA . GLN A 1 171 ? -5.133 -0.754 23.781 1 94 171 GLN A CA 1
ATOM 1400 C C . GLN A 1 171 ? -4.316 0.052 22.766 1 94 171 GLN A C 1
ATOM 1402 O O . GLN A 1 171 ? -3.213 0.504 23.078 1 94 171 GLN A O 1
ATOM 1407 N N . ALA A 1 172 ? -4.855 0.226 21.625 1 92.19 172 ALA A N 1
ATOM 1408 C CA . ALA A 1 172 ? -4.164 1.021 20.609 1 92.19 172 ALA A CA 1
ATOM 1409 C C . ALA A 1 172 ? -4.098 2.49 21.016 1 92.19 172 ALA A C 1
ATOM 1411 O O . ALA A 1 172 ? -3.082 3.154 20.797 1 92.19 172 ALA A O 1
ATOM 1412 N N . LEU A 1 173 ? -5.137 2.998 21.641 1 93.31 173 LEU A N 1
ATOM 1413 C CA . LEU A 1 173 ? -5.176 4.375 22.125 1 93.31 173 LEU A CA 1
ATOM 1414 C C . LEU A 1 173 ? -4.168 4.59 23.25 1 93.31 173 LEU A C 1
ATOM 1416 O O . LEU A 1 173 ? -3.465 5.602 23.281 1 93.31 173 LEU A O 1
ATOM 1420 N N . LYS A 1 174 ? -4.137 3.596 24.062 1 92.62 174 LYS A N 1
ATOM 1421 C CA . LYS A 1 174 ? -3.188 3.668 25.172 1 92.62 174 LYS A CA 1
ATOM 1422 C C . LYS A 1 174 ? -1.748 3.658 24.672 1 92.62 174 LYS A C 1
ATOM 1424 O O . LYS A 1 174 ? -0.909 4.418 25.156 1 92.62 174 LYS A O 1
ATOM 1429 N N . LYS A 1 175 ? -1.52 2.814 23.781 1 90.38 175 LYS A N 1
ATOM 1430 C CA . LYS A 1 175 ? -0.188 2.773 23.172 1 90.38 175 LYS A CA 1
ATOM 1431 C C . LYS A 1 175 ? 0.162 4.105 22.516 1 90.38 175 LYS A C 1
ATOM 1433 O O . LYS A 1 175 ? 1.296 4.574 22.625 1 90.38 175 LYS A O 1
ATOM 1438 N N . GLY A 1 176 ? -0.796 4.672 21.812 1 92 176 GLY A N 1
ATOM 1439 C CA . GLY A 1 176 ? -0.583 5.98 21.203 1 92 176 GLY A CA 1
ATOM 1440 C C . GLY A 1 176 ? -0.282 7.062 22.234 1 92 176 GLY A C 1
ATOM 1441 O O . GLY A 1 176 ? 0.596 7.898 22.016 1 92 176 GLY A O 1
ATOM 1442 N N . ALA A 1 177 ? -0.978 7.012 23.297 1 90.69 177 ALA A N 1
ATOM 1443 C CA . ALA A 1 177 ? -0.741 7.969 24.375 1 90.69 177 ALA A CA 1
ATOM 1444 C C . ALA A 1 177 ? 0.662 7.805 24.953 1 90.69 177 ALA A C 1
ATOM 1446 O O . ALA A 1 177 ? 1.335 8.797 25.25 1 90.69 177 ALA A O 1
ATOM 1447 N N . ASP A 1 178 ? 1.062 6.594 25.062 1 88.88 178 ASP A N 1
ATOM 1448 C CA . ASP A 1 178 ? 2.4 6.312 25.578 1 88.88 178 ASP A CA 1
ATOM 1449 C C . ASP A 1 178 ? 3.475 6.82 24.625 1 88.88 178 ASP A C 1
ATOM 1451 O O . ASP A 1 178 ? 4.531 7.281 25.047 1 88.88 178 ASP A O 1
ATOM 1455 N N . GLN A 1 179 ? 3.219 6.688 23.375 1 88.25 179 GLN A N 1
ATOM 1456 C CA . GLN A 1 179 ? 4.152 7.188 22.359 1 88.25 179 GLN A CA 1
ATOM 1457 C C . GLN A 1 179 ? 4.316 8.703 22.469 1 88.25 179 GLN A C 1
ATOM 1459 O O . GLN A 1 179 ? 5.414 9.227 22.266 1 88.25 179 GLN A O 1
ATOM 1464 N N . LEU A 1 180 ? 3.27 9.398 22.812 1 90.5 180 LEU A N 1
ATOM 1465 C CA . LEU A 1 180 ? 3.314 10.852 22.953 1 90.5 180 LEU A CA 1
ATOM 1466 C C . LEU A 1 180 ? 4.176 11.25 24.156 1 90.5 180 LEU A C 1
ATOM 1468 O O . LEU A 1 180 ? 4.832 12.297 24.125 1 90.5 180 LEU A O 1
ATOM 1472 N N . LYS A 1 181 ? 4.238 10.414 25.125 1 85.38 181 LYS A N 1
ATOM 1473 C CA . LYS A 1 181 ? 4.996 10.695 26.344 1 85.38 181 LYS A CA 1
ATOM 1474 C C . LYS A 1 181 ? 6.496 10.625 26.078 1 85.38 181 LYS A C 1
ATOM 1476 O O . LYS A 1 181 ? 7.293 11.133 26.875 1 85.38 181 LYS A O 1
ATOM 1481 N N . ALA A 1 182 ? 6.809 10.039 25.016 1 84 182 ALA A N 1
ATOM 1482 C CA . ALA A 1 182 ? 8.219 9.898 24.656 1 84 182 ALA A CA 1
ATOM 1483 C C . ALA A 1 182 ? 8.812 11.242 24.25 1 84 182 ALA A C 1
ATOM 1485 O O . ALA A 1 182 ? 10.031 11.422 24.266 1 84 182 ALA A O 1
ATOM 1486 N N . ILE A 1 183 ? 7.918 12.164 23.938 1 87.5 183 ILE A N 1
ATOM 1487 C CA . ILE A 1 183 ? 8.375 13.484 23.516 1 87.5 183 ILE A CA 1
ATOM 1488 C C . ILE A 1 183 ? 8.219 14.477 24.672 1 87.5 183 ILE A C 1
ATOM 1490 O O . ILE A 1 183 ? 7.129 14.633 25.219 1 87.5 183 ILE A O 1
ATOM 1494 N N . GLY A 1 184 ? 9.305 15.07 25 1 89 184 GLY A N 1
ATOM 1495 C CA . GLY A 1 184 ? 9.266 16.109 26.016 1 89 184 GLY A CA 1
ATOM 1496 C C . GLY A 1 184 ? 8.953 17.484 25.453 1 89 184 GLY A C 1
ATOM 1497 O O . GLY A 1 184 ? 7.938 18.094 25.812 1 89 184 GLY A O 1
ATOM 1498 N N . THR A 1 185 ? 9.852 17.938 24.578 1 91.94 185 THR A N 1
ATOM 1499 C CA . THR A 1 185 ? 9.648 19.25 23.984 1 91.94 185 THR A CA 1
ATOM 1500 C C . THR A 1 185 ? 9.961 19.234 22.5 1 91.94 185 THR A C 1
ATOM 1502 O O . THR A 1 185 ? 10.641 18.328 22.016 1 91.94 185 THR A O 1
ATOM 1505 N N . VAL A 1 186 ? 9.312 20.141 21.812 1 92.81 186 VAL A N 1
ATOM 1506 C CA . VAL A 1 186 ? 9.641 20.453 20.422 1 92.81 186 VAL A CA 1
ATOM 1507 C C . VAL A 1 186 ? 10.219 21.859 20.328 1 92.81 186 VAL A C 1
ATOM 1509 O O . VAL A 1 186 ? 9.523 22.844 20.594 1 92.81 186 VAL A O 1
ATOM 1512 N N . ASN A 1 187 ? 11.461 21.859 20.062 1 92.75 187 ASN A N 1
ATOM 1513 C CA . ASN A 1 187 ? 12.188 23.125 19.969 1 92.75 187 ASN A CA 1
ATOM 1514 C C . ASN A 1 187 ? 12.07 23.922 21.266 1 92.75 187 ASN A C 1
ATOM 1516 O O . ASN A 1 187 ? 11.789 25.125 21.219 1 92.75 187 ASN A O 1
ATOM 1520 N N . GLY A 1 188 ? 12.156 23.203 22.297 1 91.19 188 GLY A N 1
ATOM 1521 C CA . GLY A 1 188 ? 12.258 23.828 23.609 1 91.19 188 GLY A CA 1
ATOM 1522 C C . GLY A 1 188 ? 10.914 24.109 24.234 1 91.19 188 GLY A C 1
ATOM 1523 O O . GLY A 1 188 ? 10.844 24.578 25.375 1 91.19 188 GLY A O 1
ATOM 1524 N N . VAL A 1 189 ? 9.867 23.812 23.547 1 92.44 189 VAL A N 1
ATOM 1525 C CA . VAL A 1 189 ? 8.539 24.109 24.094 1 92.44 189 VAL A CA 1
ATOM 1526 C C . VAL A 1 189 ? 7.723 22.828 24.188 1 92.44 189 VAL A C 1
ATOM 1528 O O . VAL A 1 189 ? 7.883 21.922 23.359 1 92.44 189 VAL A O 1
ATOM 1531 N N . ARG A 1 190 ? 6.891 22.844 25.156 1 91.81 190 ARG A N 1
ATOM 1532 C CA . ARG A 1 190 ? 5.984 21.703 25.281 1 91.81 190 ARG A CA 1
ATOM 1533 C C . ARG A 1 190 ? 4.961 21.703 24.156 1 91.81 190 ARG A C 1
ATOM 1535 O O . ARG A 1 190 ? 4.344 22.719 23.859 1 91.81 190 ARG A O 1
ATOM 1542 N N . PRO A 1 191 ? 4.789 20.578 23.562 1 93.56 191 PRO A N 1
ATOM 1543 C CA . PRO A 1 191 ? 3.791 20.516 22.484 1 93.56 191 PRO A CA 1
ATOM 1544 C C . PRO A 1 191 ? 2.367 20.75 23 1 93.56 191 PRO A C 1
ATOM 1546 O O . PRO A 1 191 ? 2.012 20.281 24.078 1 93.56 191 PRO A O 1
ATOM 1549 N N . ASP A 1 192 ? 1.676 21.516 22.219 1 91.12 192 ASP A N 1
ATOM 1550 C CA . ASP A 1 192 ? 0.281 21.797 22.531 1 91.12 192 ASP A CA 1
ATOM 1551 C C . ASP A 1 192 ? -0.565 21.891 21.266 1 91.12 192 ASP A C 1
ATOM 1553 O O . ASP A 1 192 ? -0.471 22.859 20.516 1 91.12 192 ASP A O 1
ATOM 1557 N N . PRO A 1 193 ? -1.381 20.953 21.062 1 91.62 193 PRO A N 1
ATOM 1558 C CA . PRO A 1 193 ? -1.628 19.75 21.875 1 91.62 193 PRO A CA 1
ATOM 1559 C C . PRO A 1 193 ? -0.637 18.625 21.578 1 91.62 193 PRO A C 1
ATOM 1561 O O . PRO A 1 193 ? 0.128 18.703 20.625 1 91.62 193 PRO A O 1
ATOM 1564 N N . ALA A 1 194 ? -0.554 17.703 22.438 1 93.88 194 ALA A N 1
ATOM 1565 C CA . ALA A 1 194 ? -0.099 16.344 22.172 1 93.88 194 ALA A CA 1
ATOM 1566 C C . ALA A 1 194 ? -1.254 15.344 22.281 1 93.88 194 ALA A C 1
ATOM 1568 O O . ALA A 1 194 ? -1.774 15.094 23.375 1 93.88 194 ALA A O 1
ATOM 1569 N N . ALA A 1 195 ? -1.646 14.836 21.141 1 94.94 195 ALA A N 1
ATOM 1570 C CA . ALA A 1 195 ? -2.895 14.078 21.156 1 94.94 195 ALA A CA 1
ATOM 1571 C C . ALA A 1 195 ? -2.785 12.828 20.297 1 94.94 195 ALA A C 1
ATOM 1573 O O . ALA A 1 195 ? -2.055 12.812 19.297 1 94.94 195 ALA A O 1
ATOM 1574 N N . VAL A 1 196 ? -3.467 11.828 20.734 1 96.19 196 VAL A N 1
ATOM 1575 C CA . VAL A 1 196 ? -3.674 10.641 19.906 1 96.19 196 VAL A CA 1
ATOM 1576 C C . VAL A 1 196 ? -5.082 10.664 19.312 1 96.19 196 VAL A C 1
ATOM 1578 O O . VAL A 1 196 ? -6.055 10.945 20.016 1 96.19 196 VAL A O 1
ATOM 1581 N N . CYS A 1 197 ? -5.137 10.508 18.062 1 96.62 197 CYS A N 1
ATOM 1582 C CA . CYS A 1 197 ? -6.402 10.438 17.344 1 96.62 197 CYS A CA 1
ATOM 1583 C C . CYS A 1 197 ? -6.59 9.07 16.688 1 96.62 197 CYS A C 1
ATOM 1585 O O . CYS A 1 197 ? -5.711 8.594 15.977 1 96.62 197 CYS A O 1
ATOM 1587 N N . MET A 1 198 ? -7.707 8.43 17 1 97.06 198 MET A N 1
ATOM 1588 C CA . MET A 1 198 ? -8.016 7.133 16.406 1 97.06 198 MET A CA 1
ATOM 1589 C C . MET A 1 198 ? -9.281 7.211 15.555 1 97.06 198 MET A C 1
ATOM 1591 O O . MET A 1 198 ? -10.305 7.734 16 1 97.06 198 MET A O 1
ATOM 1595 N N . THR A 1 199 ? -9.188 6.801 14.375 1 97.62 199 THR A N 1
ATOM 1596 C CA . THR A 1 199 ? -10.359 6.625 13.531 1 97.62 199 THR A CA 1
ATOM 1597 C C . THR A 1 199 ? -10.789 5.16 13.492 1 97.62 199 THR A C 1
ATOM 1599 O O . THR A 1 199 ? -9.945 4.262 13.438 1 97.62 199 THR A O 1
ATOM 1602 N N . TYR A 1 200 ? -12.023 4.918 13.523 1 97.44 200 TYR A N 1
ATOM 1603 C CA . TYR A 1 200 ? -12.602 3.576 13.5 1 97.44 200 TYR A CA 1
ATOM 1604 C C . TYR A 1 200 ? -14.047 3.609 13.008 1 97.44 200 TYR A C 1
ATOM 1606 O O . TYR A 1 200 ? -14.539 4.656 12.578 1 97.44 200 TYR A O 1
ATOM 1614 N N . TYR A 1 201 ? -14.656 2.449 12.953 1 97.31 201 TYR A N 1
ATOM 1615 C CA . TYR A 1 201 ? -16.031 2.379 12.492 1 97.31 201 TYR A CA 1
ATOM 1616 C C . TYR A 1 201 ? -16.969 1.931 13.609 1 97.31 201 TYR A C 1
ATOM 1618 O O . TYR A 1 201 ? -16.703 0.933 14.289 1 97.31 201 TYR A O 1
ATOM 1626 N N . ASP A 1 202 ? -17.922 2.697 13.844 1 96.38 202 ASP A N 1
ATOM 1627 C CA . ASP A 1 202 ? -19 2.359 14.766 1 96.38 202 ASP A CA 1
ATOM 1628 C C . ASP A 1 202 ? -20.312 2.125 14.008 1 96.38 202 ASP A C 1
ATOM 1630 O O . ASP A 1 202 ? -20.844 3.037 13.367 1 96.38 202 ASP A O 1
ATOM 1634 N N . HIS A 1 203 ? -20.859 0.894 14.023 1 95.5 203 HIS A N 1
ATOM 1635 C CA . HIS A 1 203 ? -22.016 0.49 13.234 1 95.5 203 HIS A CA 1
ATOM 1636 C C . HIS A 1 203 ? -21.812 0.792 11.758 1 95.5 203 HIS A C 1
ATOM 1638 O O . HIS A 1 203 ? -22.734 1.291 11.094 1 95.5 203 HIS A O 1
ATOM 1644 N N . GLY A 1 204 ? -20.578 0.664 11.398 1 95.31 204 GLY A N 1
ATOM 1645 C CA . GLY A 1 204 ? -20.219 0.805 9.992 1 95.31 204 GLY A CA 1
ATOM 1646 C C . GLY A 1 204 ? -19.875 2.229 9.609 1 95.31 204 GLY A C 1
ATOM 1647 O O . GLY A 1 204 ? -19.312 2.467 8.531 1 95.31 204 GLY A O 1
ATOM 1648 N N . TYR A 1 205 ? -20.141 3.164 10.523 1 97.56 205 TYR A N 1
ATOM 1649 C CA . TYR A 1 205 ? -19.875 4.562 10.195 1 97.56 205 TYR A CA 1
ATOM 1650 C C . TYR A 1 205 ? -18.5 4.992 10.719 1 97.56 205 TYR A C 1
ATOM 1652 O O . TYR A 1 205 ? -18.109 4.613 11.82 1 97.56 205 TYR A O 1
ATOM 1660 N N . LEU A 1 206 ? -17.859 5.762 9.891 1 97.88 206 LEU A N 1
ATOM 1661 C CA . LEU A 1 206 ? -16.562 6.297 10.281 1 97.88 206 LEU A CA 1
ATOM 1662 C C . LEU A 1 206 ? -16.703 7.266 11.453 1 97.88 206 LEU A C 1
ATOM 1664 O O . LEU A 1 206 ? -17.516 8.188 11.406 1 97.88 206 LEU A O 1
ATOM 1668 N N . CYS A 1 207 ? -15.961 7.105 12.477 1 97.62 207 CYS A N 1
ATOM 1669 C CA . CYS A 1 207 ? -15.906 7.992 13.633 1 97.62 207 CYS A CA 1
ATOM 1670 C C . CYS A 1 207 ? -14.477 8.148 14.133 1 97.62 207 CYS A C 1
ATOM 1672 O O . CYS A 1 207 ? -13.547 7.559 13.578 1 97.62 207 CYS A O 1
ATOM 1674 N N . GLY A 1 208 ? -14.305 9.023 15.086 1 97.19 208 GLY A N 1
ATOM 1675 C CA . GLY A 1 208 ? -12.992 9.258 15.656 1 97.19 208 GLY A CA 1
ATOM 1676 C C . GLY A 1 208 ? -13.023 9.5 17.156 1 97.19 208 GLY A C 1
ATOM 1677 O O . GLY A 1 208 ? -14.086 9.766 17.719 1 97.19 208 GLY A O 1
ATOM 1678 N N . ILE A 1 209 ? -11.938 9.32 17.75 1 97 209 ILE A N 1
ATOM 1679 C CA . ILE A 1 209 ? -11.75 9.664 19.156 1 97 209 ILE A CA 1
ATOM 1680 C C . ILE A 1 209 ? -10.391 10.352 19.328 1 97 209 ILE A C 1
ATOM 1682 O O . ILE A 1 209 ? -9.406 9.953 18.703 1 97 209 ILE A O 1
ATOM 1686 N N . LEU A 1 210 ? -10.445 11.352 20.078 1 96.12 210 LEU A N 1
ATOM 1687 C CA . LEU A 1 210 ? -9.266 12.148 20.391 1 96.12 210 LEU A CA 1
ATOM 1688 C C . LEU A 1 210 ? -8.977 12.109 21.891 1 96.12 210 LEU A C 1
ATOM 1690 O O . LEU A 1 210 ? -9.867 12.375 22.703 1 96.12 210 LEU A O 1
ATOM 1694 N N . ARG A 1 211 ? -7.727 11.773 22.234 1 94.06 211 ARG A N 1
ATOM 1695 C CA . ARG A 1 211 ? -7.273 11.742 23.625 1 94.06 211 ARG A CA 1
ATOM 1696 C C . ARG A 1 211 ? -5.988 12.547 23.797 1 94.06 211 ARG A C 1
ATOM 1698 O O . ARG A 1 211 ? -5.039 12.383 23.031 1 94.06 211 ARG A O 1
ATOM 1705 N N . GLU A 1 212 ? -5.961 13.383 24.766 1 92.5 212 GLU A N 1
ATOM 1706 C CA . GLU A 1 212 ? -4.773 14.141 25.141 1 92.5 212 GLU A CA 1
ATOM 1707 C C . GLU A 1 212 ? -4.238 13.672 26.5 1 92.5 212 GLU A C 1
ATOM 1709 O O . GLU A 1 212 ? -4.734 14.086 27.547 1 92.5 212 GLU A O 1
ATOM 1714 N N . PRO A 1 213 ? -3.24 12.844 26.391 1 88.12 213 PRO A N 1
ATOM 1715 C CA . PRO A 1 213 ? -2.686 12.406 27.672 1 88.12 213 PRO A CA 1
ATOM 1716 C C . PRO A 1 213 ? -1.954 13.531 28.406 1 88.12 213 PRO A C 1
ATOM 1718 O O . PRO A 1 213 ? -1.653 14.57 27.812 1 88.12 213 PRO A O 1
ATOM 1721 N N . GLU A 1 214 ? -1.719 13.227 29.703 1 80.19 214 GLU A N 1
ATOM 1722 C CA . GLU A 1 214 ? -0.909 14.172 30.469 1 80.19 214 GLU A CA 1
ATOM 1723 C C . GLU A 1 214 ? 0.519 14.234 29.922 1 80.19 214 GLU A C 1
ATOM 1725 O O . GLU A 1 214 ? 1.101 13.203 29.578 1 80.19 214 GLU A O 1
ATOM 1730 N N . GLY A 1 215 ? 0.965 15.328 29.672 1 71.31 215 GLY A N 1
ATOM 1731 C CA . GLY A 1 215 ? 2.281 15.531 29.078 1 71.31 215 GLY A CA 1
ATOM 1732 C C . GLY A 1 215 ? 3.412 15.062 29.984 1 71.31 215 GLY A C 1
ATOM 1733 O O . GLY A 1 215 ? 3.211 14.844 31.188 1 71.31 215 GLY A O 1
ATOM 1734 N N . ASN A 1 216 ? 4.465 14.539 29.312 1 70.38 216 ASN A N 1
ATOM 1735 C CA . ASN A 1 216 ? 5.727 14.227 29.969 1 70.38 216 ASN A CA 1
ATOM 1736 C C . ASN A 1 216 ? 6.84 15.172 29.531 1 70.38 216 ASN A C 1
ATOM 1738 O O . ASN A 1 216 ? 7.215 15.188 28.359 1 70.38 216 ASN A O 1
ATOM 1742 N N . THR A 1 217 ? 7.281 15.938 30.422 1 69.19 217 THR A N 1
ATOM 1743 C CA . THR A 1 217 ? 8.32 16.891 30.062 1 69.19 217 THR A CA 1
ATOM 1744 C C . THR A 1 217 ? 9.68 16.219 29.969 1 69.19 217 THR A C 1
ATOM 1746 O O . THR A 1 217 ? 10.617 16.766 29.391 1 69.19 217 THR A O 1
ATOM 1749 N N . GLU A 1 218 ? 9.82 15.102 30.422 1 79.88 218 GLU A N 1
ATOM 1750 C CA . GLU A 1 218 ? 11.125 14.445 30.5 1 79.88 218 GLU A CA 1
ATOM 1751 C C . GLU A 1 218 ? 11.391 13.602 29.25 1 79.88 218 GLU A C 1
ATOM 1753 O O . GLU A 1 218 ? 12.469 13.016 29.109 1 79.88 218 GLU A O 1
ATOM 1758 N N . GLY A 1 219 ? 10.602 13.703 28.359 1 83.25 219 GLY A N 1
ATOM 1759 C CA . GLY A 1 219 ? 10.805 12.891 27.172 1 83.25 219 GLY A CA 1
ATOM 1760 C C . GLY A 1 219 ? 11.859 13.445 26.234 1 83.25 219 GLY A C 1
ATOM 1761 O O . GLY A 1 219 ? 12.656 14.297 26.641 1 83.25 219 GLY A O 1
ATOM 1762 N N . GLU A 1 220 ? 11.984 12.914 25.125 1 85.31 220 GLU A N 1
ATOM 1763 C CA . GLU A 1 220 ? 12.953 13.328 24.125 1 85.31 220 GLU A CA 1
ATOM 1764 C C . GLU A 1 220 ? 12.766 14.797 23.75 1 85.31 220 GLU A C 1
ATOM 1766 O O . GLU A 1 220 ? 11.633 15.258 23.594 1 85.31 220 GLU A O 1
ATOM 1771 N N . GLN A 1 221 ? 13.859 15.492 23.609 1 89.44 221 GLN A N 1
ATOM 1772 C CA . GLN A 1 221 ? 13.844 16.875 23.172 1 89.44 221 GLN A CA 1
ATOM 1773 C C . GLN A 1 221 ? 14.094 16.984 21.672 1 89.44 221 GLN A C 1
ATOM 1775 O O . GLN A 1 221 ? 15.219 16.828 21.203 1 89.44 221 GLN A O 1
ATOM 1780 N N . LEU A 1 222 ? 13.109 17.266 20.984 1 88.81 222 LEU A N 1
ATOM 1781 C CA . LEU A 1 222 ? 13.25 17.391 19.531 1 88.81 222 LEU A CA 1
ATOM 1782 C C . LEU A 1 222 ? 13.742 18.781 19.156 1 88.81 222 LEU A C 1
ATOM 1784 O O . LEU A 1 222 ? 13.227 19.781 19.641 1 88.81 222 LEU A O 1
ATOM 1788 N N . LYS A 1 223 ? 14.75 18.734 18.312 1 91.38 223 LYS A N 1
ATOM 1789 C CA . LYS A 1 223 ? 15.32 20 17.859 1 91.38 223 LYS A CA 1
ATOM 1790 C C . LYS A 1 223 ? 15.492 20.016 16.344 1 91.38 223 LYS A C 1
ATOM 1792 O O . LYS A 1 223 ? 16.109 19.109 15.781 1 91.38 223 LYS A O 1
ATOM 1797 N N . PHE A 1 224 ? 14.867 21 15.742 1 92.25 224 PHE A N 1
ATOM 1798 C CA . PHE A 1 224 ? 15.008 21.281 14.32 1 92.25 224 PHE A CA 1
ATOM 1799 C C . PHE A 1 224 ? 14.625 22.719 14.016 1 92.25 224 PHE A C 1
ATOM 1801 O O . PHE A 1 224 ? 14.031 23.391 14.852 1 92.25 224 PHE A O 1
ATOM 1808 N N . THR A 1 225 ? 15.016 23.203 12.883 1 91.81 225 THR A N 1
ATOM 1809 C CA . THR A 1 225 ? 14.672 24.578 12.523 1 91.81 225 THR A CA 1
ATOM 1810 C C . THR A 1 225 ? 13.297 24.641 11.867 1 91.81 225 THR A C 1
ATOM 1812 O O . THR A 1 225 ? 12.797 23.625 11.367 1 91.81 225 THR A O 1
ATOM 1815 N N . GLU A 1 226 ? 12.695 25.75 11.914 1 92.75 226 GLU A N 1
ATOM 1816 C CA . GLU A 1 226 ? 11.438 25.969 11.195 1 92.75 226 GLU A CA 1
ATOM 1817 C C . GLU A 1 226 ? 11.609 25.688 9.703 1 92.75 226 GLU A C 1
ATOM 1819 O O . GLU A 1 226 ? 10.703 25.156 9.062 1 92.75 226 GLU A O 1
ATOM 1824 N N . GLU A 1 227 ? 12.75 26.047 9.211 1 93.12 227 GLU A N 1
ATOM 1825 C CA . GLU A 1 227 ? 13.055 25.812 7.805 1 93.12 227 GLU A CA 1
ATOM 1826 C C . GLU A 1 227 ? 13.055 24.328 7.473 1 93.12 227 GLU A C 1
ATOM 1828 O O . GLU A 1 227 ? 12.508 23.906 6.449 1 93.12 227 GLU A O 1
ATOM 1833 N N . ASP A 1 228 ? 13.633 23.594 8.375 1 91.69 228 ASP A N 1
ATOM 1834 C CA . ASP A 1 228 ? 13.656 22.141 8.172 1 91.69 228 ASP A CA 1
ATOM 1835 C C . ASP A 1 228 ? 12.25 21.562 8.195 1 91.69 228 ASP A C 1
ATOM 1837 O O . ASP A 1 228 ? 11.938 20.641 7.449 1 91.69 228 ASP A O 1
ATOM 1841 N N . PHE A 1 229 ? 11.461 22.109 9.039 1 93.5 229 PHE A N 1
ATOM 1842 C CA . PHE A 1 229 ? 10.078 21.672 9.133 1 93.5 229 PHE A CA 1
ATOM 1843 C C . PHE A 1 229 ? 9.312 21.984 7.855 1 93.5 229 PHE A C 1
ATOM 1845 O O . PHE A 1 229 ? 8.648 21.109 7.297 1 93.5 229 PHE A O 1
ATOM 1852 N N . TYR A 1 230 ? 9.469 23.188 7.367 1 94.44 230 TYR A N 1
ATOM 1853 C CA . TYR A 1 230 ? 8.773 23.594 6.148 1 94.44 230 TYR A CA 1
ATOM 1854 C C . TYR A 1 230 ? 9.273 22.797 4.953 1 94.44 230 TYR A C 1
ATOM 1856 O O . TYR A 1 230 ? 8.492 22.438 4.062 1 94.44 230 TYR A O 1
ATOM 1864 N N . LYS A 1 231 ? 10.5 22.531 4.988 1 92.25 231 LYS A N 1
ATOM 1865 C CA . LYS A 1 231 ? 11.047 21.703 3.92 1 92.25 231 LYS A CA 1
ATOM 1866 C C . LYS A 1 231 ? 10.398 20.328 3.912 1 92.25 231 LYS A C 1
ATOM 1868 O O . LYS A 1 231 ? 9.945 19.859 2.869 1 92.25 231 LYS A O 1
ATOM 1873 N N . ALA A 1 232 ? 10.344 19.734 5.059 1 89.38 232 ALA A N 1
ATOM 1874 C CA . ALA A 1 232 ? 9.734 18.406 5.184 1 89.38 232 ALA A CA 1
ATOM 1875 C C . ALA A 1 232 ? 8.273 18.438 4.746 1 89.38 232 ALA A C 1
ATOM 1877 O O . ALA A 1 232 ? 7.789 17.484 4.113 1 89.38 232 ALA A O 1
ATOM 1878 N N . TYR A 1 233 ? 7.637 19.516 5.012 1 92.69 233 TYR A N 1
ATOM 1879 C CA . TYR A 1 233 ? 6.211 19.625 4.734 1 92.69 233 TYR A CA 1
ATOM 1880 C C . TYR A 1 233 ? 5.961 19.859 3.248 1 92.69 233 TYR A C 1
ATOM 1882 O O . TYR A 1 233 ? 5.098 19.219 2.648 1 92.69 233 TYR A O 1
ATOM 1890 N N . TYR A 1 234 ? 6.746 20.75 2.619 1 92.62 234 TYR A N 1
ATOM 1891 C CA . TYR A 1 234 ? 6.383 21.25 1.297 1 92.62 234 TYR A CA 1
ATOM 1892 C C . TYR A 1 234 ? 7.109 20.469 0.205 1 92.62 234 TYR A C 1
ATOM 1894 O O . TYR A 1 234 ? 6.641 20.406 -0.935 1 92.62 234 TYR A O 1
ATOM 1902 N N . GLU A 1 235 ? 8.195 19.891 0.489 1 87.81 235 GLU A N 1
ATOM 1903 C CA . GLU A 1 235 ? 9.023 19.281 -0.547 1 87.81 235 GLU A CA 1
ATOM 1904 C C . GLU A 1 235 ? 8.242 18.219 -1.327 1 87.81 235 GLU A C 1
ATOM 1906 O O . GLU A 1 235 ? 8.258 18.219 -2.561 1 87.81 235 GLU A O 1
ATOM 1911 N N . PRO A 1 236 ? 7.527 17.375 -0.635 1 83.81 236 PRO A N 1
ATOM 1912 C CA . PRO A 1 236 ? 6.766 16.391 -1.402 1 83.81 236 PRO A CA 1
ATOM 1913 C C . PRO A 1 236 ? 5.723 17.031 -2.316 1 83.81 236 PRO A C 1
ATOM 1915 O O . PRO A 1 236 ? 5.449 16.516 -3.402 1 83.81 236 PRO A O 1
ATOM 1918 N N . ILE A 1 237 ? 5.148 18.078 -1.883 1 86.12 237 ILE A N 1
ATOM 1919 C CA . ILE A 1 237 ? 4.137 18.766 -2.67 1 86.12 237 ILE A CA 1
ATOM 1920 C C . ILE A 1 237 ? 4.789 19.438 -3.879 1 86.12 237 ILE A C 1
ATOM 1922 O O . ILE A 1 237 ? 4.223 19.438 -4.977 1 86.12 237 ILE A O 1
ATOM 1926 N N . CYS A 1 238 ? 5.926 19.969 -3.652 1 86.88 238 CYS A N 1
ATOM 1927 C CA . CYS A 1 238 ? 6.66 20.625 -4.734 1 86.88 238 CYS A CA 1
ATOM 1928 C C . CYS A 1 238 ? 6.973 19.641 -5.852 1 86.88 238 CYS A C 1
ATOM 1930 O O . CYS A 1 238 ? 6.965 20 -7.027 1 86.88 238 CYS A O 1
ATOM 1932 N N . GLU A 1 239 ? 7.211 18.469 -5.465 1 83.25 239 GLU A N 1
ATOM 1933 C CA . GLU A 1 239 ? 7.531 17.438 -6.445 1 83.25 239 GLU A CA 1
ATOM 1934 C C . GLU A 1 239 ? 6.363 17.188 -7.395 1 83.25 239 GLU A C 1
ATOM 1936 O O . GLU A 1 239 ? 6.562 16.812 -8.555 1 83.25 239 GLU A O 1
ATOM 1941 N N . LEU A 1 240 ? 5.215 17.453 -6.91 1 84.44 240 LEU A N 1
ATOM 1942 C CA . LEU A 1 240 ? 4.035 17.297 -7.754 1 84.44 240 LEU A CA 1
ATOM 1943 C C . LEU A 1 240 ? 4.027 18.328 -8.875 1 84.44 240 LEU A C 1
ATOM 1945 O O . LEU A 1 240 ? 3.572 18.047 -9.984 1 84.44 240 LEU A O 1
ATOM 1949 N N . PHE A 1 241 ? 4.52 19.484 -8.578 1 87.5 241 PHE A N 1
ATOM 1950 C CA . PHE A 1 241 ? 4.52 20.562 -9.547 1 87.5 241 PHE A CA 1
ATOM 1951 C C . PHE A 1 241 ? 5.66 20.391 -10.547 1 87.5 241 PHE A C 1
ATOM 1953 O O . PHE A 1 241 ? 5.645 21 -11.625 1 87.5 241 PHE A O 1
ATOM 1960 N N . LEU A 1 242 ? 6.559 19.547 -10.219 1 80.44 242 LEU A N 1
ATOM 1961 C CA . LEU A 1 242 ? 7.703 19.312 -11.094 1 80.44 242 LEU A CA 1
ATOM 1962 C C . LEU A 1 242 ? 7.457 18.109 -11.992 1 80.44 242 LEU A C 1
ATOM 1964 O O . LEU A 1 242 ? 8.203 17.875 -12.945 1 80.44 242 LEU A O 1
ATOM 1968 N N . ASP A 1 243 ? 6.48 17.422 -11.672 1 78.25 243 ASP A N 1
ATOM 1969 C CA . ASP A 1 243 ? 6.125 16.234 -12.445 1 78.25 243 ASP A CA 1
ATOM 1970 C C . ASP A 1 243 ? 5.574 16.625 -13.82 1 78.25 243 ASP A C 1
ATOM 1972 O O . ASP A 1 243 ? 4.566 17.328 -13.914 1 78.25 243 ASP A O 1
ATOM 1976 N N . LYS A 1 244 ? 6.172 16.078 -14.812 1 70.12 244 LYS A N 1
ATOM 1977 C CA . LYS A 1 244 ? 5.734 16.406 -16.172 1 70.12 244 LYS A CA 1
ATOM 1978 C C . LYS A 1 244 ? 4.332 15.867 -16.438 1 70.12 244 LYS A C 1
ATOM 1980 O O . LYS A 1 244 ? 3.584 16.438 -17.234 1 70.12 244 LYS A O 1
ATOM 1985 N N . GLY A 1 245 ? 3.994 14.852 -15.758 1 69.62 245 GLY A N 1
ATOM 1986 C CA . GLY A 1 245 ? 2.691 14.242 -15.953 1 69.62 245 GLY A CA 1
ATOM 1987 C C . GLY A 1 245 ? 1.568 14.977 -15.25 1 69.62 245 GLY A C 1
ATOM 1988 O O . GLY A 1 245 ? 0.391 14.695 -15.484 1 69.62 245 GLY A O 1
ATOM 1989 N N . SER A 1 246 ? 1.91 15.961 -14.484 1 73.56 246 SER A N 1
ATOM 1990 C CA . SER A 1 246 ? 0.888 16.625 -13.68 1 73.56 246 SER A CA 1
ATOM 1991 C C . SER A 1 246 ? 0.303 17.828 -14.414 1 73.56 246 SER A C 1
ATOM 1993 O O . SER A 1 246 ? -0.642 18.453 -13.93 1 73.56 246 SER A O 1
ATOM 1995 N N . ASN A 1 247 ? 0.708 18.141 -15.594 1 82.5 247 ASN A N 1
ATOM 1996 C CA . ASN A 1 247 ? 0.117 19.203 -16.391 1 82.5 247 ASN A CA 1
ATOM 1997 C C . ASN A 1 247 ? 0.147 20.547 -15.664 1 82.5 247 ASN A C 1
ATOM 1999 O O . ASN A 1 247 ? -0.897 21.156 -15.445 1 82.5 247 ASN A O 1
ATOM 2003 N N . LEU A 1 248 ? 1.212 21.062 -15.398 1 89.69 248 LEU A N 1
ATOM 2004 C CA . LEU A 1 248 ? 1.395 22.328 -14.695 1 89.69 248 LEU A CA 1
ATOM 2005 C C . LEU A 1 248 ? 0.863 23.5 -15.516 1 89.69 248 LEU A C 1
ATOM 2007 O O . LEU A 1 248 ? 1.178 23.625 -16.703 1 89.69 248 LEU A O 1
ATOM 2011 N N . ARG A 1 249 ? -0.038 24.312 -14.961 1 92.06 249 ARG A N 1
ATOM 2012 C CA . ARG A 1 249 ? -0.559 25.547 -15.547 1 92.06 249 ARG A CA 1
ATOM 2013 C C . ARG A 1 249 ? -0.212 26.75 -14.672 1 92.06 249 ARG A C 1
ATOM 2015 O O . ARG A 1 249 ? -0.416 26.719 -13.461 1 92.06 249 ARG A O 1
ATOM 2022 N N . LEU A 1 250 ? 0.276 27.672 -15.336 1 92.44 250 LEU A N 1
ATOM 2023 C CA . LEU A 1 250 ? 0.629 28.906 -14.633 1 92.44 250 LEU A CA 1
ATOM 2024 C C . LEU A 1 250 ? -0.409 30 -14.898 1 92.44 250 LEU A C 1
ATOM 2026 O O . LEU A 1 250 ? -0.739 30.281 -16.047 1 92.44 250 LEU A O 1
ATOM 2030 N N . HIS A 1 251 ? -0.94 30.516 -13.875 1 91.25 251 HIS A N 1
ATOM 2031 C CA . HIS A 1 251 ? -1.823 31.672 -13.906 1 91.25 251 HIS A CA 1
ATOM 2032 C C . HIS A 1 251 ? -1.127 32.906 -13.352 1 91.25 251 HIS A C 1
ATOM 2034 O O . HIS A 1 251 ? 0.062 32.875 -13.023 1 91.25 251 HIS A O 1
ATOM 2040 N N . ASP A 1 252 ? -1.812 33.969 -13.297 1 89.06 252 ASP A N 1
ATOM 2041 C CA . ASP A 1 252 ? -1.192 35.219 -12.875 1 89.06 252 ASP A CA 1
ATOM 2042 C C . ASP A 1 252 ? -0.721 35.125 -11.422 1 89.06 252 ASP A C 1
ATOM 2044 O O . ASP A 1 252 ? 0.418 35.469 -11.109 1 89.06 252 ASP A O 1
ATOM 2048 N N . LEU A 1 253 ? -1.549 34.531 -10.594 1 91.06 253 LEU A N 1
ATOM 2049 C CA . LEU A 1 253 ? -1.239 34.594 -9.172 1 91.06 253 LEU A CA 1
ATOM 2050 C C . LEU A 1 253 ? -0.948 33.219 -8.609 1 91.06 253 LEU A C 1
ATOM 2052 O O . LEU A 1 253 ? -0.416 33.094 -7.508 1 91.06 253 LEU A O 1
ATOM 2056 N N . TYR A 1 254 ? -1.342 32.188 -9.398 1 93.75 254 TYR A N 1
ATOM 2057 C CA . TYR A 1 254 ? -1.184 30.859 -8.836 1 93.75 254 TYR A CA 1
ATOM 2058 C C . TYR A 1 254 ? -0.754 29.859 -9.914 1 93.75 254 TYR A C 1
ATOM 2060 O O . TYR A 1 254 ? -0.807 30.172 -11.102 1 93.75 254 TYR A O 1
ATOM 2068 N N . ALA A 1 255 ? -0.138 28.797 -9.477 1 94.31 255 ALA A N 1
ATOM 2069 C CA . ALA A 1 255 ? 0.165 27.625 -10.289 1 94.31 255 ALA A CA 1
ATOM 2070 C C . ALA A 1 255 ? -0.728 26.438 -9.906 1 94.31 255 ALA A C 1
ATOM 2072 O O . ALA A 1 255 ? -1.102 26.297 -8.742 1 94.31 255 ALA A O 1
ATOM 2073 N N . GLU A 1 256 ? -1.068 25.703 -10.906 1 94.19 256 GLU A N 1
ATOM 2074 C CA . GLU A 1 256 ? -1.965 24.578 -10.648 1 94.19 256 GLU A CA 1
ATOM 2075 C C . GLU A 1 256 ? -1.549 23.344 -11.445 1 94.19 256 GLU A C 1
ATOM 2077 O O . GLU A 1 256 ? -1.083 23.453 -12.578 1 94.19 256 GLU A O 1
ATOM 2082 N N . VAL A 1 257 ? -1.624 22.219 -10.781 1 93.44 257 VAL A N 1
ATOM 2083 C CA . VAL A 1 257 ? -1.482 20.938 -11.469 1 93.44 257 VAL A CA 1
ATOM 2084 C C . VAL A 1 257 ? -2.82 20.203 -11.469 1 93.44 257 VAL A C 1
ATOM 2086 O O . VAL A 1 257 ? -3.646 20.391 -10.578 1 93.44 257 VAL A O 1
ATOM 2089 N N . SER A 1 258 ? -3.037 19.484 -12.523 1 90.56 258 SER A N 1
ATOM 2090 C CA . SER A 1 258 ? -4.266 18.719 -12.672 1 90.56 258 SER A CA 1
ATOM 2091 C C . SER A 1 258 ? -3.973 17.219 -12.734 1 90.56 258 SER A C 1
ATOM 2093 O O . SER A 1 258 ? -3.162 16.781 -13.555 1 90.56 258 SER A O 1
ATOM 2095 N N . LEU A 1 259 ? -4.633 16.516 -11.844 1 84.88 259 LEU A N 1
ATOM 2096 C CA . LEU A 1 259 ? -4.488 15.062 -11.812 1 84.88 259 LEU A CA 1
ATOM 2097 C C . LEU A 1 259 ? -5.77 14.375 -12.273 1 84.88 259 LEU A C 1
ATOM 2099 O O . LEU A 1 259 ? -6.852 14.68 -11.766 1 84.88 259 LEU A O 1
ATOM 2103 N N . GLU A 1 260 ? -5.57 13.531 -13.203 1 79.62 260 GLU A N 1
ATOM 2104 C CA . GLU A 1 260 ? -6.707 12.734 -13.648 1 79.62 260 GLU A CA 1
ATOM 2105 C C . GLU A 1 260 ? -6.988 11.586 -12.672 1 79.62 260 GLU A C 1
ATOM 2107 O O . GLU A 1 260 ? -6.078 10.844 -12.305 1 79.62 260 GLU A O 1
ATOM 2112 N N . VAL A 1 261 ? -8.227 11.648 -12.195 1 76.5 261 VAL A N 1
ATOM 2113 C CA . VAL A 1 261 ? -8.625 10.602 -11.258 1 76.5 261 VAL A CA 1
ATOM 2114 C C . VAL A 1 261 ? -9.375 9.5 -12.008 1 76.5 261 VAL A C 1
ATOM 2116 O O . VAL A 1 261 ? -10.367 9.773 -12.695 1 76.5 261 VAL A O 1
ATOM 2119 N N . PRO A 1 262 ? -8.875 8.367 -11.992 1 62 262 PRO A N 1
ATOM 2120 C CA . PRO A 1 262 ? -9.594 7.277 -12.656 1 62 262 PRO A CA 1
ATOM 2121 C C . PRO A 1 262 ? -10.969 7.027 -12.039 1 62 262 PRO A C 1
ATOM 2123 O O . PRO A 1 262 ? -11.148 7.172 -10.828 1 62 262 PRO A O 1
ATOM 2126 N N . TYR A 1 263 ? -12.117 7.395 -12.938 1 60.31 263 TYR A N 1
ATOM 2127 C CA . TYR A 1 263 ? -13.492 7.285 -12.461 1 60.31 263 TYR A CA 1
ATOM 2128 C C . TYR A 1 263 ? -13.875 5.828 -12.234 1 60.31 263 TYR A C 1
ATOM 2130 O O . TYR A 1 263 ? -13.547 4.961 -13.047 1 60.31 263 TYR A O 1
ATOM 2138 N N . PHE A 1 264 ? -14.172 5.559 -11.047 1 51.06 264 PHE A N 1
ATOM 2139 C CA . PHE A 1 264 ? -14.594 4.246 -10.57 1 51.06 264 PHE A CA 1
ATOM 2140 C C . PHE A 1 264 ? -16.094 4.066 -10.758 1 51.06 264 PHE A C 1
ATOM 2142 O O . PHE A 1 264 ? -16.891 4.516 -9.922 1 51.06 264 PHE A O 1
ATOM 2149 N N . THR A 1 265 ? -16.641 4.336 -12.086 1 48.75 265 THR A N 1
ATOM 2150 C CA . THR A 1 265 ? -18.078 4.191 -12.102 1 48.75 265 THR A CA 1
ATOM 2151 C C . THR A 1 265 ? -18.484 2.725 -11.961 1 48.75 265 THR A C 1
ATOM 2153 O O . THR A 1 265 ? -17.719 1.829 -12.336 1 48.75 265 THR A O 1
ATOM 2156 N N . GLU A 1 266 ? -19.422 2.479 -11.172 1 47.75 266 GLU A N 1
ATOM 2157 C CA . GLU A 1 266 ? -20.031 1.158 -11.023 1 47.75 266 GLU A CA 1
ATOM 2158 C C . GLU A 1 266 ? -20.25 0.496 -12.383 1 47.75 266 GLU A C 1
ATOM 2160 O O . GLU A 1 266 ? -20.062 -0.714 -12.523 1 47.75 266 GLU A O 1
ATOM 2165 N N . ASN A 1 267 ? -20.812 1.165 -13.281 1 46.34 267 ASN A N 1
ATOM 2166 C CA . ASN A 1 267 ? -21.344 0.492 -14.469 1 46.34 267 ASN A CA 1
ATOM 2167 C C . ASN A 1 267 ? -20.328 0.52 -15.617 1 46.34 267 ASN A C 1
ATOM 2169 O O . ASN A 1 267 ? -20.594 -0.027 -16.688 1 46.34 267 ASN A O 1
ATOM 2173 N N . TYR A 1 268 ? -19.125 0.651 -15.391 1 47.44 268 TYR A N 1
ATOM 2174 C CA . TYR A 1 268 ? -17.984 0.456 -16.266 1 47.44 268 TYR A CA 1
ATOM 2175 C C . TYR A 1 268 ? -18.234 1.062 -17.641 1 47.44 268 TYR A C 1
ATOM 2177 O O . TYR A 1 268 ? -17.594 0.684 -18.625 1 47.44 268 TYR A O 1
ATOM 2185 N N . ARG A 1 269 ? -19.328 1.746 -18.016 1 46.5 269 ARG A N 1
ATOM 2186 C CA . ARG A 1 269 ? -19.672 1.948 -19.422 1 46.5 269 ARG A CA 1
ATOM 2187 C C . ARG A 1 269 ? -18.906 3.133 -20 1 46.5 269 ARG A C 1
ATOM 2189 O O . ARG A 1 269 ? -18.484 3.096 -21.156 1 46.5 269 ARG A O 1
ATOM 2196 N N . GLU A 1 270 ? -19 4.332 -19.312 1 50.62 270 GLU A N 1
ATOM 2197 C CA . GLU A 1 270 ? -18.312 5.449 -19.969 1 50.62 270 GLU A CA 1
ATOM 2198 C C . GLU A 1 270 ? -17.281 6.082 -19.047 1 50.62 270 GLU A C 1
ATOM 2200 O O . GLU A 1 270 ? -17.562 6.324 -17.859 1 50.62 270 GLU A O 1
ATOM 2205 N N . PRO A 1 271 ? -16.047 5.996 -19.516 1 51.5 271 PRO A N 1
ATOM 2206 C CA . PRO A 1 271 ? -15.008 6.68 -18.734 1 51.5 271 PRO A CA 1
ATOM 2207 C C . PRO A 1 271 ? -15.367 8.125 -18.422 1 51.5 271 PRO A C 1
ATOM 2209 O O . PRO A 1 271 ? -15.836 8.859 -19.297 1 51.5 271 PRO A O 1
ATOM 2212 N N . ASP A 1 272 ? -15.914 8.531 -17.328 1 58 272 ASP A N 1
ATOM 2213 C CA . ASP A 1 272 ? -15.984 9.93 -16.938 1 58 272 ASP A CA 1
ATOM 2214 C C . ASP A 1 272 ? -14.664 10.398 -16.328 1 58 272 ASP A C 1
ATOM 2216 O O . ASP A 1 272 ? -13.93 9.602 -15.75 1 58 272 ASP A O 1
ATOM 2220 N N . GLU A 1 273 ? -14.023 11.352 -17.016 1 62.16 273 GLU A N 1
ATOM 2221 C CA . GLU A 1 273 ? -12.742 11.852 -16.547 1 62.16 273 GLU A CA 1
ATOM 2222 C C . GLU A 1 273 ? -12.922 12.836 -15.391 1 62.16 273 GLU A C 1
ATOM 2224 O O . GLU A 1 273 ? -13.711 13.781 -15.492 1 62.16 273 GLU A O 1
ATOM 2229 N N . ARG A 1 274 ? -12.602 12.406 -14.172 1 76.81 274 ARG A N 1
ATOM 2230 C CA . ARG A 1 274 ? -12.539 13.344 -13.055 1 76.81 274 ARG A CA 1
ATOM 2231 C C . ARG A 1 274 ? -11.109 13.82 -12.82 1 76.81 274 ARG A C 1
ATOM 2233 O O . ARG A 1 274 ? -10.156 13.07 -13.023 1 76.81 274 ARG A O 1
ATOM 2240 N N . LYS A 1 275 ? -11.133 15.211 -12.586 1 83.19 275 LYS A N 1
ATOM 2241 C CA . LYS A 1 275 ? -9.82 15.812 -12.352 1 83.19 275 LYS A CA 1
ATOM 2242 C C . LYS A 1 275 ? -9.773 16.5 -10.992 1 83.19 275 LYS A C 1
ATOM 2244 O O . LYS A 1 275 ? -10.773 17.047 -10.531 1 83.19 275 LYS A O 1
ATOM 2249 N N . ILE A 1 276 ? -8.68 16.375 -10.375 1 90.19 276 ILE A N 1
ATOM 2250 C CA . ILE A 1 276 ? -8.367 17.125 -9.164 1 90.19 276 ILE A CA 1
ATOM 2251 C C . ILE A 1 276 ? -7.281 18.156 -9.461 1 90.19 276 ILE A C 1
ATOM 2253 O O . ILE A 1 276 ? -6.238 17.828 -10.039 1 90.19 276 ILE A O 1
ATOM 2257 N N . CYS A 1 277 ? -7.602 19.375 -9.117 1 93.38 277 CYS A N 1
ATOM 2258 C CA . CYS A 1 277 ? -6.613 20.438 -9.281 1 93.38 277 CYS A CA 1
ATOM 2259 C C . CYS A 1 277 ? -5.992 20.828 -7.945 1 93.38 277 CYS A C 1
ATOM 2261 O O . CYS A 1 277 ? -6.711 21.047 -6.965 1 93.38 277 CYS A O 1
ATOM 2263 N N . ILE A 1 278 ? -4.703 20.812 -7.934 1 94.88 278 ILE A N 1
ATOM 2264 C CA . ILE A 1 278 ? -3.92 21.234 -6.773 1 94.88 278 ILE A CA 1
ATOM 2265 C C . ILE A 1 278 ? -3.113 22.484 -7.121 1 94.88 278 ILE A C 1
ATOM 2267 O O . ILE A 1 278 ? -2.412 22.516 -8.133 1 94.88 278 ILE A O 1
ATOM 2271 N N . GLY A 1 279 ? -3.268 23.484 -6.27 1 95.94 279 GLY A N 1
ATOM 2272 C CA . GLY A 1 279 ? -2.578 24.719 -6.617 1 95.94 279 GLY A CA 1
ATOM 2273 C C . GLY A 1 279 ? -1.924 25.391 -5.43 1 95.94 279 GLY A C 1
ATOM 2274 O O . GLY A 1 279 ? -2.121 24.984 -4.285 1 95.94 279 GLY A O 1
ATOM 2275 N N . ILE A 1 280 ? -1.14 26.359 -5.762 1 95.38 280 ILE A N 1
ATOM 2276 C CA . ILE A 1 280 ? -0.361 27.156 -4.812 1 95.38 280 ILE A CA 1
ATOM 2277 C C . ILE A 1 280 ? -0.053 28.516 -5.414 1 95.38 280 ILE A C 1
ATOM 2279 O O . ILE A 1 280 ? -0.066 28.688 -6.637 1 95.38 280 ILE A O 1
ATOM 2283 N N . SER A 1 281 ? 0.079 29.531 -4.578 1 94.12 281 SER A N 1
ATOM 2284 C CA . SER A 1 281 ? 0.477 30.828 -5.113 1 94.12 281 SER A CA 1
ATOM 2285 C C . SER A 1 281 ? 1.828 30.734 -5.816 1 94.12 281 SER A C 1
ATOM 2287 O O . SER A 1 281 ? 2.719 30.016 -5.379 1 94.12 281 SER A O 1
ATOM 2289 N N . ARG A 1 282 ? 2.033 31.516 -6.879 1 93.19 282 ARG A N 1
ATOM 2290 C CA . ARG A 1 282 ? 3.305 31.531 -7.598 1 93.19 282 ARG A CA 1
ATOM 2291 C C . ARG A 1 282 ? 4.438 32 -6.691 1 93.19 282 ARG A C 1
ATOM 2293 O O . ARG A 1 282 ? 5.562 31.5 -6.781 1 93.19 282 ARG A O 1
ATOM 2300 N N . LYS A 1 283 ? 4.113 32.938 -5.891 1 93 283 LYS A N 1
ATOM 2301 C CA . LYS A 1 283 ? 5.109 33.469 -4.961 1 93 283 LYS A CA 1
ATOM 2302 C C . LYS A 1 283 ? 5.656 32.375 -4.055 1 93 283 LYS A C 1
ATOM 2304 O O . LYS A 1 283 ? 6.871 32.188 -3.932 1 93 283 LYS A O 1
ATOM 2309 N N . LEU A 1 284 ? 4.758 31.641 -3.445 1 94.31 284 LEU A N 1
ATOM 2310 C CA . LEU A 1 284 ? 5.16 30.547 -2.557 1 94.31 284 LEU A CA 1
ATOM 2311 C C . LEU A 1 284 ? 5.898 29.469 -3.33 1 94.31 284 LEU A C 1
ATOM 2313 O O . LEU A 1 284 ? 6.945 28.984 -2.891 1 94.31 284 LEU A O 1
ATOM 2317 N N . LEU A 1 285 ? 5.379 29.125 -4.484 1 94.88 285 LEU A N 1
ATOM 2318 C CA . LEU A 1 285 ? 6 28.078 -5.301 1 94.88 285 LEU A CA 1
ATOM 2319 C C . LEU A 1 285 ? 7.422 28.469 -5.688 1 94.88 285 LEU A C 1
ATOM 2321 O O . LEU A 1 285 ? 8.328 27.641 -5.648 1 94.88 285 LEU A O 1
ATOM 2325 N N . ASN A 1 286 ? 7.621 29.688 -6.039 1 94.38 286 ASN A N 1
ATOM 2326 C CA . ASN A 1 286 ? 8.945 30.172 -6.414 1 94.38 286 ASN A CA 1
ATOM 2327 C C . ASN A 1 286 ? 9.945 30.031 -5.262 1 94.38 286 ASN A C 1
ATOM 2329 O O . ASN A 1 286 ? 11.078 29.594 -5.465 1 94.38 286 ASN A O 1
ATOM 2333 N N . CYS A 1 287 ? 9.531 30.359 -4.109 1 95.75 287 CYS A N 1
ATOM 2334 C CA . CYS A 1 287 ? 10.391 30.234 -2.941 1 95.75 287 CYS A CA 1
ATOM 2335 C C . CYS A 1 287 ? 10.734 28.766 -2.684 1 95.75 287 CYS A C 1
ATOM 2337 O O . CYS A 1 287 ? 11.867 28.453 -2.326 1 95.75 287 CYS A O 1
ATOM 2339 N N . LEU A 1 288 ? 9.734 27.953 -2.904 1 94.25 288 LEU A N 1
ATOM 2340 C CA . LEU A 1 288 ? 9.938 26.516 -2.682 1 94.25 288 LEU A CA 1
ATOM 2341 C C . LEU A 1 288 ? 10.906 25.938 -3.707 1 94.25 288 LEU A C 1
ATOM 2343 O O . LEU A 1 288 ? 11.797 25.156 -3.355 1 94.25 288 LEU A O 1
ATOM 2347 N N . MET A 1 289 ? 10.766 26.312 -4.887 1 91.62 289 MET A N 1
ATOM 2348 C CA . MET A 1 289 ? 11.625 25.812 -5.961 1 91.62 289 MET A CA 1
ATOM 2349 C C . MET A 1 289 ? 13.062 26.266 -5.766 1 91.62 289 MET A C 1
ATOM 2351 O O . MET A 1 289 ? 14 25.562 -6.133 1 91.62 289 MET A O 1
ATOM 2355 N N . GLU A 1 290 ? 13.227 27.391 -5.176 1 94.25 290 GLU A N 1
ATOM 2356 C CA . GLU A 1 290 ? 14.562 27.922 -4.906 1 94.25 290 GLU A CA 1
ATOM 2357 C C . GLU A 1 290 ? 15.102 27.406 -3.574 1 94.25 290 GLU A C 1
ATOM 2359 O O . GLU A 1 290 ? 16.203 27.797 -3.154 1 94.25 290 GLU A O 1
ATOM 2364 N N . GLU A 1 291 ? 14.32 26.656 -2.904 1 93.62 291 GLU A N 1
ATOM 2365 C CA . GLU A 1 291 ? 14.656 26.094 -1.601 1 93.62 291 GLU A CA 1
ATOM 2366 C C . GLU A 1 291 ? 14.953 27.203 -0.588 1 93.62 291 GLU A C 1
ATOM 2368 O O . GLU A 1 291 ? 15.867 27.062 0.23 1 93.62 291 GLU A O 1
ATOM 2373 N N . ASP A 1 292 ? 14.273 28.281 -0.77 1 96.25 292 ASP A N 1
ATOM 2374 C CA . ASP A 1 292 ? 14.367 29.391 0.178 1 96.25 292 ASP A CA 1
ATOM 2375 C C . ASP A 1 292 ? 13.297 29.281 1.262 1 96.25 292 ASP A C 1
ATOM 2377 O O . ASP A 1 292 ? 12.32 30.031 1.251 1 96.25 292 ASP A O 1
ATOM 2381 N N . TYR A 1 293 ? 13.562 28.531 2.25 1 95.06 293 TYR A N 1
ATOM 2382 C CA . TYR A 1 293 ? 12.555 28.219 3.256 1 95.06 293 TYR A CA 1
ATOM 2383 C C . TYR A 1 293 ? 12.469 29.328 4.301 1 95.06 293 TYR A C 1
ATOM 2385 O O . TYR A 1 293 ? 11.5 29.391 5.062 1 95.06 293 TYR A O 1
ATOM 2393 N N . SER A 1 294 ? 13.461 30.156 4.301 1 94.75 294 SER A N 1
ATOM 2394 C CA . SER A 1 294 ? 13.328 31.359 5.105 1 94.75 294 SER A CA 1
ATOM 2395 C C . SER A 1 294 ? 12.234 32.281 4.555 1 94.75 294 SER A C 1
ATOM 2397 O O . SER A 1 294 ? 11.43 32.812 5.312 1 94.75 294 SER A O 1
ATOM 2399 N N . ALA A 1 295 ? 12.281 32.375 3.295 1 95.12 295 ALA A N 1
ATOM 2400 C CA . ALA A 1 295 ? 11.242 33.188 2.637 1 95.12 295 ALA A CA 1
ATOM 2401 C C . ALA A 1 295 ? 9.875 32.531 2.793 1 95.12 295 ALA A C 1
ATOM 2403 O O . ALA A 1 295 ? 8.867 33.219 2.959 1 95.12 295 ALA A O 1
ATOM 2404 N N . VAL A 1 296 ? 9.812 31.188 2.758 1 94.94 296 VAL A N 1
ATOM 2405 C CA . VAL A 1 296 ? 8.562 30.453 2.961 1 94.94 296 VAL A CA 1
ATOM 2406 C C . VAL A 1 296 ? 8 30.766 4.344 1 94.94 296 VAL A C 1
ATOM 2408 O O . VAL A 1 296 ? 6.816 31.078 4.484 1 94.94 296 VAL A O 1
ATOM 2411 N N . ALA A 1 297 ? 8.859 30.719 5.297 1 92.75 297 ALA A N 1
ATOM 2412 C CA . ALA A 1 297 ? 8.453 31 6.668 1 92.75 297 ALA A CA 1
ATOM 2413 C C . ALA A 1 297 ? 7.863 32.406 6.789 1 92.75 297 ALA A C 1
ATOM 2415 O O . ALA A 1 297 ? 6.852 32.625 7.465 1 92.75 297 ALA A O 1
ATOM 2416 N N . GLU A 1 298 ? 8.461 33.281 6.102 1 90.44 298 GLU A N 1
ATOM 2417 C CA . GLU A 1 298 ? 8 34.688 6.137 1 90.44 298 GLU A CA 1
ATOM 2418 C C . GLU A 1 298 ? 6.633 34.812 5.477 1 90.44 298 GLU A C 1
ATOM 2420 O O . GLU A 1 298 ? 5.762 35.531 5.992 1 90.44 298 GLU A O 1
ATOM 2425 N N . ILE A 1 299 ? 6.473 34.125 4.383 1 90.31 299 ILE A N 1
ATOM 2426 C CA . ILE A 1 299 ? 5.207 34.188 3.662 1 90.31 299 ILE A CA 1
ATOM 2427 C C . ILE A 1 299 ? 4.098 33.594 4.531 1 90.31 299 ILE A C 1
ATOM 2429 O O . ILE A 1 299 ? 2.982 34.125 4.566 1 90.31 299 ILE A O 1
ATOM 2433 N N . ARG A 1 300 ? 4.438 32.562 5.246 1 90 300 ARG A N 1
ATOM 2434 C CA . ARG A 1 300 ? 3.414 31.828 5.977 1 90 300 ARG A CA 1
ATOM 2435 C C . ARG A 1 300 ? 3.055 32.531 7.285 1 90 300 ARG A C 1
ATOM 2437 O O . ARG A 1 300 ? 1.994 32.281 7.859 1 90 300 ARG A O 1
ATOM 2444 N N . LYS A 1 301 ? 3.906 33.344 7.66 1 83.12 301 LYS A N 1
ATOM 2445 C CA . LYS A 1 301 ? 3.584 34.156 8.82 1 83.12 301 LYS A CA 1
ATOM 2446 C C . LYS A 1 301 ? 2.596 35.25 8.453 1 83.12 301 LYS A C 1
ATOM 2448 O O . LYS A 1 301 ? 1.874 35.781 9.312 1 83.12 301 LYS A O 1
ATOM 2453 N N . ASN A 1 302 ? 2.631 35.656 7.184 1 75.5 302 ASN A N 1
ATOM 2454 C CA . ASN A 1 302 ? 1.752 36.688 6.688 1 75.5 302 ASN A CA 1
ATOM 2455 C C . ASN A 1 302 ? 0.676 36.156 5.758 1 75.5 302 ASN A C 1
ATOM 2457 O O . ASN A 1 302 ? 0.535 36.594 4.621 1 75.5 302 ASN A O 1
ATOM 2461 N N . VAL A 1 303 ? -0.074 35.094 6.082 1 66.69 303 VAL A N 1
ATOM 2462 C CA . VAL A 1 303 ? -0.986 34.281 5.297 1 66.69 303 VAL A CA 1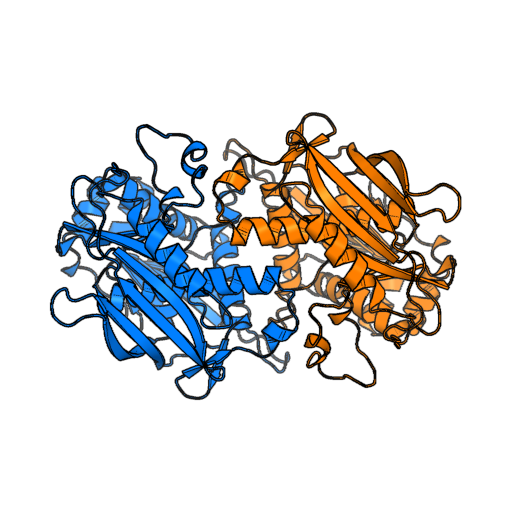
ATOM 2463 C C . VAL A 1 303 ? -2.137 35.125 4.773 1 66.69 303 VAL A C 1
ATOM 2465 O O . VAL A 1 303 ? -2.699 34.844 3.713 1 66.69 303 VAL A O 1
ATOM 2468 N N . GLN A 1 304 ? -2.488 36.219 5.273 1 61.72 304 GLN A N 1
ATOM 2469 C CA . GLN A 1 304 ? -3.682 37 4.977 1 61.72 304 GLN A CA 1
ATOM 2470 C C . GLN A 1 304 ? -3.682 37.469 3.527 1 61.72 304 GLN A C 1
ATOM 2472 O O . GLN A 1 304 ? -4.734 37.812 2.982 1 61.72 304 GLN A O 1
ATOM 2477 N N . GLU A 1 305 ? -2.699 37.156 2.832 1 63.19 305 GLU A N 1
ATOM 2478 C CA . GLU A 1 305 ? -2.652 37.781 1.522 1 63.19 305 GLU A CA 1
ATOM 2479 C C . GLU A 1 305 ? -2.955 36.781 0.407 1 63.19 305 GLU A C 1
ATOM 2481 O O . GLU A 1 305 ? -3.076 37.156 -0.758 1 63.19 305 GLU A O 1
ATOM 2486 N N . GLU A 1 306 ? -3.256 35.531 0.75 1 77.19 306 GLU A N 1
ATOM 2487 C CA . GLU A 1 306 ? -3.449 34.594 -0.341 1 77.19 306 GLU A CA 1
ATOM 2488 C C . GLU A 1 306 ? -4.918 34.5 -0.746 1 77.19 306 GLU A C 1
ATOM 2490 O O . GLU A 1 306 ? -5.805 34.531 0.109 1 77.19 306 GLU A O 1
ATOM 2495 N N . ILE A 1 307 ? -5.172 34.688 -2.031 1 80.5 307 ILE A N 1
ATOM 2496 C CA . ILE A 1 307 ? -6.516 34.625 -2.598 1 80.5 307 ILE A CA 1
ATOM 2497 C C . ILE A 1 307 ? -6.855 33.188 -2.973 1 80.5 307 ILE A C 1
ATOM 2499 O O . ILE A 1 307 ? -6.102 32.531 -3.699 1 80.5 307 ILE A O 1
ATOM 2503 N N . CYS A 1 308 ? -7.879 32.719 -2.396 1 88.06 308 CYS A N 1
ATOM 2504 C CA . CYS A 1 308 ? -8.398 31.391 -2.738 1 88.06 308 CYS A CA 1
ATOM 2505 C C . CYS A 1 308 ? -9.234 31.438 -4.012 1 88.06 308 CYS A C 1
ATOM 2507 O O . CYS A 1 308 ? -10.203 32.188 -4.094 1 88.06 308 CYS A O 1
ATOM 2509 N N . PRO A 1 309 ? -8.828 30.719 -5.016 1 89.94 309 PRO A N 1
ATOM 2510 C CA . PRO A 1 309 ? -9.633 30.703 -6.238 1 89.94 309 PRO A CA 1
ATOM 2511 C C . PRO A 1 309 ? -11.086 30.281 -5.988 1 89.94 309 PRO A C 1
ATOM 2513 O O . PRO A 1 309 ? -11.367 29.562 -5.027 1 89.94 309 PRO A O 1
ATOM 2516 N N . ASP A 1 310 ? -11.969 30.719 -6.91 1 89.12 310 ASP A N 1
ATOM 2517 C CA . ASP A 1 310 ? -13.391 30.422 -6.777 1 89.12 310 ASP A CA 1
ATOM 2518 C C . ASP A 1 310 ? -13.633 28.906 -6.785 1 89.12 310 ASP A C 1
ATOM 2520 O O . ASP A 1 310 ? -13.094 28.188 -7.629 1 89.12 310 ASP A O 1
ATOM 2524 N N . GLY A 1 311 ? -14.391 28.547 -5.773 1 90.38 311 GLY A N 1
ATOM 2525 C CA . GLY A 1 311 ? -14.805 27.141 -5.727 1 90.38 311 GLY A CA 1
ATOM 2526 C C . GLY A 1 311 ? -13.75 26.234 -5.133 1 90.38 311 GLY A C 1
ATOM 2527 O O . GLY A 1 311 ? -13.961 25.016 -5.016 1 90.38 311 GLY A O 1
ATOM 2528 N N . ALA A 1 312 ? -12.641 26.797 -4.699 1 94.88 312 ALA A N 1
ATOM 2529 C CA . ALA A 1 312 ? -11.547 25.984 -4.172 1 94.88 312 ALA A CA 1
ATOM 2530 C C . ALA A 1 312 ? -11.57 25.969 -2.645 1 94.88 312 ALA A C 1
ATOM 2532 O O . ALA A 1 312 ? -12.227 26.797 -2.018 1 94.88 312 ALA A O 1
ATOM 2533 N N . TYR A 1 313 ? -11.047 24.969 -2.086 1 95.94 313 TYR A N 1
ATOM 2534 C CA . TYR A 1 313 ? -10.656 24.953 -0.681 1 95.94 313 TYR A CA 1
ATOM 2535 C C . TYR A 1 313 ? -9.164 25.219 -0.524 1 95.94 313 TYR A C 1
ATOM 2537 O O . TYR A 1 313 ? -8.336 24.547 -1.147 1 95.94 313 TYR A O 1
ATOM 2545 N N . MET A 1 314 ? -8.836 26.156 0.27 1 95.44 314 MET A N 1
ATOM 2546 C CA . MET A 1 314 ? -7.43 26.469 0.51 1 95.44 314 MET A CA 1
ATOM 2547 C C . MET A 1 314 ? -7.086 26.328 1.99 1 95.44 314 MET A C 1
ATOM 2549 O O . MET A 1 314 ? -7.758 26.922 2.844 1 95.44 314 MET A O 1
ATOM 2553 N N . GLY A 1 315 ? -6.113 25.5 2.264 1 93.31 315 GLY A N 1
ATOM 2554 C CA . GLY A 1 315 ? -5.613 25.422 3.627 1 93.31 315 GLY A CA 1
ATOM 2555 C C . GLY A 1 315 ? -4.766 26.625 4.016 1 93.31 315 GLY A C 1
ATOM 2556 O O . GLY A 1 315 ? -4.348 27.406 3.154 1 93.31 315 GLY A O 1
ATOM 2557 N N . ALA A 1 316 ? -4.512 26.703 5.305 1 91.44 316 ALA A N 1
ATOM 2558 C CA . ALA A 1 316 ? -3.662 27.781 5.801 1 91.44 316 ALA A CA 1
ATOM 2559 C C . ALA A 1 316 ? -2.236 27.641 5.273 1 91.44 316 ALA A C 1
ATOM 2561 O O . ALA A 1 316 ? -1.44 28.578 5.363 1 91.44 316 ALA A O 1
ATOM 2562 N N . ASP A 1 317 ? -1.926 26.516 4.684 1 93.94 317 ASP A N 1
ATOM 2563 C CA . ASP A 1 317 ? -0.599 26.281 4.129 1 93.94 317 ASP A CA 1
ATOM 2564 C C . ASP A 1 317 ? -0.475 26.859 2.727 1 93.94 317 ASP A C 1
ATOM 2566 O O . ASP A 1 317 ? 0.594 26.812 2.115 1 93.94 317 ASP A O 1
ATOM 2570 N N . GLY A 1 318 ? -1.501 27.422 2.215 1 93.81 318 GLY A N 1
ATOM 2571 C CA . GLY A 1 318 ? -1.47 28.062 0.91 1 93.81 318 GLY A CA 1
ATOM 2572 C C . GLY A 1 318 ? -1.742 27.109 -0.232 1 93.81 318 GLY A C 1
ATOM 2573 O O . GLY A 1 318 ? -1.775 27.516 -1.396 1 93.81 318 GLY A O 1
ATOM 2574 N N . ILE A 1 319 ? -1.978 25.828 0.061 1 95.5 319 ILE A N 1
ATOM 2575 C CA . ILE A 1 319 ? -2.307 24.828 -0.954 1 95.5 319 ILE A CA 1
ATOM 2576 C C . ILE A 1 319 ? -3.82 24.75 -1.125 1 95.5 319 ILE A C 1
ATOM 2578 O O . ILE A 1 319 ? -4.559 24.688 -0.139 1 95.5 319 ILE A O 1
ATOM 2582 N N . PHE A 1 320 ? -4.273 24.828 -2.357 1 96.38 320 PHE A N 1
ATOM 2583 C CA . PHE A 1 320 ? -5.719 24.75 -2.543 1 96.38 320 PHE A CA 1
ATOM 2584 C C . PHE A 1 320 ? -6.094 23.578 -3.441 1 96.38 320 PHE A C 1
ATOM 2586 O O . PHE A 1 320 ? -5.258 23.078 -4.199 1 96.38 320 PHE A O 1
ATOM 2593 N N . ILE A 1 321 ? -7.281 23.109 -3.27 1 96.31 321 ILE A N 1
ATOM 2594 C CA . ILE A 1 321 ? -7.895 22.047 -4.051 1 96.31 321 ILE A CA 1
ATOM 2595 C C . ILE A 1 321 ? -9.117 22.578 -4.793 1 96.31 321 ILE A C 1
ATOM 2597 O O . ILE A 1 321 ? -9.938 23.281 -4.207 1 96.31 321 ILE A O 1
ATOM 2601 N N . ARG A 1 322 ? -9.195 22.188 -6.09 1 92.88 322 ARG A N 1
ATOM 2602 C CA . ARG A 1 322 ? -10.352 22.562 -6.895 1 92.88 322 ARG A CA 1
ATOM 2603 C C . ARG A 1 322 ? -10.75 21.422 -7.832 1 92.88 322 ARG A C 1
ATOM 2605 O O . ARG A 1 322 ? -9.898 20.656 -8.281 1 92.88 322 ARG A O 1
ATOM 2612 N N . MET B 1 1 ? 18.672 -1.461 -10.07 1 81.56 1 MET B N 1
ATOM 2613 C CA . MET B 1 1 ? 17.391 -1.971 -9.625 1 81.56 1 MET B CA 1
ATOM 2614 C C . MET B 1 1 ? 17.328 -3.492 -9.727 1 81.56 1 MET B C 1
ATOM 2616 O O . MET B 1 1 ? 17.672 -4.059 -10.773 1 81.56 1 MET B O 1
ATOM 2620 N N . ILE B 1 2 ? 16.922 -4.125 -8.695 1 86.12 2 ILE B N 1
ATOM 2621 C CA . ILE B 1 2 ? 16.953 -5.578 -8.57 1 86.12 2 ILE B CA 1
ATOM 2622 C C . ILE B 1 2 ? 16.062 -6.211 -9.633 1 86.12 2 ILE B C 1
ATOM 2624 O O . ILE B 1 2 ? 16.328 -7.316 -10.109 1 86.12 2 ILE B O 1
ATOM 2628 N N . LEU B 1 3 ? 15.055 -5.441 -10.102 1 87.06 3 LEU B N 1
ATOM 2629 C CA . LEU B 1 3 ? 14.055 -6.055 -10.969 1 87.06 3 LEU B CA 1
ATOM 2630 C C . LEU B 1 3 ? 14.383 -5.801 -12.438 1 87.06 3 LEU B C 1
ATOM 2632 O O . LEU B 1 3 ? 13.836 -6.465 -13.32 1 87.06 3 LEU B O 1
ATOM 2636 N N . THR B 1 4 ? 15.25 -4.867 -12.734 1 83.69 4 THR B N 1
ATOM 2637 C CA . THR B 1 4 ? 15.477 -4.566 -14.141 1 83.69 4 THR B CA 1
ATOM 2638 C C . THR B 1 4 ? 16.906 -4.895 -14.539 1 83.69 4 THR B C 1
ATOM 2640 O O . THR B 1 4 ? 17.266 -4.832 -15.719 1 83.69 4 THR B O 1
ATOM 2643 N N . GLU B 1 5 ? 17.688 -5.25 -13.609 1 83.44 5 GLU B N 1
ATOM 2644 C CA . GLU B 1 5 ? 19.031 -5.754 -13.914 1 83.44 5 GLU B CA 1
ATOM 2645 C C . GLU B 1 5 ? 19.016 -7.258 -14.172 1 83.44 5 GLU B C 1
ATOM 2647 O O . GLU B 1 5 ? 18.438 -8.016 -13.383 1 83.44 5 GLU B O 1
ATOM 2652 N N . ASP B 1 6 ? 19.594 -7.633 -15.32 1 89.5 6 ASP B N 1
ATOM 2653 C CA . ASP B 1 6 ? 19.719 -9.062 -15.594 1 89.5 6 ASP B CA 1
ATOM 2654 C C . ASP B 1 6 ? 20.703 -9.719 -14.641 1 89.5 6 ASP B C 1
ATOM 2656 O O . ASP B 1 6 ? 21.922 -9.547 -14.797 1 89.5 6 ASP B O 1
ATOM 2660 N N . LYS B 1 7 ? 20.156 -10.445 -13.711 1 93.75 7 LYS B N 1
ATOM 2661 C CA . LYS B 1 7 ? 21 -11.047 -12.672 1 93.75 7 LYS B CA 1
ATOM 2662 C C . LYS B 1 7 ? 20.344 -12.305 -12.109 1 93.75 7 LYS B C 1
ATOM 2664 O O . LYS B 1 7 ? 19.125 -12.445 -12.125 1 93.75 7 LYS B O 1
ATOM 2669 N N . ILE B 1 8 ? 21.203 -13.164 -11.672 1 96.81 8 ILE B N 1
ATOM 2670 C CA . ILE B 1 8 ? 20.75 -14.352 -10.945 1 96.81 8 ILE B CA 1
ATOM 2671 C C . ILE B 1 8 ? 20.953 -14.141 -9.445 1 96.81 8 ILE B C 1
ATOM 2673 O O . ILE B 1 8 ? 22.047 -13.797 -9 1 96.81 8 ILE B O 1
ATOM 2677 N N . TYR B 1 9 ? 19.891 -14.281 -8.766 1 97.62 9 TYR B N 1
ATOM 2678 C CA . TYR B 1 9 ? 19.938 -14.141 -7.316 1 97.62 9 TYR B CA 1
ATOM 2679 C C . TYR B 1 9 ? 19.859 -15.5 -6.633 1 97.62 9 TYR B C 1
ATOM 2681 O O . TYR B 1 9 ? 19.438 -16.484 -7.242 1 97.62 9 TYR B O 1
ATOM 2689 N N . THR B 1 10 ? 20.328 -15.5 -5.402 1 97.19 10 THR B N 1
ATOM 2690 C CA . THR B 1 10 ? 20.25 -16.688 -4.574 1 97.19 10 THR B CA 1
ATOM 2691 C C . THR B 1 10 ? 19.594 -16.391 -3.238 1 97.19 10 THR B C 1
ATOM 2693 O O . THR B 1 10 ? 19.828 -15.336 -2.641 1 97.19 10 THR B O 1
ATOM 2696 N N . MET B 1 11 ? 18.734 -17.281 -2.801 1 96.62 11 MET B N 1
ATOM 2697 C CA . MET B 1 11 ? 18.062 -17.172 -1.507 1 96.62 11 MET B CA 1
ATOM 2698 C C . MET B 1 11 ? 18.094 -18.5 -0.759 1 96.62 11 MET B C 1
ATOM 2700 O O . MET B 1 11 ? 17.875 -19.547 -1.354 1 96.62 11 MET B O 1
ATOM 2704 N N . SER B 1 12 ? 18.406 -18.438 0.526 1 97.19 12 SER B N 1
ATOM 2705 C CA . SER B 1 12 ? 18.359 -19.641 1.35 1 97.19 12 SER B CA 1
ATOM 2706 C C . SER B 1 12 ? 16.922 -20 1.723 1 97.19 12 SER B C 1
ATOM 2708 O O . SER B 1 12 ? 16.172 -19.141 2.201 1 97.19 12 SER B O 1
ATOM 2710 N N . LEU B 1 13 ? 16.562 -21.25 1.481 1 97.06 13 LEU B N 1
ATOM 2711 C CA . LEU B 1 13 ? 15.219 -21.719 1.805 1 97.06 13 LEU B CA 1
ATOM 2712 C C . LEU B 1 13 ? 15.281 -22.969 2.684 1 97.06 13 LEU B C 1
ATOM 2714 O O . LEU B 1 13 ? 15.875 -23.969 2.295 1 97.06 13 LEU B O 1
ATOM 2718 N N . GLU B 1 14 ? 14.727 -22.844 3.848 1 95.94 14 GLU B N 1
ATOM 2719 C CA . GLU B 1 14 ? 14.578 -24 4.727 1 95.94 14 GLU B CA 1
ATOM 2720 C C . GLU B 1 14 ? 13.273 -24.734 4.453 1 95.94 14 GLU B C 1
ATOM 2722 O O . GLU B 1 14 ? 12.219 -24.109 4.32 1 95.94 14 GLU B O 1
ATOM 2727 N N . THR B 1 15 ? 13.367 -26.031 4.305 1 93.31 15 THR B N 1
ATOM 2728 C CA . THR B 1 15 ? 12.18 -26.859 4.105 1 93.31 15 THR B CA 1
ATOM 2729 C C . THR B 1 15 ? 11.977 -27.812 5.281 1 93.31 15 THR B C 1
ATOM 2731 O O . THR B 1 15 ? 12.875 -28.562 5.637 1 93.31 15 THR B O 1
ATOM 2734 N N . GLU B 1 16 ? 10.812 -27.562 5.859 1 88.06 16 GLU B N 1
ATOM 2735 C CA . GLU B 1 16 ? 10.445 -28.406 6.992 1 88.06 16 GLU B CA 1
ATOM 2736 C C . GLU B 1 16 ? 9.336 -29.391 6.613 1 88.06 16 GLU B C 1
ATOM 2738 O O . GLU B 1 16 ? 8.32 -28.984 6.035 1 88.06 16 GLU B O 1
ATOM 2743 N N . SER B 1 17 ? 9.664 -30.641 6.645 1 73.44 17 SER B N 1
ATOM 2744 C CA . SER B 1 17 ? 8.625 -31.641 6.438 1 73.44 17 SER B CA 1
ATOM 2745 C C . SER B 1 17 ? 8.523 -32.594 7.629 1 73.44 17 SER B C 1
ATOM 2747 O O . SER B 1 17 ? 9.492 -32.781 8.359 1 73.44 17 SER B O 1
ATOM 2749 N N . VAL B 1 18 ? 7.234 -32.812 8.039 1 61.34 18 VAL B N 1
ATOM 2750 C CA . VAL B 1 18 ? 7.012 -33.75 9.125 1 61.34 18 VAL B CA 1
ATOM 2751 C C . VA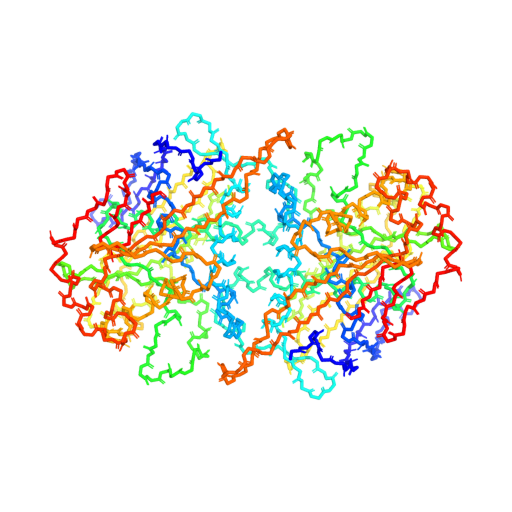L B 1 18 ? 6.887 -35.188 8.555 1 61.34 18 VAL B C 1
ATOM 2753 O O . VAL B 1 18 ? 6.082 -35.406 7.652 1 61.34 18 VAL B O 1
ATOM 2756 N N . ASN B 1 19 ? 7.934 -35.938 8.609 1 53.19 19 ASN B N 1
ATOM 2757 C CA . ASN B 1 19 ? 7.809 -37.375 8.344 1 53.19 19 ASN B CA 1
ATOM 2758 C C . ASN B 1 19 ? 7.41 -38.125 9.594 1 53.19 19 ASN B C 1
ATOM 2760 O O . ASN B 1 19 ? 7.895 -37.844 10.688 1 53.19 19 ASN B O 1
ATOM 2764 N N . ARG B 1 20 ? 6.297 -38.969 9.594 1 50.81 20 ARG B N 1
ATOM 2765 C CA . ARG B 1 20 ? 5.793 -39.781 10.68 1 50.81 20 ARG B CA 1
ATOM 2766 C C . ARG B 1 20 ? 6.934 -40.531 11.375 1 50.81 20 ARG B C 1
ATOM 2768 O O . ARG B 1 20 ? 6.922 -40.688 12.602 1 50.81 20 ARG B O 1
ATOM 2775 N N . ASP B 1 21 ? 7.742 -40.938 10.594 1 48.16 21 ASP B N 1
ATOM 2776 C CA . ASP B 1 21 ? 8.703 -41.875 11.172 1 48.16 21 ASP B CA 1
ATOM 2777 C C . ASP B 1 21 ? 9.922 -41.125 11.719 1 48.16 21 ASP B C 1
ATOM 2779 O O . ASP B 1 21 ? 10.453 -41.5 12.773 1 48.16 21 ASP B O 1
ATOM 2783 N N . SER B 1 22 ? 10.328 -40.125 10.984 1 50.53 22 SER B N 1
ATOM 2784 C CA . SER B 1 22 ? 11.641 -39.594 11.297 1 50.53 22 SER B CA 1
ATOM 2785 C C . SER B 1 22 ? 11.531 -38.219 11.969 1 50.53 22 SER B C 1
ATOM 2787 O O . SER B 1 22 ? 12.523 -37.656 12.438 1 50.53 22 SER B O 1
ATOM 2789 N N . GLY B 1 23 ? 10.328 -37.719 12.289 1 51.66 23 GLY B N 1
ATOM 2790 C CA . GLY B 1 23 ? 10.125 -36.438 12.914 1 51.66 23 GLY B CA 1
ATOM 2791 C C . GLY B 1 23 ? 10.305 -35.281 11.953 1 51.66 23 GLY B C 1
ATOM 2792 O O . GLY B 1 23 ? 10.094 -35.406 10.75 1 51.66 23 GLY B O 1
ATOM 2793 N N . LEU B 1 24 ? 10.602 -34.094 12.43 1 53.88 24 LEU B N 1
ATOM 2794 C CA . LEU B 1 24 ? 10.812 -32.875 11.656 1 53.88 24 LEU B CA 1
ATOM 2795 C C . LEU B 1 24 ? 12.164 -32.906 10.953 1 53.88 24 LEU B C 1
ATOM 2797 O O . LEU B 1 24 ? 13.195 -33.094 11.602 1 53.88 24 LEU B O 1
ATOM 2801 N N . THR B 1 25 ? 12.242 -33.031 9.57 1 61.75 25 THR B N 1
ATOM 2802 C CA . THR B 1 25 ? 13.492 -32.938 8.82 1 61.75 25 THR B CA 1
ATOM 2803 C C . THR B 1 25 ? 13.633 -31.547 8.203 1 61.75 25 THR B C 1
ATOM 2805 O O . THR B 1 25 ? 12.664 -30.984 7.684 1 61.75 25 THR B O 1
ATOM 2808 N N . ASN B 1 26 ? 14.719 -30.906 8.602 1 72.25 26 ASN B N 1
ATOM 2809 C CA . ASN B 1 26 ? 15.047 -29.578 8.094 1 72.25 26 ASN B CA 1
ATOM 2810 C C . ASN B 1 26 ? 16.188 -29.625 7.078 1 72.25 26 ASN B C 1
ATOM 2812 O O . ASN B 1 26 ? 17.234 -30.203 7.355 1 72.25 26 ASN B O 1
ATOM 2816 N N . ASN B 1 27 ? 15.82 -29.297 5.855 1 86.56 27 ASN B N 1
ATOM 2817 C CA . ASN B 1 27 ? 16.828 -29.172 4.809 1 86.56 27 ASN B CA 1
ATOM 2818 C C . ASN B 1 27 ? 16.891 -27.75 4.266 1 86.56 27 ASN B C 1
ATOM 2820 O O . ASN B 1 27 ? 15.859 -27.078 4.121 1 86.56 27 ASN B O 1
ATOM 2824 N N . THR B 1 28 ? 18.094 -27.266 4.18 1 91.12 28 THR B N 1
ATOM 2825 C CA . THR B 1 28 ? 18.266 -25.938 3.615 1 91.12 28 THR B CA 1
ATOM 2826 C C . THR B 1 28 ? 18.766 -26.016 2.174 1 91.12 28 THR B C 1
ATOM 2828 O O . THR B 1 28 ? 19.703 -26.766 1.874 1 91.12 28 THR B O 1
ATOM 2831 N N . ILE B 1 29 ? 18.078 -25.406 1.303 1 93.38 29 ILE B N 1
ATOM 2832 C CA . ILE B 1 29 ? 18.5 -25.359 -0.093 1 93.38 29 ILE B CA 1
ATOM 2833 C C . ILE B 1 29 ? 18.766 -23.906 -0.507 1 93.38 29 ILE B C 1
ATOM 2835 O O . ILE B 1 29 ? 18.219 -22.984 0.098 1 93.38 29 ILE B O 1
ATOM 2839 N N . GLU B 1 30 ? 19.594 -23.766 -1.521 1 95.75 30 GLU B N 1
ATOM 2840 C CA . GLU B 1 30 ? 19.828 -22.469 -2.145 1 95.75 30 GLU B CA 1
ATOM 2841 C C . GLU B 1 30 ? 19.031 -22.328 -3.438 1 95.75 30 GLU B C 1
ATOM 2843 O O . GLU B 1 30 ? 19.281 -23.047 -4.406 1 95.75 30 GLU B O 1
ATOM 2848 N N . LEU B 1 31 ? 18.125 -21.469 -3.385 1 95.75 31 LEU B N 1
ATOM 2849 C CA . LEU B 1 31 ? 17.281 -21.25 -4.551 1 95.75 31 LEU B CA 1
ATOM 2850 C C . LEU B 1 31 ? 17.859 -20.156 -5.441 1 95.75 31 LEU B C 1
ATOM 2852 O O . LEU B 1 31 ? 18.125 -19.047 -4.973 1 95.75 31 LEU B O 1
ATOM 2856 N N . GLU B 1 32 ? 18.031 -20.516 -6.672 1 96.62 32 GLU B N 1
ATOM 2857 C CA . GLU B 1 32 ? 18.484 -19.531 -7.652 1 96.62 32 GLU B CA 1
ATOM 2858 C C . GLU B 1 32 ? 17.328 -19.078 -8.555 1 96.62 32 GLU B C 1
ATOM 2860 O O . GLU B 1 32 ? 16.516 -19.906 -8.977 1 96.62 32 GLU B O 1
ATOM 2865 N N . PHE B 1 33 ? 17.281 -17.781 -8.797 1 96.56 33 PHE B N 1
ATOM 2866 C CA . PHE B 1 33 ? 16.234 -17.25 -9.672 1 96.56 33 PHE B CA 1
ATOM 2867 C C . PHE B 1 33 ? 16.703 -15.961 -10.344 1 96.56 33 PHE B C 1
ATOM 2869 O O . PHE B 1 33 ? 17.578 -15.266 -9.82 1 96.56 33 PHE B O 1
ATOM 2876 N N . THR B 1 34 ? 16.141 -15.68 -11.461 1 96.38 34 THR B N 1
ATOM 2877 C CA . THR B 1 34 ? 16.5 -14.469 -12.195 1 96.38 34 THR B CA 1
ATOM 2878 C C . THR B 1 34 ? 15.555 -13.32 -11.828 1 96.38 34 THR B C 1
ATOM 2880 O O . THR B 1 34 ? 14.484 -13.547 -11.266 1 96.38 34 THR B O 1
ATOM 2883 N N . ASN B 1 35 ? 15.977 -12.117 -12.203 1 95.25 35 ASN B N 1
ATOM 2884 C CA . ASN B 1 35 ? 15.102 -10.961 -12.031 1 95.25 35 ASN B CA 1
ATOM 2885 C C . ASN B 1 35 ? 13.797 -11.125 -12.812 1 95.25 35 ASN B C 1
ATOM 2887 O O . ASN B 1 35 ? 12.734 -10.711 -12.344 1 95.25 35 ASN B O 1
ATOM 2891 N N . LYS B 1 36 ? 13.867 -11.773 -13.961 1 96.25 36 LYS B N 1
ATOM 2892 C CA . LYS B 1 36 ? 12.688 -11.938 -14.805 1 96.25 36 LYS B CA 1
ATOM 2893 C C . LYS B 1 36 ? 11.703 -12.93 -14.188 1 96.25 36 LYS B C 1
ATOM 2895 O O . LYS B 1 36 ? 10.484 -12.75 -14.289 1 96.25 36 LYS B O 1
ATOM 2900 N N . GLU B 1 37 ? 12.242 -13.922 -13.547 1 95.88 37 GLU B N 1
ATOM 2901 C CA . GLU B 1 37 ? 11.391 -14.875 -12.836 1 95.88 37 GLU B CA 1
ATOM 2902 C C . GLU B 1 37 ? 10.656 -14.203 -11.68 1 95.88 37 GLU B C 1
ATOM 2904 O O . GLU B 1 37 ? 9.469 -14.445 -11.469 1 95.88 37 GLU B O 1
ATOM 2909 N N . LEU B 1 38 ? 11.398 -13.375 -11 1 96 38 LEU B N 1
ATOM 2910 C CA . LEU B 1 38 ? 10.781 -12.641 -9.906 1 96 38 LEU B CA 1
ATOM 2911 C C . LEU B 1 38 ? 9.727 -11.672 -10.43 1 96 38 LEU B C 1
ATOM 2913 O O . LEU B 1 38 ? 8.633 -11.57 -9.867 1 96 38 LEU B O 1
ATOM 2917 N N . LEU B 1 39 ? 10.023 -11.031 -11.516 1 95.25 39 LEU B N 1
ATOM 2918 C CA . LEU B 1 39 ? 9.062 -10.117 -12.133 1 95.25 39 LEU B CA 1
ATOM 2919 C C . LEU B 1 39 ? 7.805 -10.859 -12.555 1 95.25 39 LEU B C 1
ATOM 2921 O O . LEU B 1 39 ? 6.691 -10.352 -12.398 1 95.25 39 LEU B O 1
ATOM 2925 N N . HIS B 1 40 ? 7.988 -12.031 -13.078 1 96.12 40 HIS B N 1
ATOM 2926 C CA . HIS B 1 40 ? 6.848 -12.859 -13.461 1 96.12 40 HIS B CA 1
ATOM 2927 C C . HIS B 1 40 ? 5.949 -13.148 -12.266 1 96.12 40 HIS B C 1
ATOM 2929 O O . HIS B 1 40 ? 4.723 -13.039 -12.359 1 96.12 40 HIS B O 1
ATOM 2935 N N . ALA B 1 41 ? 6.57 -13.469 -11.148 1 95.69 41 ALA B N 1
ATOM 2936 C CA . ALA B 1 41 ? 5.805 -13.719 -9.93 1 95.69 41 ALA B CA 1
ATOM 2937 C C . ALA B 1 41 ? 5.047 -12.477 -9.492 1 95.69 41 ALA B C 1
ATOM 2939 O O . ALA B 1 41 ? 3.881 -12.555 -9.094 1 95.69 41 ALA B O 1
ATOM 2940 N N . ILE B 1 42 ? 5.641 -11.344 -9.625 1 93.12 42 ILE B N 1
ATOM 2941 C CA . ILE B 1 42 ? 5.059 -10.078 -9.195 1 93.12 42 ILE B CA 1
ATOM 2942 C C . ILE B 1 42 ? 3.861 -9.734 -10.078 1 93.12 42 ILE B C 1
ATOM 2944 O O . ILE B 1 42 ? 2.811 -9.32 -9.586 1 93.12 42 ILE B O 1
ATOM 2948 N N . VAL B 1 43 ? 3.996 -9.969 -11.344 1 91.5 43 VAL B N 1
ATOM 2949 C CA . VAL B 1 43 ? 2.971 -9.594 -12.312 1 91.5 43 VAL B CA 1
ATOM 2950 C C . VAL B 1 43 ? 1.766 -10.523 -12.172 1 91.5 43 VAL B C 1
ATOM 2952 O O . VAL B 1 43 ? 0.622 -10.102 -12.352 1 91.5 43 VAL B O 1
ATOM 2955 N N . THR B 1 44 ? 2.047 -11.734 -11.781 1 92.81 44 THR B N 1
ATOM 2956 C CA . THR B 1 44 ? 0.983 -12.727 -11.875 1 92.81 44 THR B CA 1
ATOM 2957 C C . THR B 1 44 ? 0.41 -13.031 -10.492 1 92.81 44 THR B C 1
ATOM 2959 O O . THR B 1 44 ? -0.455 -13.898 -10.352 1 92.81 44 THR B O 1
ATOM 2962 N N . CYS B 1 45 ? 1.068 -12.352 -9.547 1 86.12 45 CYS B N 1
ATOM 2963 C CA . CYS B 1 45 ? 0.576 -12.602 -8.195 1 86.12 45 CYS B CA 1
ATOM 2964 C C . CYS B 1 45 ? -0.077 -11.352 -7.613 1 86.12 45 CYS B C 1
ATOM 2966 O O . CYS B 1 45 ? 0.386 -10.234 -7.852 1 86.12 45 CYS B O 1
ATOM 2968 N N . GLY B 1 46 ? -1.039 -11.664 -6.871 1 68.69 46 GLY B N 1
ATOM 2969 C CA . GLY B 1 46 ? -1.566 -10.602 -6.031 1 68.69 46 GLY B CA 1
ATOM 2970 C C . GLY B 1 46 ? -2.461 -9.633 -6.781 1 68.69 46 GLY B C 1
ATOM 2971 O O . GLY B 1 46 ? -2.35 -9.5 -8 1 68.69 46 GLY B O 1
ATOM 2972 N N . MET B 1 47 ? -3.752 -9.477 -6.703 1 60.56 47 MET B N 1
ATOM 2973 C CA . MET B 1 47 ? -4.574 -8.367 -7.176 1 60.56 47 MET B CA 1
ATOM 2974 C C . MET B 1 47 ? -5.391 -7.773 -6.035 1 60.56 47 MET B C 1
ATOM 2976 O O . MET B 1 47 ? -6.496 -8.242 -5.75 1 60.56 47 MET B O 1
ATOM 2980 N N . PRO B 1 48 ? -4.773 -7.32 -5.047 1 53.41 48 PRO B N 1
ATOM 2981 C CA . PRO B 1 48 ? -5.715 -6.953 -3.986 1 53.41 48 PRO B CA 1
ATOM 2982 C C . PRO B 1 48 ? -6.484 -5.672 -4.297 1 53.41 48 PRO B C 1
ATOM 2984 O O . PRO B 1 48 ? -7.719 -5.668 -4.273 1 53.41 48 PRO B O 1
ATOM 2987 N N . ILE B 1 49 ? -5.715 -4.504 -4.043 1 51.66 49 ILE B N 1
ATOM 2988 C CA . ILE B 1 49 ? -6.32 -3.248 -3.609 1 51.66 49 ILE B CA 1
ATOM 2989 C C . ILE B 1 49 ? -7.141 -2.65 -4.75 1 51.66 49 ILE B C 1
ATOM 2991 O O . ILE B 1 49 ? -8.219 -2.098 -4.527 1 51.66 49 ILE B O 1
ATOM 2995 N N . GLN B 1 50 ? -6.578 -2.748 -6.004 1 50.59 50 GLN B N 1
ATOM 2996 C CA . GLN B 1 50 ? -7.156 -1.9 -7.039 1 50.59 50 GLN B CA 1
ATOM 2997 C C . GLN B 1 50 ? -8.383 -2.557 -7.664 1 50.59 50 GLN B C 1
ATOM 2999 O O . GLN B 1 50 ? -9.102 -1.927 -8.445 1 50.59 50 GLN B O 1
ATOM 3004 N N . ARG B 1 51 ? -8.398 -3.965 -7.379 1 50.25 51 ARG B N 1
ATOM 3005 C CA . ARG B 1 51 ? -9.602 -4.594 -7.91 1 50.25 51 ARG B CA 1
ATOM 3006 C C . ARG B 1 51 ? -10.859 -3.895 -7.391 1 50.25 51 ARG B C 1
ATOM 3008 O O . ARG B 1 51 ? -11.906 -3.93 -8.039 1 50.25 51 ARG B O 1
ATOM 3015 N N . LEU B 1 52 ? -10.469 -3.334 -6.145 1 50.72 52 LEU B N 1
ATOM 3016 C CA . LEU B 1 52 ? -11.656 -2.834 -5.461 1 50.72 52 LEU B CA 1
ATOM 3017 C C . LEU B 1 52 ? -12.109 -1.506 -6.059 1 50.72 52 LEU B C 1
ATOM 3019 O O . LEU B 1 52 ? -13.195 -1.017 -5.742 1 50.72 52 LEU B O 1
ATOM 3023 N N . THR B 1 53 ? -11.023 -1.004 -6.875 1 49.03 53 THR B N 1
ATOM 3024 C CA . THR B 1 53 ? -11.453 0.246 -7.496 1 49.03 53 THR B CA 1
ATOM 3025 C C . THR B 1 53 ? -12.188 -0.023 -8.805 1 49.03 53 THR B C 1
ATOM 3027 O O . THR B 1 53 ? -11.938 -1.032 -9.469 1 49.03 53 THR B O 1
ATOM 3030 N N . ALA B 1 54 ? -13.133 0.572 -8.938 1 51.06 54 ALA B N 1
ATOM 3031 C CA . ALA B 1 54 ? -13.953 0.521 -10.148 1 51.06 54 ALA B CA 1
ATOM 3032 C C . ALA B 1 54 ? -13.078 0.345 -11.383 1 51.06 54 ALA B C 1
ATOM 3034 O O . ALA B 1 54 ? -11.859 0.47 -11.312 1 51.06 54 ALA B O 1
ATOM 3035 N N . ALA B 1 55 ? -13.719 0.084 -12.492 1 55.03 55 ALA B N 1
ATOM 3036 C CA . ALA B 1 55 ? -13.289 -0.255 -13.852 1 55.03 55 ALA B CA 1
ATOM 3037 C C . ALA B 1 55 ? -12.398 0.841 -14.43 1 55.03 55 ALA B C 1
ATOM 3039 O O . ALA B 1 55 ? -12.891 1.767 -15.078 1 55.03 55 ALA B O 1
ATOM 3040 N N . PHE B 1 56 ? -11.219 0.968 -13.859 1 63.16 56 PHE B N 1
ATOM 3041 C CA . PHE B 1 56 ? -10.203 1.834 -14.453 1 63.16 56 PHE B CA 1
ATOM 3042 C C . PHE B 1 56 ? -9.195 1.018 -15.242 1 63.16 56 PHE B C 1
ATOM 3044 O O . PHE B 1 56 ? -8.531 0.138 -14.695 1 63.16 56 PHE B O 1
ATOM 3051 N N . PRO B 1 57 ? -9.273 1.264 -16.547 1 62.12 57 PRO B N 1
ATOM 3052 C CA . PRO B 1 57 ? -8.422 0.409 -17.359 1 62.12 57 PRO B CA 1
ATOM 3053 C C . PRO B 1 57 ? -6.957 0.439 -16.922 1 62.12 57 PRO B C 1
ATOM 3055 O O . PRO B 1 57 ? -6.246 -0.561 -17.062 1 62.12 57 PRO B O 1
ATOM 3058 N N . GLU B 1 58 ? -6.57 1.639 -16.297 1 71.75 58 GLU B N 1
ATOM 3059 C CA . GLU B 1 58 ? -5.152 1.779 -15.977 1 71.75 58 GLU B CA 1
ATOM 3060 C C . GLU B 1 58 ? -4.84 1.231 -14.586 1 71.75 58 GLU B C 1
ATOM 3062 O O . GLU B 1 58 ? -3.678 1.186 -14.18 1 71.75 58 GLU B O 1
ATOM 3067 N N . LYS B 1 59 ? -5.816 0.664 -14.016 1 74.19 59 LYS B N 1
ATOM 3068 C CA . LYS B 1 59 ? -5.656 0.267 -12.617 1 74.19 59 LYS B CA 1
ATOM 3069 C C . LYS B 1 59 ? -4.621 -0.848 -12.477 1 74.19 59 LYS B C 1
ATOM 3071 O O . LYS B 1 59 ? -3.865 -0.883 -11.508 1 74.19 59 LYS B O 1
ATOM 3076 N N . LYS B 1 60 ? -4.574 -1.636 -13.484 1 79.25 60 LYS B N 1
ATOM 3077 C CA . LYS B 1 60 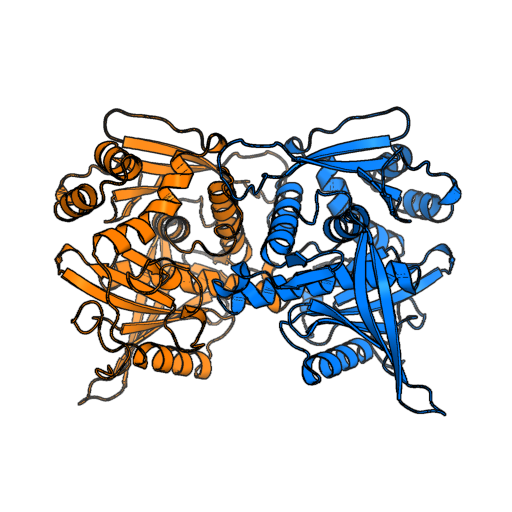? -3.664 -2.775 -13.383 1 79.25 60 LYS B CA 1
ATOM 3078 C C . LYS B 1 60 ? -2.217 -2.344 -13.594 1 79.25 60 LYS B C 1
ATOM 3080 O O . LYS B 1 60 ? -1.303 -2.895 -12.977 1 79.25 60 LYS B O 1
ATOM 3085 N N . ARG B 1 61 ? -2.08 -1.423 -14.414 1 81.56 61 ARG B N 1
ATOM 3086 C CA . ARG B 1 61 ? -0.738 -0.88 -14.602 1 81.56 61 ARG B CA 1
ATOM 3087 C C . ARG B 1 61 ? -0.23 -0.22 -13.32 1 81.56 61 ARG B C 1
ATOM 3089 O O . ARG B 1 61 ? 0.918 -0.43 -12.922 1 81.56 61 ARG B O 1
ATOM 3096 N N . PHE B 1 62 ? -1.092 0.488 -12.727 1 78.69 62 PHE B N 1
ATOM 3097 C CA . PHE B 1 62 ? -0.719 1.165 -11.484 1 78.69 62 PHE B CA 1
ATOM 3098 C C . PHE B 1 62 ? -0.438 0.156 -10.383 1 78.69 62 PHE B C 1
ATOM 3100 O O . PHE B 1 62 ? 0.489 0.338 -9.586 1 78.69 62 PHE B O 1
ATOM 3107 N N . GLU B 1 63 ? -1.206 -0.846 -10.383 1 82.44 63 GLU B N 1
ATOM 3108 C CA . GLU B 1 63 ? -0.987 -1.905 -9.406 1 82.44 63 GLU B CA 1
ATOM 3109 C C . GLU B 1 63 ? 0.38 -2.557 -9.594 1 82.44 63 GLU B C 1
ATOM 3111 O O . GLU B 1 63 ? 1.095 -2.803 -8.617 1 82.44 63 GLU B O 1
ATOM 3116 N N . PHE B 1 64 ? 0.627 -2.777 -10.797 1 83.94 64 PHE B N 1
ATOM 3117 C CA . PHE B 1 64 ? 1.907 -3.412 -11.086 1 83.94 64 PHE B CA 1
ATOM 3118 C C . PHE B 1 64 ? 3.064 -2.502 -10.688 1 83.94 64 PHE B C 1
ATOM 3120 O O . PHE B 1 64 ? 4.039 -2.955 -10.086 1 83.94 64 PHE B O 1
ATOM 3127 N N . LEU B 1 65 ? 2.941 -1.292 -11.039 1 81.88 65 LEU B N 1
ATOM 3128 C CA . LEU B 1 65 ? 3.988 -0.339 -10.688 1 81.88 65 LEU B CA 1
ATOM 3129 C C . LEU B 1 65 ? 4.141 -0.236 -9.172 1 81.88 65 LEU B C 1
ATOM 3131 O O . LEU B 1 65 ? 5.258 -0.128 -8.664 1 81.88 65 LEU B O 1
ATOM 3135 N N . TYR B 1 66 ? 3.055 -0.292 -8.531 1 82.25 66 TYR B N 1
ATOM 3136 C CA . TYR B 1 66 ? 3.08 -0.272 -7.074 1 82.25 66 TYR B CA 1
ATOM 3137 C C . TYR B 1 66 ? 3.836 -1.478 -6.527 1 82.25 66 TYR B C 1
ATOM 3139 O O . TYR B 1 66 ? 4.68 -1.337 -5.637 1 82.25 66 TYR B O 1
ATOM 3147 N N . LYS B 1 67 ? 3.561 -2.604 -7.059 1 87.25 67 LYS B N 1
ATOM 3148 C CA . LYS B 1 67 ? 4.23 -3.824 -6.617 1 87.25 67 LYS B CA 1
ATOM 3149 C C . LYS B 1 67 ? 5.73 -3.756 -6.879 1 87.25 67 LYS B C 1
ATOM 3151 O O . LYS B 1 67 ? 6.531 -4.211 -6.059 1 87.25 67 LYS B O 1
ATOM 3156 N N . LEU B 1 68 ? 6.039 -3.18 -7.992 1 86.25 68 LEU B N 1
ATOM 3157 C CA . LEU B 1 68 ? 7.457 -3.008 -8.297 1 86.25 68 LEU B CA 1
ATOM 3158 C C . LEU B 1 68 ? 8.133 -2.105 -7.273 1 86.25 68 LEU B C 1
ATOM 3160 O O . LEU B 1 68 ? 9.234 -2.406 -6.805 1 86.25 68 LEU B O 1
ATOM 3164 N N . PHE B 1 69 ? 7.418 -1.099 -6.93 1 81.81 69 PHE B N 1
ATOM 3165 C CA . PHE B 1 69 ? 7.957 -0.151 -5.965 1 81.81 69 PHE B CA 1
ATOM 3166 C C . PHE B 1 69 ? 8.148 -0.816 -4.605 1 81.81 69 PHE B C 1
ATOM 3168 O O . PHE B 1 69 ? 9.125 -0.542 -3.906 1 81.81 69 PHE B O 1
ATOM 3175 N N . LEU B 1 70 ? 7.234 -1.665 -4.293 1 86.25 70 LEU B N 1
ATOM 3176 C CA . LEU B 1 70 ? 7.34 -2.365 -3.018 1 86.25 70 LEU B CA 1
ATOM 3177 C C . LEU B 1 70 ? 8.617 -3.199 -2.961 1 86.25 70 LEU B C 1
ATOM 3179 O O . LEU B 1 70 ? 9.352 -3.152 -1.97 1 86.25 70 LEU B O 1
ATOM 3183 N N . VAL B 1 71 ? 8.891 -3.842 -4.008 1 90.12 71 VAL B N 1
ATOM 3184 C CA . VAL B 1 71 ? 10.047 -4.73 -4.039 1 90.12 71 VAL B CA 1
ATOM 3185 C C . VAL B 1 71 ? 11.336 -3.91 -4.047 1 90.12 71 VAL B C 1
ATOM 3187 O O . VAL B 1 71 ? 12.266 -4.188 -3.281 1 90.12 71 VAL B O 1
ATOM 3190 N N . GLU B 1 72 ? 11.359 -2.908 -4.82 1 86.31 72 GLU B N 1
ATOM 3191 C CA . GLU B 1 72 ? 12.555 -2.074 -4.949 1 86.31 72 GLU B CA 1
ATOM 3192 C C . GLU B 1 72 ? 12.828 -1.31 -3.658 1 86.31 72 GLU B C 1
ATOM 3194 O O . GLU B 1 72 ? 13.977 -0.946 -3.379 1 86.31 72 GLU B O 1
ATOM 3199 N N . THR B 1 73 ? 11.789 -1.055 -2.914 1 83.06 73 THR B N 1
ATOM 3200 C CA . THR B 1 73 ? 11.938 -0.388 -1.625 1 83.06 73 THR B CA 1
ATOM 3201 C C . THR B 1 73 ? 12.43 -1.367 -0.563 1 83.06 73 THR B C 1
ATOM 3203 O O . THR B 1 73 ? 13.258 -1.016 0.279 1 83.06 73 THR B O 1
ATOM 3206 N N . ALA B 1 74 ? 12 -2.57 -0.669 1 89.75 74 ALA B N 1
ATOM 3207 C CA . ALA B 1 74 ? 12.234 -3.555 0.385 1 89.75 74 ALA B CA 1
ATOM 3208 C C . ALA B 1 74 ? 13.625 -4.172 0.26 1 89.75 74 ALA B C 1
ATOM 3210 O O . ALA B 1 74 ? 14.227 -4.57 1.261 1 89.75 74 ALA B O 1
ATOM 3211 N N . LEU B 1 75 ? 14.125 -4.184 -0.994 1 92.69 75 LEU B N 1
ATOM 3212 C CA . LEU B 1 75 ? 15.273 -5.055 -1.198 1 92.69 75 LEU B CA 1
ATOM 3213 C C . LEU B 1 75 ? 16.406 -4.305 -1.889 1 92.69 75 LEU B C 1
ATOM 3215 O O . LEU B 1 75 ? 16.172 -3.471 -2.764 1 92.69 75 LEU B O 1
ATOM 3219 N N . ASP B 1 76 ? 17.562 -4.637 -1.454 1 91.19 76 ASP B N 1
ATOM 3220 C CA . ASP B 1 76 ? 18.797 -4.293 -2.139 1 91.19 76 ASP B CA 1
ATOM 3221 C C . ASP B 1 76 ? 19.578 -5.551 -2.525 1 91.19 76 ASP B C 1
ATOM 3223 O O . ASP B 1 76 ? 19.344 -6.625 -1.97 1 91.19 76 ASP B O 1
ATOM 3227 N N . ALA B 1 77 ? 20.422 -5.383 -3.516 1 94 77 ALA B N 1
ATOM 3228 C CA . ALA B 1 77 ? 21.281 -6.496 -3.908 1 94 77 ALA B CA 1
ATOM 3229 C C . ALA B 1 77 ? 22.656 -6.371 -3.281 1 94 77 ALA B C 1
ATOM 3231 O O . ALA B 1 77 ? 23.234 -5.281 -3.242 1 94 77 ALA B O 1
ATOM 3232 N N . GLU B 1 78 ? 23.078 -7.352 -2.67 1 95.62 78 GLU B N 1
ATOM 3233 C CA . GLU B 1 78 ? 24.469 -7.527 -2.234 1 95.62 78 GLU B CA 1
ATOM 3234 C C . GLU B 1 78 ? 25.078 -8.797 -2.828 1 95.62 78 GLU B C 1
ATOM 3236 O O . GLU B 1 78 ? 24.844 -9.898 -2.318 1 95.62 78 GLU B O 1
ATOM 3241 N N . GLY B 1 79 ? 25.906 -8.57 -3.885 1 94.75 79 GLY B N 1
ATOM 3242 C CA . GLY B 1 79 ? 26.281 -9.734 -4.668 1 94.75 79 GLY B CA 1
ATOM 3243 C C . GLY B 1 79 ? 25.109 -10.406 -5.355 1 94.75 79 GLY B C 1
ATOM 3244 O O . GLY B 1 79 ? 24.344 -9.75 -6.074 1 94.75 79 GLY B O 1
ATOM 3245 N N . ASP B 1 80 ? 25 -11.703 -5.066 1 96.12 80 ASP B N 1
ATOM 3246 C CA . ASP B 1 80 ? 23.906 -12.445 -5.676 1 96.12 80 ASP B CA 1
ATOM 3247 C C . ASP B 1 80 ? 22.766 -12.656 -4.676 1 96.12 80 ASP B C 1
ATOM 3249 O O . ASP B 1 80 ? 21.859 -13.461 -4.922 1 96.12 80 ASP B O 1
ATOM 3253 N N . ARG B 1 81 ? 22.844 -11.93 -3.623 1 97.5 81 ARG B N 1
ATOM 3254 C CA . ARG B 1 81 ? 21.812 -12.109 -2.609 1 97.5 81 ARG B CA 1
ATOM 3255 C C . ARG B 1 81 ? 21.016 -10.812 -2.396 1 97.5 81 ARG B C 1
ATOM 3257 O O . ARG B 1 81 ? 21.531 -9.727 -2.67 1 97.5 81 ARG B O 1
ATOM 3264 N N . LEU B 1 82 ? 19.859 -11 -2.014 1 97.19 82 LEU B N 1
ATOM 3265 C CA . LEU B 1 82 ? 19 -9.867 -1.707 1 97.19 82 LEU B CA 1
ATOM 3266 C C . LEU B 1 82 ? 18.984 -9.578 -0.209 1 97.19 82 LEU B C 1
ATOM 3268 O O . LEU B 1 82 ? 18.953 -10.508 0.604 1 97.19 82 LEU B O 1
ATOM 3272 N N . LYS B 1 83 ? 19.125 -8.344 0.029 1 96.75 83 LYS B N 1
ATOM 3273 C CA . LYS B 1 83 ? 19.188 -7.883 1.412 1 96.75 83 LYS B CA 1
ATOM 3274 C C . LYS B 1 83 ? 18.109 -6.844 1.7 1 96.75 83 LYS B C 1
ATOM 3276 O O . LYS B 1 83 ? 17.641 -6.156 0.789 1 96.75 83 LYS B O 1
ATOM 3281 N N . LYS B 1 84 ? 17.734 -6.809 3.004 1 93.94 84 LYS B N 1
ATOM 3282 C CA . LYS B 1 84 ? 16.797 -5.77 3.443 1 93.94 84 LYS B CA 1
ATOM 3283 C C . LYS B 1 84 ? 17.359 -4.379 3.174 1 93.94 84 LYS B C 1
ATOM 3285 O O . LYS B 1 84 ? 18.484 -4.074 3.564 1 93.94 84 LYS B O 1
ATOM 3290 N N . SER B 1 85 ? 16.578 -3.6 2.51 1 88.94 85 SER B N 1
ATOM 3291 C CA . SER B 1 85 ? 17.016 -2.242 2.189 1 88.94 85 SER B CA 1
ATOM 3292 C C . SER B 1 85 ? 16.969 -1.341 3.418 1 88.94 85 SER B C 1
ATOM 3294 O O . SER B 1 85 ? 16.047 -1.439 4.227 1 88.94 85 SER B O 1
ATOM 3296 N N . LYS B 1 86 ? 17.812 -0.407 3.535 1 81.5 86 LYS B N 1
ATOM 3297 C CA . LYS B 1 86 ? 17.812 0.591 4.602 1 81.5 86 LYS B CA 1
ATOM 3298 C C . LYS B 1 86 ? 16.609 1.533 4.461 1 81.5 86 LYS B C 1
ATOM 3300 O O . LYS B 1 86 ? 16.188 2.15 5.438 1 81.5 86 LYS B O 1
ATOM 3305 N N . LYS B 1 87 ? 16.109 1.584 3.307 1 76.81 87 LYS B N 1
ATOM 3306 C CA . LYS B 1 87 ? 14.977 2.465 3.006 1 76.81 87 LYS B CA 1
ATOM 3307 C C . LYS B 1 87 ? 13.75 2.098 3.84 1 76.81 87 LYS B C 1
ATOM 3309 O O . LYS B 1 87 ? 12.914 2.953 4.129 1 76.81 87 LYS B O 1
ATOM 3314 N N . ILE B 1 88 ? 13.68 0.843 4.246 1 80.69 88 ILE B N 1
ATOM 3315 C CA . ILE B 1 88 ? 12.492 0.363 4.945 1 80.69 88 ILE B CA 1
ATOM 3316 C C . ILE B 1 88 ? 12.477 0.906 6.375 1 80.69 88 ILE B C 1
ATOM 3318 O O . ILE B 1 88 ? 11.422 0.992 7.004 1 80.69 88 ILE B O 1
ATOM 3322 N N . ALA B 1 89 ? 13.586 1.309 6.812 1 76.62 89 ALA B N 1
ATOM 3323 C CA . ALA B 1 89 ? 13.711 1.757 8.195 1 76.62 89 ALA B CA 1
ATOM 3324 C C . ALA B 1 89 ? 12.883 3.016 8.445 1 76.62 89 ALA B C 1
ATOM 3326 O O . ALA B 1 89 ? 12.422 3.252 9.562 1 76.62 89 ALA B O 1
ATOM 3327 N N . TYR B 1 90 ? 12.578 3.754 7.43 1 72.69 90 TYR B N 1
ATOM 3328 C CA . TYR B 1 90 ? 11.867 5.023 7.586 1 72.69 90 TYR B CA 1
ATOM 3329 C C . TYR B 1 90 ? 10.359 4.809 7.586 1 72.69 90 TYR B C 1
ATOM 3331 O O . TYR B 1 90 ? 9.602 5.699 7.977 1 72.69 90 TYR B O 1
ATOM 3339 N N . LEU B 1 91 ? 9.953 3.633 7.227 1 79.94 91 LEU B N 1
ATOM 3340 C CA . LEU B 1 91 ? 8.531 3.359 7.102 1 79.94 91 LEU B CA 1
ATOM 3341 C C . LEU B 1 91 ? 7.926 2.975 8.445 1 79.94 91 LEU B C 1
ATOM 3343 O O . LEU B 1 91 ? 8.617 2.408 9.305 1 79.94 91 LEU B O 1
ATOM 3347 N N . ASP B 1 92 ? 6.719 3.289 8.586 1 79.75 92 ASP B N 1
ATOM 3348 C CA . ASP B 1 92 ? 5.984 2.875 9.773 1 79.75 92 ASP B CA 1
ATOM 3349 C C . ASP B 1 92 ? 5.688 1.377 9.742 1 79.75 92 ASP B C 1
ATOM 3351 O O . ASP B 1 92 ? 5.754 0.748 8.688 1 79.75 92 ASP B O 1
ATOM 3355 N N . SER B 1 93 ? 5.336 0.883 10.891 1 82.44 93 SER B N 1
ATOM 3356 C CA . SER B 1 93 ? 5.129 -0.553 11.047 1 82.44 93 SER B CA 1
ATOM 3357 C C . SER B 1 93 ? 4.051 -1.064 10.102 1 82.44 93 SER B C 1
ATOM 3359 O O . SER B 1 93 ? 4.172 -2.16 9.547 1 82.44 93 SER B O 1
ATOM 3361 N N . SER B 1 94 ? 2.961 -0.293 9.906 1 83.81 94 SER B N 1
ATOM 3362 C CA . SER B 1 94 ? 1.878 -0.719 9.031 1 83.81 94 SER B CA 1
ATOM 3363 C C . SER B 1 94 ? 2.344 -0.796 7.578 1 83.81 94 SER B C 1
ATOM 3365 O O . SER B 1 94 ? 1.944 -1.697 6.84 1 83.81 94 SER B O 1
ATOM 3367 N N . GLU B 1 95 ? 3.215 0.119 7.188 1 83.94 95 GLU B N 1
ATOM 3368 C CA . GLU B 1 95 ? 3.766 0.108 5.832 1 83.94 95 GLU B CA 1
ATOM 3369 C C . GLU B 1 95 ? 4.734 -1.055 5.641 1 83.94 95 GLU B C 1
ATOM 3371 O O . GLU B 1 95 ? 4.715 -1.72 4.605 1 83.94 95 GLU B O 1
ATOM 3376 N N . LYS B 1 96 ? 5.512 -1.29 6.637 1 86.31 96 LYS B N 1
ATOM 3377 C CA . LYS B 1 96 ? 6.434 -2.422 6.574 1 86.31 96 LYS B CA 1
ATOM 3378 C C . LYS B 1 96 ? 5.676 -3.742 6.48 1 86.31 96 LYS B C 1
ATOM 3380 O O . LYS B 1 96 ? 6.09 -4.652 5.762 1 86.31 96 LYS B O 1
ATOM 3385 N N . SER B 1 97 ? 4.637 -3.787 7.195 1 88.31 97 SER B N 1
ATOM 3386 C CA . SER B 1 97 ? 3.848 -5.016 7.23 1 88.31 97 SER B CA 1
ATOM 3387 C C . SER B 1 97 ? 3.277 -5.344 5.852 1 88.31 97 SER B C 1
ATOM 3389 O O . SER B 1 97 ? 3.291 -6.5 5.43 1 88.31 97 SER B O 1
ATOM 3391 N N . VAL B 1 98 ? 2.785 -4.359 5.184 1 88.56 98 VAL B N 1
ATOM 3392 C CA . VAL B 1 98 ? 2.193 -4.613 3.875 1 88.56 98 VAL B CA 1
ATOM 3393 C C . VAL B 1 98 ? 3.287 -4.992 2.877 1 88.56 98 VAL B C 1
ATOM 3395 O O . VAL B 1 98 ? 3.074 -5.836 2.004 1 88.56 98 VAL B O 1
ATOM 3398 N N . ILE B 1 99 ? 4.398 -4.375 2.982 1 90.5 99 ILE B N 1
ATOM 3399 C CA . ILE B 1 99 ? 5.527 -4.75 2.137 1 90.5 99 ILE B CA 1
ATOM 3400 C C . ILE B 1 99 ? 5.891 -6.215 2.373 1 90.5 99 ILE B C 1
ATOM 3402 O O . ILE B 1 99 ? 6.051 -6.98 1.421 1 90.5 99 ILE B O 1
ATOM 3406 N N . SER B 1 100 ? 5.977 -6.578 3.621 1 93.25 100 SER B N 1
ATOM 3407 C CA . SER B 1 100 ? 6.309 -7.953 3.975 1 93.25 100 SER B CA 1
ATOM 3408 C C . SER B 1 100 ? 5.246 -8.922 3.467 1 93.25 100 SER B C 1
ATOM 3410 O O . SER B 1 100 ? 5.57 -10.031 3.021 1 93.25 100 SER B O 1
ATOM 3412 N N . TYR B 1 101 ? 4.078 -8.492 3.57 1 92 101 TYR B N 1
ATOM 3413 C CA . TYR B 1 101 ? 2.961 -9.281 3.074 1 92 101 TYR B CA 1
ATOM 3414 C C . TYR B 1 101 ? 3.129 -9.602 1.593 1 92 101 TYR B C 1
ATOM 3416 O O . TYR B 1 101 ? 3.027 -10.758 1.183 1 92 101 TYR B O 1
ATOM 3424 N N . TYR B 1 102 ? 3.441 -8.617 0.812 1 92.25 102 TYR B N 1
ATOM 3425 C CA . TYR B 1 102 ? 3.607 -8.805 -0.626 1 92.25 102 TYR B CA 1
ATOM 3426 C C . TYR B 1 102 ? 4.859 -9.617 -0.932 1 92.25 102 TYR B C 1
ATOM 3428 O O . TYR B 1 102 ? 4.844 -10.484 -1.809 1 92.25 102 TYR B O 1
ATOM 3436 N N . MET B 1 103 ? 5.871 -9.344 -0.172 1 94.94 103 MET B N 1
ATOM 3437 C CA . MET B 1 103 ? 7.082 -10.141 -0.355 1 94.94 103 MET B CA 1
ATOM 3438 C C . MET B 1 103 ? 6.797 -11.625 -0.13 1 94.94 103 MET B C 1
ATOM 3440 O O . MET B 1 103 ? 7.211 -12.469 -0.928 1 94.94 103 MET B O 1
ATOM 3444 N N . GLY B 1 104 ? 6.102 -11.82 0.937 1 95.5 104 GLY B N 1
ATOM 3445 C CA . GLY B 1 104 ? 5.73 -13.203 1.204 1 95.5 104 GLY B CA 1
ATOM 3446 C C . GLY B 1 104 ? 4.98 -13.852 0.055 1 95.5 104 GLY B C 1
ATOM 3447 O O . GLY B 1 104 ? 5.277 -14.984 -0.322 1 95.5 104 GLY B O 1
ATOM 3448 N N . MET B 1 105 ? 4.105 -13.164 -0.548 1 94.25 105 MET B N 1
ATOM 3449 C CA . MET B 1 105 ? 3.287 -13.695 -1.631 1 94.25 105 MET B CA 1
ATOM 3450 C C . MET B 1 105 ? 4.125 -13.93 -2.885 1 94.25 105 MET B C 1
ATOM 3452 O O . MET B 1 105 ? 4.035 -14.984 -3.512 1 94.25 105 MET B O 1
ATOM 3456 N N . PHE B 1 106 ? 4.957 -12.961 -3.223 1 95.94 106 PHE B N 1
ATOM 3457 C CA . PHE B 1 106 ? 5.754 -13.047 -4.441 1 95.94 106 PHE B CA 1
ATOM 3458 C C . PHE B 1 106 ? 6.707 -14.234 -4.379 1 95.94 106 PHE B C 1
ATOM 3460 O O . PHE B 1 106 ? 6.789 -15.023 -5.328 1 95.94 106 PHE B O 1
ATOM 3467 N N . PHE B 1 107 ? 7.301 -14.367 -3.289 1 97 107 PHE B N 1
ATOM 3468 C CA . PHE B 1 107 ? 8.312 -15.422 -3.193 1 97 107 PHE B CA 1
ATOM 3469 C C . PHE B 1 107 ? 7.652 -16.781 -3.01 1 97 107 PHE B C 1
ATOM 3471 O O . PHE B 1 107 ? 8.172 -17.797 -3.482 1 97 107 PHE B O 1
ATOM 3478 N N . THR B 1 108 ? 6.504 -16.797 -2.365 1 96.44 108 THR B N 1
ATOM 3479 C CA . THR B 1 108 ? 5.754 -18.047 -2.314 1 96.44 108 THR B CA 1
ATOM 3480 C C . THR B 1 108 ? 5.387 -18.516 -3.721 1 96.44 108 THR B C 1
ATOM 3482 O O . THR B 1 108 ? 5.516 -19.688 -4.043 1 96.44 108 THR B O 1
ATOM 3485 N N . LYS B 1 109 ? 4.945 -17.594 -4.508 1 96.19 109 LYS B N 1
ATOM 3486 C CA . LYS B 1 109 ? 4.633 -17.922 -5.895 1 96.19 109 LYS B CA 1
ATOM 3487 C C . LYS B 1 109 ? 5.855 -18.484 -6.617 1 96.19 109 LYS B C 1
ATOM 3489 O O . LYS B 1 109 ? 5.766 -19.484 -7.312 1 96.19 109 LYS B O 1
ATOM 3494 N N . MET B 1 110 ? 6.949 -17.844 -6.445 1 95.44 110 MET B N 1
ATOM 3495 C CA . MET B 1 110 ? 8.18 -18.297 -7.086 1 95.44 110 MET B CA 1
ATOM 3496 C C . MET B 1 110 ? 8.602 -19.672 -6.566 1 95.44 110 MET B C 1
ATOM 3498 O O . MET B 1 110 ? 8.945 -20.562 -7.348 1 95.44 110 MET B O 1
ATOM 3502 N N . ILE B 1 111 ? 8.508 -19.875 -5.312 1 95.5 111 ILE B N 1
ATOM 3503 C CA . ILE B 1 111 ? 8.906 -21.125 -4.676 1 95.5 111 ILE B CA 1
ATOM 3504 C C . ILE B 1 111 ? 7.965 -22.25 -5.109 1 95.5 111 ILE B C 1
ATOM 3506 O O . ILE B 1 111 ? 8.406 -23.375 -5.387 1 95.5 111 ILE B O 1
ATOM 3510 N N . SER B 1 112 ? 6.688 -21.969 -5.156 1 95.38 112 SER B N 1
ATOM 3511 C CA . SER B 1 112 ? 5.711 -22.953 -5.609 1 95.38 112 SER B CA 1
ATOM 3512 C C . SER B 1 112 ? 6.062 -23.484 -6.996 1 95.38 112 SER B C 1
ATOM 3514 O O . SER B 1 112 ? 5.957 -24.688 -7.254 1 95.38 112 SER B O 1
ATOM 3516 N N . ARG B 1 113 ? 6.477 -22.625 -7.824 1 93.56 113 ARG B N 1
ATOM 3517 C CA . ARG B 1 113 ? 6.871 -23.031 -9.172 1 93.56 113 ARG B CA 1
ATOM 3518 C C . ARG B 1 113 ? 8.18 -23.812 -9.148 1 93.56 113 ARG B C 1
ATOM 3520 O O . ARG B 1 113 ? 8.273 -24.891 -9.742 1 93.56 113 ARG B O 1
ATOM 3527 N N . ARG B 1 114 ? 9.133 -23.375 -8.445 1 92.31 114 ARG B N 1
ATOM 3528 C CA . ARG B 1 114 ? 10.484 -23.922 -8.477 1 92.31 114 ARG B CA 1
ATOM 3529 C C . ARG B 1 114 ? 10.539 -25.297 -7.801 1 92.31 114 ARG B C 1
ATOM 3531 O O . ARG B 1 114 ? 11.25 -26.188 -8.266 1 92.31 114 ARG B O 1
ATOM 3538 N N . LEU B 1 115 ? 9.805 -25.406 -6.805 1 91.88 115 LEU B N 1
ATOM 3539 C CA . LEU B 1 115 ? 9.945 -26.625 -6.023 1 91.88 115 LEU B CA 1
ATOM 3540 C C . LEU B 1 115 ? 8.859 -27.625 -6.391 1 91.88 115 LEU B C 1
ATOM 3542 O O . LEU B 1 115 ? 9.07 -28.844 -6.289 1 91.88 115 LEU B O 1
ATOM 3546 N N . TYR B 1 116 ? 7.723 -27.109 -6.84 1 92.69 116 TYR B N 1
ATOM 3547 C CA . TYR B 1 116 ? 6.605 -28.047 -6.988 1 92.69 116 TYR B CA 1
ATOM 3548 C C . TYR B 1 116 ? 6.043 -28 -8.406 1 92.69 116 TYR B C 1
ATOM 3550 O O . TYR B 1 116 ? 5.102 -28.719 -8.727 1 92.69 116 TYR B O 1
ATOM 3558 N N . GLY B 1 117 ? 6.535 -27.094 -9.18 1 89.81 117 GLY B N 1
ATOM 3559 C CA . GLY B 1 117 ? 6.039 -26.984 -10.539 1 89.81 117 GLY B CA 1
ATOM 3560 C C . GLY B 1 117 ? 4.668 -26.344 -10.633 1 89.81 117 GLY B C 1
ATOM 3561 O O . GLY B 1 117 ? 4.012 -26.406 -11.672 1 89.81 117 GLY B O 1
ATOM 3562 N N . SER B 1 118 ? 4.23 -25.766 -9.539 1 91.12 118 SER B N 1
ATOM 3563 C CA . SER B 1 118 ? 2.93 -25.109 -9.523 1 91.12 118 SER B CA 1
ATOM 3564 C C . SER B 1 118 ? 3.047 -23.641 -9.953 1 91.12 118 SER B C 1
ATOM 3566 O O . SER B 1 118 ? 3.24 -22.766 -9.117 1 91.12 118 SER B O 1
ATOM 3568 N N . GLU B 1 119 ? 2.771 -23.422 -11.188 1 89.62 119 GLU B N 1
ATOM 3569 C CA . GLU B 1 119 ? 2.895 -22.094 -11.781 1 89.62 119 GLU B CA 1
ATOM 3570 C C . GLU B 1 119 ? 1.708 -21.203 -11.414 1 89.62 119 GLU B C 1
ATOM 3572 O O . GLU B 1 119 ? 1.874 -20.016 -11.156 1 89.62 119 GLU B O 1
ATOM 3577 N N . TYR B 1 120 ? 0.603 -21.891 -11.375 1 94.44 120 TYR B N 1
ATOM 3578 C CA . TYR B 1 120 ? -0.621 -21.125 -11.133 1 94.44 120 TYR B CA 1
ATOM 3579 C C . TYR B 1 120 ? -0.884 -20.984 -9.641 1 94.44 120 TYR B C 1
ATOM 3581 O O . TYR B 1 120 ? -1.062 -21.969 -8.93 1 94.44 120 TYR B O 1
ATOM 3589 N N . LEU B 1 121 ? -0.83 -19.812 -9.18 1 94.44 121 LEU B N 1
ATOM 3590 C CA . LEU B 1 121 ? -1.201 -19.469 -7.809 1 94.44 121 LEU B CA 1
ATOM 3591 C C . LEU B 1 121 ? -2.041 -18.188 -7.781 1 94.44 121 LEU B C 1
ATOM 3593 O O . LEU B 1 121 ? -1.614 -17.156 -8.289 1 94.44 121 LEU B O 1
ATOM 3597 N N . THR B 1 122 ? -3.205 -18.297 -7.297 1 91.12 122 THR B N 1
ATOM 3598 C CA . THR B 1 122 ? -4.062 -17.125 -7.215 1 91.12 122 THR B CA 1
ATOM 3599 C C . THR B 1 122 ? -4.77 -17.062 -5.863 1 91.12 122 THR B C 1
ATOM 3601 O O . THR B 1 122 ? -4.863 -18.062 -5.16 1 91.12 122 THR B O 1
ATOM 3604 N N . ASN B 1 123 ? -5.129 -15.914 -5.539 1 87.62 123 ASN B N 1
ATOM 3605 C CA . ASN B 1 123 ? -5.848 -15.742 -4.281 1 87.62 123 ASN B CA 1
ATOM 3606 C C . ASN B 1 123 ? -7.211 -16.422 -4.316 1 87.62 123 ASN B C 1
ATOM 3608 O O . ASN B 1 123 ? -7.969 -16.25 -5.273 1 87.62 123 ASN B O 1
ATOM 3612 N N . LEU B 1 124 ? -7.496 -17.125 -3.277 1 86.56 124 LEU B N 1
ATOM 3613 C CA . LEU B 1 124 ? -8.75 -17.859 -3.158 1 86.56 124 LEU B CA 1
ATOM 3614 C C . LEU B 1 124 ? -9.945 -16.922 -3.297 1 86.56 124 LEU B C 1
ATOM 3616 O O . LEU B 1 124 ? -10.938 -17.266 -3.941 1 86.56 124 LEU B O 1
ATOM 3620 N N . ASN B 1 125 ? -9.82 -15.703 -2.842 1 78.69 125 ASN B N 1
ATOM 3621 C CA . ASN B 1 125 ? -10.914 -14.742 -2.828 1 78.69 125 ASN B CA 1
ATOM 3622 C C . ASN B 1 125 ? -11.25 -14.25 -4.234 1 78.69 125 ASN B C 1
ATOM 3624 O O . ASN B 1 125 ? -12.305 -13.648 -4.453 1 78.69 125 ASN B O 1
ATOM 3628 N N . LEU B 1 126 ? -10.422 -14.508 -5.191 1 80.75 126 LEU B N 1
ATOM 3629 C CA . LEU B 1 126 ? -10.672 -14.086 -6.566 1 80.75 126 LEU B CA 1
ATOM 3630 C C . LEU B 1 126 ? -11.484 -15.133 -7.32 1 80.75 126 LEU B C 1
ATOM 3632 O O . LEU B 1 126 ? -12.016 -14.852 -8.398 1 80.75 126 LEU B O 1
ATOM 3636 N N . ILE B 1 127 ? -11.523 -16.297 -6.699 1 84.25 127 ILE B N 1
ATOM 3637 C CA . ILE B 1 127 ? -12.195 -17.391 -7.398 1 84.25 127 ILE B CA 1
ATOM 3638 C C . ILE B 1 127 ? -13.688 -17.359 -7.094 1 84.25 127 ILE B C 1
ATOM 3640 O O . ILE B 1 127 ? -14.094 -17.406 -5.93 1 84.25 127 ILE B O 1
ATOM 3644 N N . GLU B 1 128 ? -14.453 -17.188 -8.109 1 77.44 128 GLU B N 1
ATOM 3645 C CA . GLU B 1 128 ? -15.906 -17.188 -7.961 1 77.44 128 GLU B CA 1
ATOM 3646 C C . GLU B 1 128 ? -16.422 -18.594 -7.66 1 77.44 128 GLU B C 1
ATOM 3648 O O . GLU B 1 128 ? -15.938 -19.578 -8.227 1 77.44 128 GLU B O 1
ATOM 3653 N N . THR B 1 129 ? -17.25 -18.562 -6.59 1 69.56 129 THR B N 1
ATOM 3654 C CA . THR B 1 129 ? -17.859 -19.844 -6.266 1 69.56 129 THR B CA 1
ATOM 3655 C C . THR B 1 129 ? -19.359 -19.828 -6.574 1 69.56 129 THR B C 1
ATOM 3657 O O . THR B 1 129 ? -19.984 -18.766 -6.539 1 69.56 129 THR B O 1
ATOM 3660 N N . PRO B 1 130 ? -19.828 -20.859 -7.238 1 58.62 130 PRO B N 1
ATOM 3661 C CA . PRO B 1 130 ? -21.25 -20.953 -7.566 1 58.62 130 PRO B CA 1
ATOM 3662 C C . PRO B 1 130 ? -22.156 -20.469 -6.43 1 58.62 130 PRO B C 1
ATOM 3664 O O . PRO B 1 130 ? -23.188 -19.844 -6.68 1 58.62 130 PRO B O 1
ATOM 3667 N N . ASP B 1 131 ? -21.859 -20.828 -5.309 1 54.78 131 ASP B N 1
ATOM 3668 C CA . ASP B 1 131 ? -22.766 -20.516 -4.199 1 54.78 131 ASP B CA 1
ATOM 3669 C C . ASP B 1 131 ? -22.547 -19.078 -3.713 1 54.78 131 ASP B C 1
ATOM 3671 O O . ASP B 1 131 ? -23.375 -18.547 -2.963 1 54.78 131 ASP B O 1
ATOM 3675 N N . HIS B 1 132 ? -21.359 -18.547 -3.982 1 52.94 132 HIS B N 1
ATOM 3676 C CA . HIS B 1 132 ? -21.078 -17.219 -3.434 1 52.94 132 HIS B CA 1
ATOM 3677 C C . HIS B 1 132 ? -20.719 -16.234 -4.539 1 52.94 132 HIS B C 1
ATOM 3679 O O . HIS B 1 132 ? -19.594 -16.234 -5.039 1 52.94 132 HIS B O 1
ATOM 3685 N N . LYS B 1 133 ? -21.859 -15.805 -5.152 1 46.44 133 LYS B N 1
ATOM 3686 C CA . LYS B 1 133 ? -21.641 -14.812 -6.203 1 46.44 133 LYS B CA 1
ATOM 3687 C C . LYS B 1 133 ? -20.859 -13.609 -5.672 1 46.44 133 LYS B C 1
ATOM 3689 O O . LYS B 1 133 ? -20.328 -12.82 -6.445 1 46.44 133 LYS B O 1
ATOM 3694 N N . GLU B 1 134 ? -21.406 -13.125 -4.562 1 44.91 134 GLU B N 1
ATOM 3695 C CA . GLU B 1 134 ? -20.797 -11.859 -4.141 1 44.91 134 GLU B CA 1
ATOM 3696 C C . GLU B 1 134 ? -19.531 -12.102 -3.344 1 44.91 134 GLU B C 1
ATOM 3698 O O . GLU B 1 134 ? -19.406 -13.102 -2.633 1 44.91 134 GLU B O 1
ATOM 3703 N N . PHE B 1 135 ? -18.469 -11.602 -3.846 1 43.72 135 PHE B N 1
ATOM 3704 C CA . PHE B 1 135 ? -17.188 -11.594 -3.16 1 43.72 135 PHE B CA 1
ATOM 3705 C C . PHE B 1 135 ? -17.375 -11.57 -1.648 1 43.72 135 PHE B C 1
ATOM 3707 O O . PHE B 1 135 ? -16.391 -11.562 -0.895 1 43.72 135 PHE B O 1
ATOM 3714 N N . ILE B 1 136 ? -18.656 -11.469 -1.239 1 39.25 136 ILE B N 1
ATOM 3715 C CA . ILE B 1 136 ? -19 -11.039 0.111 1 39.25 136 ILE B CA 1
ATOM 3716 C C . ILE B 1 136 ? -18.281 -11.922 1.133 1 39.25 136 ILE B C 1
ATOM 3718 O O . ILE B 1 136 ? -17.578 -11.414 2.014 1 39.25 136 ILE B O 1
ATOM 3722 N N . ASP B 1 137 ? -19.094 -12.875 1.681 1 42.97 137 ASP B N 1
ATOM 3723 C CA . ASP B 1 137 ? -19.031 -13.406 3.037 1 42.97 137 ASP B CA 1
ATOM 3724 C C . ASP B 1 137 ? -17.828 -14.336 3.203 1 42.97 137 ASP B C 1
ATOM 3726 O O . ASP B 1 137 ? -17.797 -15.164 4.117 1 42.97 137 ASP B O 1
ATOM 3730 N N . PHE B 1 138 ? -17.297 -14.586 2.158 1 42.78 138 PHE B N 1
ATOM 3731 C CA . PHE B 1 138 ? -16.188 -15.5 2.393 1 42.78 138 PHE B CA 1
ATOM 3732 C C . PHE B 1 138 ? -15.266 -14.969 3.488 1 42.78 138 PHE B C 1
ATOM 3734 O O . PHE B 1 138 ? -14.258 -15.594 3.814 1 42.78 138 PHE B O 1
ATOM 3741 N N . PHE B 1 139 ? -15.477 -13.727 3.689 1 44.34 139 PHE B N 1
ATOM 3742 C CA . PHE B 1 139 ? -14.664 -12.984 4.648 1 44.34 139 PHE B CA 1
ATOM 3743 C C . PHE B 1 139 ? -14.578 -13.727 5.973 1 44.34 139 PHE B C 1
ATOM 3745 O O . PHE B 1 139 ? -14.094 -13.18 6.965 1 44.34 139 PHE B O 1
ATOM 3752 N N . ALA B 1 140 ? -15.516 -14.688 6.066 1 43.12 140 ALA B N 1
ATOM 3753 C CA . ALA B 1 140 ? -15.719 -15.102 7.453 1 43.12 140 ALA B CA 1
ATOM 3754 C C . ALA B 1 140 ? -14.398 -15.5 8.109 1 43.12 140 ALA B C 1
ATOM 3756 O O . ALA B 1 140 ? -14.219 -15.312 9.312 1 43.12 140 ALA B O 1
ATOM 3757 N N . SER B 1 141 ? -13.375 -16.375 7.52 1 52 141 SER B N 1
ATOM 3758 C CA . SER B 1 141 ? -12.578 -16.891 8.633 1 52 141 SER B CA 1
ATOM 3759 C C . SER B 1 141 ? -11.117 -16.484 8.508 1 52 141 SER B C 1
ATOM 3761 O O . SER B 1 141 ? -10.516 -16.625 7.441 1 52 141 SER B O 1
ATOM 3763 N N . GLU B 1 142 ? -10.695 -15.438 9.266 1 56.59 142 GLU B N 1
ATOM 3764 C CA . GLU B 1 142 ? -9.281 -15.266 9.578 1 56.59 142 GLU B CA 1
ATOM 3765 C C . GLU B 1 142 ? -8.516 -16.578 9.43 1 56.59 142 GLU B C 1
ATOM 3767 O O . GLU B 1 142 ? -7.285 -16.578 9.398 1 56.59 142 GLU B O 1
ATOM 3772 N N . TRP B 1 143 ? -9.289 -17.531 8.969 1 63 143 TRP B N 1
ATOM 3773 C CA . TRP B 1 143 ? -8.641 -18.844 9.078 1 63 143 TRP B CA 1
ATOM 3774 C C . TRP B 1 143 ? -8.5 -19.484 7.703 1 63 143 TRP B C 1
ATOM 3776 O O . TRP B 1 143 ? -7.992 -20.609 7.586 1 63 143 TRP B O 1
ATOM 3786 N N . ARG B 1 144 ? -8.758 -18.609 6.648 1 71.94 144 ARG B N 1
ATOM 3787 C CA . ARG B 1 144 ? -8.625 -19.266 5.352 1 71.94 144 ARG B CA 1
ATOM 3788 C C . ARG B 1 144 ? -7.277 -18.953 4.711 1 71.94 144 ARG B C 1
ATOM 3790 O O . ARG B 1 144 ? -6.773 -17.828 4.84 1 71.94 144 ARG B O 1
ATOM 3797 N N . PRO B 1 145 ? -6.785 -20.078 4.047 1 76.75 145 PRO B N 1
ATOM 3798 C CA . PRO B 1 145 ? -5.527 -19.812 3.348 1 76.75 145 PRO B CA 1
ATOM 3799 C C . PRO B 1 145 ? -5.668 -18.797 2.227 1 76.75 145 PRO B C 1
ATOM 3801 O O . PRO B 1 145 ? -6.77 -18.594 1.705 1 76.75 145 PRO B O 1
ATOM 3804 N N . GLU B 1 146 ? -4.586 -18.344 1.812 1 82 146 GLU B N 1
ATOM 3805 C CA . GLU B 1 146 ? -4.574 -17.172 0.933 1 82 146 GLU B CA 1
ATOM 3806 C C . GLU B 1 146 ? -4.629 -17.594 -0.534 1 82 146 GLU B C 1
ATOM 3808 O O . GLU B 1 146 ? -5.316 -16.969 -1.34 1 82 146 GLU B O 1
ATOM 3813 N N . MET B 1 147 ? -3.953 -18.703 -0.846 1 91.56 147 MET B N 1
ATOM 3814 C CA . MET B 1 147 ? -3.744 -18.922 -2.275 1 91.56 147 MET B CA 1
ATOM 3815 C C . MET B 1 147 ? -4.023 -20.359 -2.66 1 91.56 147 MET B C 1
ATOM 3817 O O . MET B 1 147 ? -3.725 -21.281 -1.894 1 91.56 147 MET B O 1
ATOM 3821 N N . ILE B 1 148 ? -4.523 -20.5 -3.852 1 93.44 148 ILE B N 1
ATOM 3822 C CA . ILE B 1 148 ? -4.781 -21.797 -4.465 1 93.44 148 ILE B CA 1
ATOM 3823 C C . ILE B 1 148 ? -3.934 -21.953 -5.727 1 93.44 148 ILE B C 1
ATOM 3825 O O . ILE B 1 148 ? -3.846 -21.016 -6.535 1 93.44 148 ILE B O 1
ATOM 3829 N N . GLY B 1 149 ? -3.277 -23.094 -5.793 1 95.62 149 GLY B N 1
ATOM 3830 C CA . GLY B 1 149 ? -2.469 -23.406 -6.961 1 95.62 149 GLY B CA 1
ATOM 3831 C C . GLY B 1 149 ? -3.002 -24.578 -7.762 1 95.62 149 GLY B C 1
ATOM 3832 O O . GLY B 1 149 ? -3.814 -25.359 -7.262 1 95.62 149 GLY B O 1
ATOM 3833 N N . TYR B 1 150 ? -2.578 -24.609 -8.969 1 95.12 150 TYR B N 1
ATOM 3834 C CA . TYR B 1 150 ? -3.014 -25.672 -9.875 1 95.12 150 TYR B CA 1
ATOM 3835 C C . TYR B 1 150 ? -1.874 -26.109 -10.781 1 95.12 150 TYR B C 1
ATOM 3837 O O . TYR B 1 150 ? -1.116 -25.281 -11.289 1 95.12 150 TYR B O 1
ATOM 3845 N N . ARG B 1 151 ? -1.74 -27.391 -10.852 1 92.75 151 ARG B N 1
ATOM 3846 C CA . ARG B 1 151 ? -0.823 -28.031 -11.797 1 92.75 151 ARG B CA 1
ATOM 3847 C C . ARG B 1 151 ? -1.585 -28.828 -12.844 1 92.75 151 ARG B C 1
ATOM 3849 O O . ARG B 1 151 ? -1.924 -30 -12.617 1 92.75 151 ARG B O 1
ATOM 3856 N N . PRO B 1 152 ? -1.652 -28.234 -13.984 1 88.69 152 PRO B N 1
ATOM 3857 C CA . PRO B 1 152 ? -2.486 -28.891 -15 1 88.69 152 PRO B CA 1
ATOM 3858 C C . PRO B 1 152 ? -1.919 -30.234 -15.445 1 88.69 152 PRO B C 1
ATOM 3860 O O . PRO B 1 152 ? -2.678 -31.156 -15.742 1 88.69 152 PRO B O 1
ATOM 3863 N N . ASP B 1 153 ? -0.663 -30.359 -15.555 1 84.44 153 ASP B N 1
ATOM 3864 C CA . ASP B 1 153 ? -0.037 -31.594 -16.031 1 84.44 153 ASP B CA 1
ATOM 3865 C C . ASP B 1 153 ? -0.329 -32.75 -15.094 1 84.44 153 ASP B C 1
ATOM 3867 O O . ASP B 1 153 ? -0.456 -33.906 -15.539 1 84.44 153 ASP B O 1
ATOM 3871 N N . ALA B 1 154 ? -0.49 -32.469 -13.781 1 87.75 154 ALA B N 1
ATOM 3872 C CA . ALA B 1 154 ? -0.747 -33.5 -12.781 1 87.75 154 ALA B CA 1
ATOM 3873 C C . ALA B 1 154 ? -2.197 -33.438 -12.312 1 87.75 154 ALA B C 1
ATOM 3875 O O . ALA B 1 154 ? -2.615 -34.281 -11.492 1 87.75 154 ALA B O 1
ATOM 3876 N N . ASP B 1 155 ? -2.922 -32.531 -12.883 1 89.19 155 ASP B N 1
ATOM 3877 C CA . ASP B 1 155 ? -4.277 -32.281 -12.398 1 89.19 155 ASP B CA 1
ATOM 3878 C C . ASP B 1 155 ? -4.316 -32.25 -10.867 1 89.19 155 ASP B C 1
ATOM 3880 O O . ASP B 1 155 ? -5.09 -33 -10.25 1 89.19 155 ASP B O 1
ATOM 3884 N N . ALA B 1 156 ? -3.418 -31.484 -10.297 1 93.38 156 ALA B N 1
ATOM 3885 C CA . ALA B 1 156 ? -3.25 -31.406 -8.852 1 93.38 156 ALA B CA 1
ATOM 3886 C C . ALA B 1 156 ? -3.471 -29.984 -8.352 1 93.38 156 ALA B C 1
ATOM 3888 O O . ALA B 1 156 ? -3.049 -29.016 -8.992 1 93.38 156 ALA B O 1
ATOM 3889 N N . TRP B 1 157 ? -4.195 -30 -7.238 1 95.31 157 TRP B N 1
ATOM 3890 C CA . TRP B 1 157 ? -4.426 -28.719 -6.574 1 95.31 157 TRP B CA 1
ATOM 3891 C C . TRP B 1 157 ? -3.51 -28.562 -5.367 1 95.31 157 TRP B C 1
ATOM 3893 O O . TRP B 1 157 ? -3.135 -29.547 -4.727 1 95.31 157 TRP B O 1
ATOM 3903 N N . ASN B 1 158 ? -3.102 -27.375 -5.141 1 95.5 158 ASN B N 1
ATOM 3904 C CA . ASN B 1 158 ? -2.281 -27.047 -3.98 1 95.5 158 ASN B CA 1
ATOM 3905 C C . ASN B 1 158 ? -2.832 -25.828 -3.229 1 95.5 158 ASN B C 1
ATOM 3907 O O . ASN B 1 158 ? -3.586 -25.031 -3.791 1 95.5 158 ASN B O 1
ATOM 3911 N N . VAL B 1 159 ? -2.537 -25.719 -1.971 1 94.69 159 VAL B N 1
ATOM 3912 C CA . VAL B 1 159 ? -2.941 -24.609 -1.113 1 94.69 159 VAL B CA 1
ATOM 3913 C C . VAL B 1 159 ? -1.716 -24.016 -0.426 1 94.69 159 VAL B C 1
ATOM 3915 O O . VAL B 1 159 ? -0.854 -24.75 0.064 1 94.69 159 VAL B O 1
ATOM 3918 N N . TRP B 1 160 ? -1.623 -22.734 -0.48 1 94.62 160 TRP B N 1
ATOM 3919 C CA . TRP B 1 160 ? -0.449 -22.047 0.057 1 94.62 160 TRP B CA 1
ATOM 3920 C C . TRP B 1 160 ? -0.855 -20.922 1.008 1 94.62 160 TRP B C 1
ATOM 3922 O O . TRP B 1 160 ? -1.812 -20.203 0.743 1 94.62 160 TRP B O 1
ATOM 3932 N N . GLU B 1 161 ? -0.237 -20.844 2.102 1 94.94 161 GLU B N 1
ATOM 3933 C CA . GLU B 1 161 ? -0.283 -19.688 2.994 1 94.94 161 GLU B CA 1
ATOM 3934 C C . GLU B 1 161 ? 1.042 -18.922 2.986 1 94.94 161 GLU B C 1
ATOM 3936 O O . GLU B 1 161 ? 2.096 -19.516 3.256 1 94.94 161 GLU B O 1
ATOM 3941 N N . ALA B 1 162 ? 0.989 -17.719 2.576 1 95 162 ALA B N 1
ATOM 3942 C CA . ALA B 1 162 ? 2.186 -16.891 2.506 1 95 162 ALA B CA 1
ATOM 3943 C C . ALA B 1 162 ? 2.303 -15.992 3.734 1 95 162 ALA B C 1
ATOM 3945 O O . ALA B 1 162 ? 1.318 -15.383 4.164 1 95 162 ALA B O 1
ATOM 3946 N N . LYS B 1 163 ? 3.461 -15.992 4.324 1 95 163 LYS B N 1
ATOM 3947 C CA . LYS B 1 163 ? 3.809 -15.102 5.422 1 95 163 LYS B CA 1
ATOM 3948 C C . LYS B 1 163 ? 5.078 -14.312 5.109 1 95 163 LYS B C 1
ATOM 3950 O O . LYS B 1 163 ? 5.984 -14.82 4.453 1 95 163 LYS B O 1
ATOM 3955 N N . GLY B 1 164 ? 5.027 -13.102 5.457 1 95.31 164 GLY B N 1
ATOM 3956 C CA . GLY B 1 164 ? 6.215 -12.273 5.344 1 95.31 164 GLY B CA 1
ATOM 3957 C C . GLY B 1 164 ? 6.48 -11.445 6.586 1 95.31 164 GLY B C 1
ATOM 3958 O O . GLY B 1 164 ? 5.543 -10.945 7.219 1 95.31 164 GLY B O 1
ATOM 3959 N N . GLY B 1 165 ? 7.758 -11.32 6.941 1 93.56 165 GLY B N 1
ATOM 3960 C CA . GLY B 1 165 ? 8.133 -10.508 8.094 1 93.56 165 GLY B CA 1
ATOM 3961 C C . GLY B 1 165 ? 9.594 -10.125 8.102 1 93.56 165 GLY B C 1
ATOM 3962 O O . GLY B 1 165 ? 10.391 -10.648 7.312 1 93.56 165 GLY B O 1
ATOM 3963 N N . SER B 1 166 ? 9.906 -9.227 9.016 1 91.12 166 SER B N 1
ATOM 3964 C CA . SER B 1 166 ? 11.289 -8.789 9.164 1 91.12 166 SER B CA 1
ATOM 3965 C C . SER B 1 166 ? 12.148 -9.867 9.805 1 91.12 166 SER B C 1
ATOM 3967 O O . SER B 1 166 ? 13.352 -9.938 9.555 1 91.12 166 SER B O 1
ATOM 3969 N N . ASN B 1 167 ? 11.445 -10.617 10.625 1 92.19 167 ASN B N 1
ATOM 3970 C CA . ASN B 1 167 ? 12.148 -11.672 11.344 1 92.19 167 ASN B CA 1
ATOM 3971 C C . ASN B 1 167 ? 11.383 -12.992 11.289 1 92.19 167 ASN B C 1
ATOM 3973 O O . ASN B 1 167 ? 10.195 -13.016 10.969 1 92.19 167 ASN B O 1
ATOM 3977 N N . TYR B 1 168 ? 12.148 -13.977 11.586 1 94.44 168 TYR B N 1
ATOM 3978 C CA . TYR B 1 168 ? 11.5 -15.273 11.742 1 94.44 168 TYR B CA 1
ATOM 3979 C C . TYR B 1 168 ? 10.531 -15.258 12.914 1 94.44 168 TYR B C 1
ATOM 3981 O O . TYR B 1 168 ? 10.867 -14.773 14 1 94.44 168 TYR B O 1
ATOM 3989 N N . ARG B 1 169 ? 9.359 -15.773 12.648 1 93.62 169 ARG B N 1
ATOM 3990 C CA . ARG B 1 169 ? 8.344 -15.859 13.695 1 93.62 169 ARG B CA 1
ATOM 3991 C C . ARG B 1 169 ? 7.668 -17.219 13.688 1 93.62 169 ARG B C 1
ATOM 3993 O O . ARG B 1 169 ? 6.77 -17.469 12.875 1 93.62 169 ARG B O 1
ATOM 4000 N N . GLU B 1 170 ? 7.957 -17.969 14.672 1 94.81 170 GLU B N 1
ATOM 4001 C CA . GLU B 1 170 ? 7.387 -19.297 14.781 1 94.81 170 GLU B CA 1
ATOM 4002 C C . GLU B 1 170 ? 5.871 -19.25 14.938 1 94.81 170 GLU B C 1
ATOM 4004 O O . GLU B 1 170 ? 5.148 -20.062 14.367 1 94.81 170 GLU B O 1
ATOM 4009 N N . GLN B 1 171 ? 5.434 -18.312 15.641 1 94 171 GLN B N 1
ATOM 4010 C CA . GLN B 1 171 ? 4 -18.188 15.875 1 94 171 GLN B CA 1
ATOM 4011 C C . GLN B 1 171 ? 3.25 -17.906 14.578 1 94 171 GLN B C 1
ATOM 4013 O O . GLN B 1 171 ? 2.146 -18.422 14.367 1 94 171 GLN B O 1
ATOM 4018 N N . ALA B 1 172 ? 3.844 -17.125 13.734 1 92.12 172 ALA B N 1
ATOM 4019 C CA . A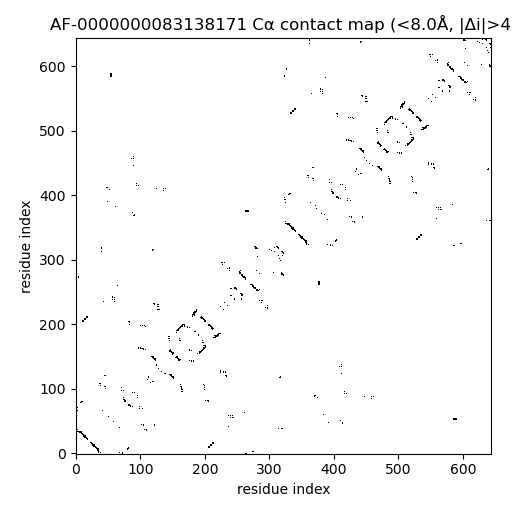LA B 1 172 ? 3.223 -16.844 12.453 1 92.12 172 ALA B CA 1
ATOM 4020 C C . ALA B 1 172 ? 3.174 -18.078 11.57 1 92.12 172 ALA B C 1
ATOM 4022 O O . ALA B 1 172 ? 2.188 -18.312 10.867 1 92.12 172 ALA B O 1
ATOM 4023 N N . LEU B 1 173 ? 4.191 -18.922 11.625 1 93.19 173 LEU B N 1
ATOM 4024 C CA . LEU B 1 173 ? 4.238 -20.156 10.859 1 93.19 173 LEU B CA 1
ATOM 4025 C C . LEU B 1 173 ? 3.184 -21.141 11.359 1 93.19 173 LEU B C 1
ATOM 4027 O O . LEU B 1 173 ? 2.504 -21.781 10.555 1 93.19 173 LEU B O 1
ATOM 4031 N N . LYS B 1 174 ? 3.09 -21.156 12.641 1 92.5 174 LYS B N 1
ATOM 4032 C CA . LYS B 1 174 ? 2.092 -22.031 13.234 1 92.5 174 LYS B CA 1
ATOM 4033 C C . LYS B 1 174 ? 0.679 -21.609 12.844 1 92.5 174 LYS B C 1
ATOM 4035 O O . LYS B 1 174 ? -0.164 -22.438 12.523 1 92.5 174 LYS B O 1
ATOM 4040 N N . LYS B 1 175 ? 0.474 -20.375 12.914 1 90.19 175 LYS B N 1
ATOM 4041 C CA . LYS B 1 175 ? -0.827 -19.859 12.5 1 90.19 175 LYS B CA 1
ATOM 4042 C C . LYS B 1 175 ? -1.109 -20.188 11.039 1 90.19 175 LYS B C 1
ATOM 4044 O O . LYS B 1 175 ? -2.234 -20.547 10.68 1 90.19 175 LYS B O 1
ATOM 4049 N N . GLY B 1 176 ? -0.11 -20.016 10.203 1 91.88 176 GLY B N 1
ATOM 4050 C CA . GLY B 1 176 ? -0.259 -20.375 8.797 1 91.88 176 GLY B CA 1
ATOM 4051 C C . GLY B 1 176 ? -0.579 -21.844 8.594 1 91.88 176 GLY B C 1
ATOM 4052 O O . GLY B 1 176 ? -1.421 -22.203 7.766 1 91.88 176 GLY B O 1
ATOM 4053 N N . ALA B 1 177 ? 0.067 -22.656 9.344 1 90.38 177 ALA B N 1
ATOM 4054 C CA . ALA B 1 177 ? -0.197 -24.094 9.281 1 90.38 177 ALA B CA 1
ATOM 4055 C C . ALA B 1 177 ? -1.631 -24.406 9.695 1 90.38 177 ALA B C 1
ATOM 4057 O O . ALA B 1 177 ? -2.291 -25.25 9.086 1 90.38 177 ALA B O 1
ATOM 4058 N N . ASP B 1 178 ? -2.064 -23.734 10.695 1 88.56 178 ASP B N 1
ATOM 4059 C CA . ASP B 1 178 ? -3.434 -23.922 11.164 1 88.56 178 ASP B CA 1
ATOM 4060 C C . ASP B 1 178 ? -4.441 -23.469 10.109 1 88.56 178 ASP B C 1
ATOM 4062 O O . ASP B 1 178 ? -5.508 -24.078 9.969 1 88.56 178 ASP B O 1
ATOM 4066 N N . GLN B 1 179 ? -4.133 -22.422 9.43 1 87.75 179 GLN B N 1
ATOM 4067 C CA . GLN B 1 179 ? -5 -21.938 8.359 1 87.75 179 GLN B CA 1
ATOM 4068 C C . GLN B 1 179 ? -5.129 -22.984 7.25 1 87.75 179 GLN B C 1
ATOM 4070 O O . GLN B 1 179 ? -6.195 -23.125 6.648 1 87.75 179 GLN B O 1
ATOM 4075 N N . LEU B 1 180 ? -4.082 -23.703 6.973 1 90.12 180 LEU B N 1
ATOM 4076 C CA . LEU B 1 180 ? -4.094 -24.719 5.938 1 90.12 180 LEU B CA 1
ATOM 4077 C C . LEU B 1 180 ? -5.008 -25.875 6.332 1 90.12 180 LEU B C 1
ATOM 4079 O O . LEU B 1 180 ? -5.629 -26.5 5.473 1 90.12 180 LEU B O 1
ATOM 4083 N N . LYS B 1 181 ? -5.133 -26.109 7.594 1 84.75 181 LYS B N 1
ATOM 4084 C CA . LYS B 1 181 ? -5.945 -27.219 8.094 1 84.75 181 LYS B CA 1
ATOM 4085 C C . LYS B 1 181 ? -7.434 -26.938 7.902 1 84.75 181 LYS B C 1
ATOM 4087 O O . LYS B 1 181 ? -8.258 -27.844 7.977 1 84.75 181 LYS B O 1
ATOM 4092 N N . ALA B 1 182 ? -7.707 -25.734 7.676 1 83.75 182 ALA B N 1
ATOM 4093 C CA . ALA B 1 182 ? -9.102 -25.344 7.477 1 83.75 182 ALA B CA 1
ATOM 4094 C C . ALA B 1 182 ? -9.633 -25.859 6.148 1 83.75 182 ALA B C 1
ATOM 4096 O O . ALA B 1 182 ? -10.852 -25.969 5.961 1 83.75 182 ALA B O 1
ATOM 4097 N N . ILE B 1 183 ? -8.695 -26.203 5.285 1 87 183 ILE B N 1
ATOM 4098 C CA . ILE B 1 183 ? -9.102 -26.703 3.979 1 87 183 ILE B CA 1
ATOM 4099 C C . ILE B 1 183 ? -8.977 -28.234 3.945 1 87 183 ILE B C 1
ATOM 4101 O O . ILE B 1 183 ? -7.91 -28.781 4.234 1 87 183 ILE B O 1
ATOM 4105 N N . GLY B 1 184 ? -10.055 -28.844 3.631 1 88.62 184 GLY B N 1
ATOM 4106 C CA . GLY B 1 184 ? -10.039 -30.281 3.475 1 88.62 184 GLY B CA 1
ATOM 4107 C C . GLY B 1 184 ? -9.656 -30.734 2.076 1 88.62 184 GLY B C 1
ATOM 4108 O O . GLY B 1 184 ? -8.641 -31.406 1.889 1 88.62 184 GLY B O 1
ATOM 4109 N N . THR B 1 185 ? -10.492 -30.328 1.117 1 91.56 185 THR B N 1
ATOM 4110 C CA . THR B 1 185 ? -10.227 -30.703 -0.264 1 91.56 185 THR B CA 1
ATOM 4111 C C . THR B 1 185 ? -10.461 -29.531 -1.208 1 91.56 185 THR B C 1
ATOM 4113 O O . THR B 1 185 ? -11.148 -28.578 -0.853 1 91.56 185 THR B O 1
ATOM 4116 N N . VAL B 1 186 ? -9.758 -29.594 -2.311 1 92.56 186 VAL B N 1
ATOM 4117 C CA . VAL B 1 186 ? -10.008 -28.703 -3.441 1 92.56 186 VAL B CA 1
ATOM 4118 C C . VAL B 1 186 ? -10.539 -29.516 -4.621 1 92.56 186 VAL B C 1
ATOM 4120 O O . VAL B 1 186 ? -9.836 -30.359 -5.18 1 92.56 186 VAL B O 1
ATOM 4123 N N . ASN B 1 187 ? -11.773 -29.266 -4.852 1 92.38 187 ASN B N 1
ATOM 4124 C CA . ASN B 1 187 ? -12.461 -29.969 -5.922 1 92.38 187 ASN B CA 1
ATOM 4125 C C . ASN B 1 187 ? -12.391 -31.484 -5.73 1 92.38 187 ASN B C 1
ATOM 4127 O O . ASN B 1 187 ? -12.078 -32.219 -6.668 1 92.38 187 ASN B O 1
ATOM 4131 N N . GLY B 1 188 ? -12.539 -31.844 -4.508 1 90.88 188 GLY B N 1
ATOM 4132 C CA . GLY B 1 188 ? -12.695 -33.25 -4.172 1 90.88 188 GLY B CA 1
ATOM 4133 C C . GLY B 1 188 ? -11.375 -33.938 -3.926 1 90.88 188 GLY B C 1
ATOM 4134 O O . GLY B 1 188 ? -11.352 -35.125 -3.572 1 90.88 188 GLY B O 1
ATOM 4135 N N . VAL B 1 189 ? -10.297 -33.25 -4.07 1 92.06 189 VAL B N 1
ATOM 4136 C CA . VAL B 1 189 ? -8.992 -33.906 -3.895 1 92.06 189 VAL B CA 1
ATOM 4137 C C . VAL B 1 189 ? -8.219 -33.188 -2.793 1 92.06 189 VAL B C 1
ATOM 4139 O O . VAL B 1 189 ? -8.359 -31.969 -2.611 1 92.06 189 VAL B O 1
ATOM 4142 N N . ARG B 1 190 ? -7.445 -33.938 -2.146 1 91.38 190 ARG B N 1
ATOM 4143 C CA . ARG B 1 190 ? -6.574 -33.344 -1.137 1 91.38 190 ARG B CA 1
ATOM 4144 C C . ARG B 1 190 ? -5.492 -32.5 -1.784 1 91.38 190 ARG B C 1
ATOM 4146 O O . ARG B 1 190 ? -4.836 -32.938 -2.736 1 91.38 190 ARG B O 1
ATOM 4153 N N . PRO B 1 191 ? -5.324 -31.328 -1.296 1 93.38 191 PRO B N 1
ATOM 4154 C CA . PRO B 1 191 ? -4.273 -30.484 -1.876 1 93.38 191 PRO B CA 1
ATOM 4155 C C . PRO B 1 191 ? -2.873 -31.047 -1.656 1 93.38 191 PRO B C 1
ATOM 4157 O O . PRO B 1 191 ? -2.588 -31.609 -0.592 1 93.38 191 PRO B O 1
ATOM 4160 N N . ASP B 1 192 ? -2.125 -30.938 -2.693 1 90.88 192 ASP B N 1
ATOM 4161 C CA . ASP B 1 192 ? -0.743 -31.406 -2.643 1 90.88 192 ASP B CA 1
ATOM 4162 C C . ASP B 1 192 ? 0.172 -30.516 -3.467 1 90.88 192 ASP B C 1
ATOM 4164 O O . ASP B 1 192 ? 0.141 -30.547 -4.699 1 90.88 192 ASP B O 1
ATOM 4168 N N . PRO B 1 193 ? 0.967 -29.781 -2.816 1 91.38 193 PRO B N 1
ATOM 4169 C CA . PRO B 1 193 ? 1.14 -29.656 -1.366 1 91.38 193 PRO B CA 1
ATOM 4170 C C . PRO B 1 193 ? 0.136 -28.688 -0.736 1 91.38 193 PRO B C 1
ATOM 4172 O O . PRO B 1 193 ? -0.572 -27.984 -1.45 1 91.38 193 PRO B O 1
ATOM 4175 N N . ALA B 1 194 ? -0.018 -28.766 0.521 1 93.62 194 ALA B N 1
ATOM 4176 C CA . ALA B 1 194 ? -0.494 -27.688 1.381 1 93.62 194 ALA B CA 1
ATOM 4177 C C . ALA B 1 194 ? 0.627 -27.156 2.271 1 93.62 194 ALA B C 1
ATOM 4179 O O . ALA B 1 194 ? 1.09 -27.859 3.176 1 93.62 194 ALA B O 1
ATOM 4180 N N . ALA B 1 195 ? 1.064 -25.969 1.978 1 94.75 195 ALA B N 1
ATOM 4181 C CA . ALA B 1 195 ? 2.291 -25.516 2.635 1 94.75 195 ALA B CA 1
ATOM 4182 C C . ALA B 1 195 ? 2.191 -24.062 3.051 1 94.75 195 ALA B C 1
ATOM 4184 O O . ALA B 1 195 ? 1.504 -23.266 2.402 1 94.75 195 ALA B O 1
ATOM 4185 N N . VAL B 1 196 ? 2.818 -23.781 4.125 1 96.06 196 VAL B N 1
ATOM 4186 C CA . VAL B 1 196 ? 3.033 -22.406 4.539 1 96.06 196 VAL B CA 1
ATOM 4187 C C . VAL B 1 196 ? 4.469 -21.984 4.223 1 96.06 196 VAL B C 1
ATOM 4189 O O . VAL B 1 196 ? 5.41 -22.734 4.496 1 96.06 196 VAL B O 1
ATOM 4192 N N . CYS B 1 197 ? 4.59 -20.922 3.557 1 96.56 197 CYS B N 1
ATOM 4193 C CA . CYS B 1 197 ? 5.891 -20.344 3.221 1 96.56 197 CYS B CA 1
ATOM 4194 C C . CYS B 1 197 ? 6.066 -18.969 3.879 1 96.56 197 CYS B C 1
ATOM 4196 O O . CYS B 1 197 ? 5.207 -18.109 3.746 1 96.56 197 CYS B O 1
ATOM 4198 N N . MET B 1 198 ? 7.145 -18.812 4.617 1 97 198 MET B N 1
ATOM 4199 C CA . MET B 1 198 ? 7.441 -17.531 5.254 1 97 198 MET B CA 1
ATOM 4200 C C . MET B 1 198 ? 8.75 -16.953 4.727 1 97 198 MET B C 1
ATOM 4202 O O . MET B 1 198 ? 9.766 -17.656 4.684 1 97 198 MET B O 1
ATOM 4206 N N . THR B 1 199 ? 8.703 -15.781 4.285 1 97.62 199 THR B N 1
ATOM 4207 C CA . THR B 1 199 ? 9.922 -15.047 3.953 1 97.62 199 THR B CA 1
ATOM 4208 C C . THR B 1 199 ? 10.305 -14.102 5.09 1 97.62 199 THR B C 1
ATOM 4210 O O . THR B 1 199 ? 9.438 -13.477 5.703 1 97.62 199 THR B O 1
ATOM 4213 N N . TYR B 1 200 ? 11.523 -13.992 5.367 1 97.44 200 TYR B N 1
ATOM 4214 C CA . TYR B 1 200 ? 12.062 -13.133 6.422 1 97.44 200 TYR B CA 1
ATOM 4215 C C . TYR B 1 200 ? 13.523 -12.812 6.168 1 97.44 200 TYR B C 1
ATOM 4217 O O . TYR B 1 200 ? 14.07 -13.164 5.117 1 97.44 200 TYR B O 1
ATOM 4225 N N . TYR B 1 201 ? 14.102 -12.047 7.055 1 97.31 201 TYR B N 1
ATOM 4226 C CA . TYR B 1 201 ? 15.5 -11.664 6.891 1 97.31 201 TYR B CA 1
ATOM 4227 C C . TYR B 1 201 ? 16.359 -12.266 8 1 97.31 201 TYR B C 1
ATOM 4229 O O . TYR B 1 201 ? 16.031 -12.148 9.18 1 97.31 201 TYR B O 1
ATOM 4237 N N . ASP B 1 202 ? 17.328 -12.953 7.617 1 96.38 202 ASP B N 1
ATOM 4238 C CA . ASP B 1 202 ? 18.344 -13.469 8.523 1 96.38 202 ASP B CA 1
ATOM 4239 C C . ASP B 1 202 ? 19.688 -12.766 8.289 1 96.38 202 ASP B C 1
ATOM 4241 O O . ASP B 1 202 ? 20.266 -12.859 7.207 1 96.38 202 ASP B O 1
ATOM 4245 N N . HIS B 1 203 ? 20.203 -12.008 9.273 1 95.5 203 HIS B N 1
ATOM 4246 C CA . HIS B 1 203 ? 21.391 -11.172 9.156 1 95.5 203 HIS B CA 1
ATOM 4247 C C . HIS B 1 203 ? 21.266 -10.211 7.973 1 95.5 203 HIS B C 1
ATOM 4249 O O . HIS B 1 203 ? 22.219 -10.031 7.219 1 95.5 203 HIS B O 1
ATOM 4255 N N . GLY B 1 204 ? 20.047 -9.82 7.77 1 95.31 204 GLY B N 1
ATOM 4256 C CA . GLY B 1 204 ? 19.766 -8.82 6.754 1 95.31 204 GLY B CA 1
ATOM 4257 C C . GLY B 1 204 ? 19.469 -9.422 5.391 1 95.31 204 GLY B C 1
ATOM 4258 O O . GLY B 1 204 ? 18.984 -8.727 4.492 1 95.31 204 GLY B O 1
ATOM 4259 N N . TYR B 1 205 ? 19.719 -10.719 5.262 1 97.56 205 TYR B N 1
ATOM 4260 C CA . TYR B 1 205 ? 19.516 -11.352 3.965 1 97.56 205 TYR B CA 1
ATOM 4261 C C . TYR B 1 205 ? 18.141 -12 3.885 1 97.56 205 TYR B C 1
ATOM 4263 O O . TYR B 1 205 ? 17.672 -12.602 4.855 1 97.56 205 TYR B O 1
ATOM 4271 N N . LEU B 1 206 ? 17.547 -11.844 2.734 1 97.88 206 LEU B N 1
ATOM 4272 C CA . LEU B 1 206 ? 16.25 -12.453 2.494 1 97.88 206 LEU B CA 1
ATOM 4273 C C . LEU B 1 206 ? 16.359 -13.969 2.49 1 97.88 206 LEU B C 1
ATOM 4275 O O . LEU B 1 206 ? 17.188 -14.539 1.79 1 97.88 206 LEU B O 1
ATOM 4279 N N . CYS B 1 207 ? 15.562 -14.641 3.219 1 97.69 207 CYS B N 1
ATOM 4280 C CA . CYS B 1 207 ? 15.484 -16.094 3.262 1 97.69 207 CYS B CA 1
ATOM 4281 C C . CYS B 1 207 ? 14.031 -16.562 3.377 1 97.69 207 CYS B C 1
ATOM 4283 O O . CYS B 1 207 ? 13.117 -15.734 3.424 1 97.69 207 CYS B O 1
ATOM 4285 N N . GLY B 1 208 ? 13.836 -17.859 3.293 1 97.19 208 GLY B N 1
ATOM 4286 C CA . GLY B 1 208 ? 12.5 -18.422 3.4 1 97.19 208 GLY B CA 1
ATOM 4287 C C . GLY B 1 208 ? 12.461 -19.734 4.164 1 97.19 208 GLY B C 1
ATOM 4288 O O . GLY B 1 208 ? 13.5 -20.359 4.375 1 97.19 208 GLY B O 1
ATOM 4289 N N . ILE B 1 209 ? 11.352 -20.047 4.629 1 97 209 ILE B N 1
ATOM 4290 C CA . ILE B 1 209 ? 11.094 -21.344 5.234 1 97 209 ILE B CA 1
ATOM 4291 C C . ILE B 1 209 ? 9.758 -21.891 4.746 1 97 209 ILE B C 1
ATOM 4293 O O . ILE B 1 209 ? 8.789 -21.141 4.605 1 97 209 ILE B O 1
ATOM 4297 N N . LEU B 1 210 ? 9.797 -23.109 4.445 1 96.12 210 LEU B N 1
ATOM 4298 C CA . LEU B 1 210 ? 8.625 -23.828 3.973 1 96.12 210 LEU B CA 1
ATOM 4299 C C . LEU B 1 210 ? 8.266 -24.969 4.926 1 96.12 210 LEU B C 1
ATOM 4301 O O . LEU B 1 210 ? 9.125 -25.781 5.285 1 96.12 210 LEU B O 1
ATOM 4305 N N . ARG B 1 211 ? 7 -25 5.34 1 93.94 211 ARG B N 1
ATOM 4306 C CA . ARG B 1 211 ? 6.48 -26.047 6.215 1 93.94 211 ARG B CA 1
ATOM 4307 C C . ARG B 1 211 ? 5.215 -26.672 5.637 1 93.94 211 ARG B C 1
ATOM 4309 O O . ARG B 1 211 ? 4.297 -25.953 5.227 1 93.94 211 ARG B O 1
ATOM 4316 N N . GLU B 1 212 ? 5.168 -27.953 5.594 1 92.31 212 GLU B N 1
ATOM 4317 C CA . GLU B 1 212 ? 3.984 -28.703 5.191 1 92.31 212 GLU B CA 1
ATOM 4318 C C . GLU B 1 212 ? 3.371 -29.438 6.379 1 92.31 212 GLU B C 1
ATOM 4320 O O . GLU B 1 212 ? 3.832 -30.516 6.754 1 92.31 212 GLU B O 1
ATOM 4325 N N . PRO B 1 213 ? 2.342 -28.812 6.898 1 87.88 213 PRO B N 1
ATOM 4326 C CA . PRO B 1 213 ? 1.712 -29.516 8.016 1 87.88 213 PRO B CA 1
ATOM 4327 C C . PRO B 1 213 ? 0.978 -30.781 7.57 1 87.88 213 PRO B C 1
ATOM 4329 O O . PRO B 1 213 ? 0.738 -30.969 6.375 1 87.88 213 PRO B O 1
ATOM 4332 N N . GLU B 1 214 ? 0.672 -31.594 8.602 1 80.12 214 GLU B N 1
ATOM 4333 C CA . GLU B 1 214 ? -0.152 -32.75 8.305 1 80.12 214 GLU B CA 1
ATOM 4334 C C . GLU B 1 214 ? -1.55 -32.344 7.852 1 80.12 214 GLU B C 1
ATOM 4336 O O . GLU B 1 214 ? -2.137 -31.406 8.406 1 80.12 214 GLU B O 1
ATOM 4341 N N . GLY B 1 215 ? -1.966 -32.812 6.82 1 71 215 GLY B N 1
ATOM 4342 C CA . GLY B 1 215 ? -3.246 -32.469 6.23 1 71 215 GLY B CA 1
ATOM 4343 C C . GLY B 1 215 ? -4.43 -32.844 7.102 1 71 215 GLY B C 1
ATOM 4344 O O . GLY B 1 215 ? -4.297 -33.625 8.031 1 71 215 GLY B O 1
ATOM 4345 N N . ASN B 1 216 ? -5.461 -31.969 7.043 1 70.06 216 ASN B N 1
ATOM 4346 C CA . ASN B 1 216 ? -6.762 -32.25 7.637 1 70.06 216 ASN B CA 1
ATOM 4347 C C . ASN B 1 216 ? -7.828 -32.469 6.566 1 70.06 216 ASN B C 1
ATOM 4349 O O . ASN B 1 216 ? -8.109 -31.562 5.777 1 70.06 216 ASN B O 1
ATOM 4353 N N . THR B 1 217 ? -8.281 -33.625 6.496 1 68.62 217 THR B N 1
ATOM 4354 C CA . THR B 1 217 ? -9.273 -33.938 5.469 1 68.62 217 THR B CA 1
ATOM 4355 C C . THR B 1 217 ? -10.648 -33.406 5.867 1 68.62 217 THR B C 1
ATOM 4357 O O . THR B 1 217 ? -11.539 -33.281 5.023 1 68.62 217 THR B O 1
ATOM 4360 N N . GLU B 1 218 ? -10.836 -33.062 7.02 1 79.31 218 GLU B N 1
ATOM 4361 C CA . GLU B 1 218 ? -12.156 -32.656 7.508 1 79.31 218 GLU B CA 1
ATOM 4362 C C . GLU B 1 218 ? -12.383 -31.156 7.359 1 79.31 218 GLU B C 1
ATOM 4364 O O . GLU B 1 218 ? -13.461 -30.656 7.672 1 79.31 218 GLU B O 1
ATOM 4369 N N . GLY B 1 219 ? -11.57 -30.547 6.727 1 82.69 219 GLY B N 1
ATOM 4370 C CA . GLY B 1 219 ? -11.734 -29.109 6.605 1 82.69 219 GLY B CA 1
ATOM 4371 C C . GLY B 1 219 ? -12.727 -28.703 5.527 1 82.69 219 GLY B C 1
ATOM 4372 O O . GLY B 1 219 ? -13.523 -29.531 5.074 1 82.69 219 GLY B O 1
ATOM 4373 N N . GLU B 1 220 ? -12.805 -27.5 5.223 1 84.88 220 GLU B N 1
ATOM 4374 C CA . GLU B 1 220 ? -13.711 -26.969 4.211 1 84.88 220 GLU B CA 1
ATOM 4375 C C . GLU B 1 220 ? -13.461 -27.609 2.852 1 84.88 220 GLU B C 1
ATOM 4377 O O . GLU B 1 220 ? -12.312 -27.812 2.447 1 84.88 220 GLU B O 1
ATOM 4382 N N . GLN B 1 221 ? -14.523 -27.938 2.178 1 89.19 221 GLN B N 1
ATOM 4383 C CA . GLN B 1 221 ? -14.453 -28.484 0.826 1 89.19 221 GLN B CA 1
ATOM 4384 C C . GLN B 1 221 ? -14.617 -27.391 -0.219 1 89.19 221 GLN B C 1
ATOM 4386 O O . GLN B 1 221 ? -15.734 -26.906 -0.453 1 89.19 221 GLN B O 1
ATOM 4391 N N . LEU B 1 222 ? -13.609 -27.047 -0.822 1 88.56 222 LEU B N 1
ATOM 4392 C CA . LEU B 1 222 ? -13.664 -26 -1.84 1 88.56 222 LEU B CA 1
ATOM 4393 C C . LEU B 1 222 ? -14.102 -26.578 -3.184 1 88.56 222 LEU B C 1
ATOM 4395 O O . LEU B 1 222 ? -13.594 -27.609 -3.615 1 88.56 222 LEU B O 1
ATOM 4399 N N . LYS B 1 223 ? -15.062 -25.875 -3.732 1 91.25 223 LYS B N 1
ATOM 4400 C CA . LYS B 1 223 ? -15.562 -26.312 -5.031 1 91.25 223 LYS B CA 1
ATOM 4401 C C . LYS B 1 223 ? -15.656 -25.156 -6.012 1 91.25 223 LYS B C 1
ATOM 4403 O O . LYS B 1 223 ? -16.266 -24.125 -5.711 1 91.25 223 LYS B O 1
ATOM 4408 N N . PHE B 1 224 ? -14.977 -25.312 -7.117 1 92.06 224 PHE B N 1
ATOM 4409 C CA . PHE B 1 224 ? -15.039 -24.391 -8.242 1 92.06 224 PHE B CA 1
ATOM 4410 C C . PHE B 1 224 ? -14.609 -25.078 -9.531 1 92.06 224 PHE B C 1
ATOM 4412 O O . PHE B 1 224 ? -14.055 -26.172 -9.5 1 92.06 224 PHE B O 1
ATOM 4419 N N . THR B 1 225 ? -14.914 -24.5 -10.633 1 91.56 225 THR B N 1
ATOM 4420 C CA . THR B 1 225 ? -14.523 -25.109 -11.906 1 91.56 225 THR B CA 1
ATOM 4421 C C . THR B 1 225 ? -13.117 -24.672 -12.297 1 91.56 225 THR B C 1
ATOM 4423 O O . THR B 1 225 ? -12.617 -23.656 -11.805 1 91.56 225 THR B O 1
ATOM 4426 N N . GLU B 1 226 ? -12.484 -25.438 -13.102 1 92.38 226 GLU B N 1
ATOM 4427 C CA . GLU B 1 226 ? -11.188 -25.047 -13.648 1 92.38 226 GLU B CA 1
ATOM 4428 C C . GLU B 1 226 ? -11.273 -23.719 -14.391 1 92.38 226 GLU B C 1
ATOM 4430 O O . GLU B 1 226 ? -10.352 -22.906 -14.336 1 92.38 226 GLU B O 1
ATOM 4435 N N . GLU B 1 227 ? -12.398 -23.531 -15.039 1 92.88 227 GLU B N 1
ATOM 4436 C CA . GLU B 1 227 ? -12.625 -22.281 -15.773 1 92.88 227 GLU B CA 1
ATOM 4437 C C . GLU B 1 227 ? -12.648 -21.078 -14.836 1 92.88 227 GLU B C 1
ATOM 4439 O O . GLU B 1 227 ? -12.055 -20.047 -15.133 1 92.88 227 GLU B O 1
ATOM 4444 N N . ASP B 1 228 ? -13.297 -21.297 -13.719 1 91.5 228 ASP B N 1
ATOM 4445 C CA . ASP B 1 228 ? -13.344 -20.219 -12.734 1 91.5 228 ASP B CA 1
ATOM 4446 C C . ASP B 1 228 ? -11.953 -19.906 -12.188 1 91.5 228 ASP B C 1
ATOM 4448 O O . ASP B 1 228 ? -11.625 -18.75 -11.93 1 91.5 228 ASP B O 1
ATOM 4452 N N . PHE B 1 229 ? -11.188 -20.922 -12.047 1 93.12 229 PHE B N 1
ATOM 4453 C CA . PHE B 1 229 ? -9.82 -20.766 -11.57 1 93.12 229 PHE B CA 1
ATOM 4454 C C . PHE B 1 229 ? -8.984 -19.984 -12.578 1 93.12 229 PHE B C 1
ATOM 4456 O O . PHE B 1 229 ? -8.312 -19.016 -12.219 1 93.12 229 PHE B O 1
ATOM 4463 N N . TYR B 1 230 ? -9.086 -20.359 -13.836 1 94.19 230 TYR B N 1
ATOM 4464 C CA . TYR B 1 230 ? -8.312 -19.688 -14.867 1 94.19 230 TYR B CA 1
ATOM 4465 C C . TYR B 1 230 ? -8.773 -18.25 -15.039 1 94.19 230 TYR B C 1
ATOM 4467 O O . TYR B 1 230 ? -7.957 -17.359 -15.289 1 94.19 230 TYR B O 1
ATOM 4475 N N . LYS B 1 231 ? -10 -18.078 -14.891 1 92 231 LYS B N 1
ATOM 4476 C CA . LYS B 1 231 ? -10.516 -16.719 -14.953 1 92 231 LYS B CA 1
ATOM 4477 C C . LYS B 1 231 ? -9.914 -15.852 -13.859 1 92 231 LYS B C 1
ATOM 4479 O O . LYS B 1 231 ? -9.414 -14.758 -14.133 1 92 231 LYS B O 1
ATOM 4484 N N . ALA B 1 232 ? -9.93 -16.359 -12.664 1 89.25 232 ALA B N 1
ATOM 4485 C CA . ALA B 1 232 ? -9.367 -15.625 -11.531 1 89.25 232 ALA B CA 1
ATOM 4486 C C . ALA B 1 232 ? -7.887 -15.336 -11.742 1 89.25 232 ALA B C 1
ATOM 4488 O O . ALA B 1 232 ? -7.398 -14.266 -11.383 1 89.25 232 ALA B O 1
ATOM 4489 N N . TYR B 1 233 ? -7.234 -16.25 -12.383 1 92.56 233 TYR B N 1
ATOM 4490 C CA . TYR B 1 233 ? -5.793 -16.141 -12.57 1 92.56 233 TYR B CA 1
ATOM 4491 C C . TYR B 1 233 ? -5.457 -15.148 -13.672 1 92.56 233 TYR B C 1
ATOM 4493 O O . TYR B 1 233 ? -4.582 -14.297 -13.508 1 92.56 233 TYR B O 1
ATOM 4501 N N . TYR B 1 234 ? -6.188 -15.203 -14.805 1 92.56 234 TYR B N 1
ATOM 4502 C CA . TYR B 1 234 ? -5.742 -14.508 -16 1 92.56 234 TYR B CA 1
ATOM 4503 C C . TYR B 1 234 ? -6.43 -13.148 -16.141 1 92.56 234 TYR B C 1
ATOM 4505 O O . TYR B 1 234 ? -5.906 -12.242 -16.781 1 92.56 234 TYR B O 1
ATOM 4513 N N . GLU B 1 235 ? -7.559 -12.969 -15.562 1 87.69 235 GLU B N 1
ATOM 4514 C CA . GLU B 1 235 ? -8.344 -11.766 -15.797 1 87.69 235 GLU B CA 1
ATOM 4515 C C . GLU B 1 235 ? -7.559 -10.508 -15.43 1 87.69 235 GLU B C 1
ATOM 4517 O O . GLU B 1 235 ? -7.504 -9.555 -16.203 1 87.69 235 GLU B O 1
ATOM 4522 N N . PRO B 1 236 ? -6.906 -10.531 -14.289 1 83.75 236 PRO B N 1
ATOM 4523 C CA . PRO B 1 236 ? -6.133 -9.328 -13.969 1 83.75 236 PRO B CA 1
ATOM 4524 C C . PRO B 1 236 ? -5.023 -9.047 -14.977 1 83.75 236 PRO B C 1
ATOM 4526 O O . PRO B 1 236 ? -4.707 -7.887 -15.25 1 83.75 236 PRO B O 1
ATOM 4529 N N . ILE B 1 237 ? -4.445 -10.062 -15.492 1 86 237 ILE B N 1
ATOM 4530 C CA . ILE B 1 237 ? -3.367 -9.914 -16.469 1 86 237 ILE B CA 1
ATOM 4531 C C . ILE B 1 237 ? -3.934 -9.391 -17.781 1 86 237 ILE B C 1
ATOM 4533 O O . ILE B 1 237 ? -3.316 -8.547 -18.438 1 86 237 ILE B O 1
ATOM 4537 N N . CYS B 1 238 ? -5.066 -9.867 -18.125 1 86.69 238 CYS B N 1
ATOM 4538 C CA . CYS B 1 238 ? -5.719 -9.43 -19.344 1 86.69 238 CYS B CA 1
ATOM 4539 C C . CYS B 1 238 ? -6.004 -7.934 -19.312 1 86.69 238 CYS B C 1
ATOM 4541 O O . CYS B 1 238 ? -5.926 -7.258 -20.344 1 86.69 238 CYS B O 1
ATOM 4543 N N . GLU B 1 239 ? -6.289 -7.48 -18.172 1 83.25 239 GLU B N 1
ATOM 4544 C CA . GLU B 1 239 ? -6.594 -6.062 -18.016 1 83.25 239 GLU B CA 1
ATOM 4545 C C . GLU B 1 239 ? -5.383 -5.199 -18.359 1 83.25 239 GLU B C 1
ATOM 4547 O O . GLU B 1 239 ? -5.535 -4.059 -18.797 1 83.25 239 GLU B O 1
ATOM 4552 N N . LEU B 1 240 ? -4.254 -5.766 -18.203 1 84.31 240 LEU B N 1
ATOM 4553 C CA . LEU B 1 240 ? -3.039 -5.035 -18.547 1 84.31 240 LEU B CA 1
ATOM 4554 C C . LEU B 1 240 ? -2.949 -4.828 -20.062 1 84.31 240 LEU B C 1
ATOM 4556 O O . LEU B 1 240 ? -2.436 -3.807 -20.516 1 84.31 240 LEU B O 1
ATOM 4560 N N . PHE B 1 241 ? -3.434 -5.777 -20.781 1 87.5 241 PHE B N 1
ATOM 4561 C CA . PHE B 1 241 ? -3.359 -5.715 -22.234 1 87.5 241 PHE B CA 1
ATOM 4562 C C . PHE B 1 241 ? -4.449 -4.809 -22.797 1 87.5 241 PHE B C 1
ATOM 4564 O O . PHE B 1 241 ? -4.363 -4.359 -23.953 1 87.5 241 PHE B O 1
ATOM 4571 N N . LEU B 1 242 ? -5.375 -4.508 -21.984 1 80.81 242 LEU B N 1
ATOM 4572 C CA . LEU B 1 242 ? -6.48 -3.652 -22.406 1 80.81 242 LEU B CA 1
ATOM 4573 C C . LEU B 1 242 ? -6.215 -2.197 -22.031 1 80.81 242 LEU B C 1
ATOM 4575 O O . LEU B 1 242 ? -6.922 -1.296 -22.5 1 80.81 242 LEU B O 1
ATOM 4579 N N . ASP B 1 243 ? -5.277 -2.043 -21.266 1 78.5 243 ASP B N 1
ATOM 4580 C CA . ASP B 1 243 ? -4.91 -0.705 -20.812 1 78.5 243 ASP B CA 1
ATOM 4581 C C . ASP B 1 243 ? -4.273 0.099 -21.938 1 78.5 243 ASP B C 1
ATOM 4583 O O . ASP B 1 243 ? -3.242 -0.296 -22.484 1 78.5 243 ASP B O 1
ATOM 4587 N N . LYS B 1 244 ? -4.832 1.227 -22.203 1 70.25 244 LYS B N 1
ATOM 4588 C CA . LYS B 1 244 ? -4.312 2.066 -23.266 1 70.25 244 LYS B CA 1
ATOM 4589 C C . LYS B 1 244 ? -2.912 2.576 -22.938 1 70.25 244 LYS B C 1
ATOM 4591 O O . LYS B 1 244 ? -2.104 2.807 -23.844 1 70.25 244 LYS B O 1
ATOM 4596 N N . GLY B 1 245 ? -2.643 2.693 -21.703 1 69.5 245 GLY B N 1
ATOM 4597 C CA . GLY B 1 245 ? -1.348 3.201 -21.281 1 69.5 245 GLY B CA 1
ATOM 4598 C C . GLY B 1 245 ? -0.251 2.154 -21.328 1 69.5 245 GLY B C 1
ATOM 4599 O O . GLY B 1 245 ? 0.93 2.477 -21.188 1 69.5 245 GLY B O 1
ATOM 4600 N N . SER B 1 246 ? -0.631 0.931 -21.641 1 73.19 246 SER B N 1
ATOM 4601 C CA . SER B 1 246 ? 0.357 -0.142 -21.594 1 73.19 246 SER B CA 1
ATOM 4602 C C . SER B 1 246 ? 1.014 -0.355 -22.953 1 73.19 246 SER B C 1
ATOM 4604 O O . SER B 1 246 ? 1.929 -1.171 -23.094 1 73.19 246 SER B O 1
ATOM 4606 N N . ASN B 1 247 ? 0.684 0.382 -23.953 1 82.38 247 ASN B N 1
ATOM 4607 C CA . ASN B 1 247 ? 1.35 0.316 -25.25 1 82.38 247 ASN B CA 1
ATOM 4608 C C . ASN B 1 247 ? 1.318 -1.098 -25.828 1 82.38 247 ASN B C 1
ATOM 4610 O O . ASN B 1 247 ? 2.365 -1.679 -26.125 1 82.38 247 ASN B O 1
ATOM 4614 N N . LEU B 1 248 ? 0.24 -1.625 -26.125 1 89.62 248 LEU B N 1
ATOM 4615 C CA . LEU B 1 248 ? 0.056 -2.967 -26.672 1 89.62 248 LEU B CA 1
ATOM 4616 C C . LEU B 1 248 ? 0.663 -3.08 -28.062 1 89.62 248 LEU B C 1
ATOM 4618 O O . LEU B 1 248 ? 0.414 -2.232 -28.922 1 89.62 248 LEU B O 1
ATOM 4622 N N . ARG B 1 249 ? 1.562 -4.035 -28.297 1 92.06 249 ARG B N 1
ATOM 4623 C CA . ARG B 1 249 ? 2.145 -4.383 -29.594 1 92.06 249 ARG B CA 1
ATOM 4624 C C . ARG B 1 249 ? 1.784 -5.809 -29.984 1 92.06 249 ARG B C 1
ATOM 4626 O O . ARG B 1 249 ? 1.922 -6.738 -29.188 1 92.06 249 ARG B O 1
ATOM 4633 N N . LEU B 1 250 ? 1.358 -5.883 -31.141 1 92.69 250 LEU B N 1
ATOM 4634 C CA . LEU B 1 250 ? 1.004 -7.195 -31.672 1 92.69 250 LEU B CA 1
ATOM 4635 C C . LEU B 1 250 ? 2.082 -7.707 -32.625 1 92.69 250 LEU B C 1
ATOM 4637 O O . LEU B 1 250 ? 2.475 -7.004 -33.562 1 92.69 250 LEU B O 1
ATOM 4641 N N . HIS B 1 251 ? 2.572 -8.836 -32.344 1 91.31 251 HIS B N 1
ATOM 4642 C CA . HIS B 1 251 ? 3.488 -9.562 -33.219 1 91.31 251 HIS B CA 1
ATOM 4643 C C . HIS B 1 251 ? 2.801 -10.758 -33.875 1 91.31 251 HIS B C 1
ATOM 4645 O O . HIS B 1 251 ? 1.597 -10.961 -33.688 1 91.31 251 HIS B O 1
ATOM 4651 N N . ASP B 1 252 ? 3.518 -11.484 -34.594 1 89.31 252 ASP B N 1
ATOM 4652 C CA . ASP B 1 252 ? 2.912 -12.594 -35.312 1 89.31 252 ASP B CA 1
ATOM 4653 C C . ASP B 1 252 ? 2.365 -13.648 -34.375 1 89.31 252 ASP B C 1
ATOM 4655 O O . ASP B 1 252 ? 1.223 -14.094 -34.5 1 89.31 252 ASP B O 1
ATOM 4659 N N . LEU B 1 253 ? 3.123 -13.938 -33.344 1 90.94 253 LEU B N 1
ATOM 4660 C CA . LEU B 1 253 ? 2.746 -15.078 -32.531 1 90.94 253 LEU B CA 1
ATOM 4661 C C . LEU B 1 253 ? 2.389 -14.625 -31.109 1 90.94 253 LEU B C 1
ATOM 4663 O O . LEU B 1 253 ? 1.808 -15.391 -30.328 1 90.94 253 LEU B O 1
ATOM 4667 N N . TYR B 1 254 ? 2.783 -13.383 -30.781 1 93.62 254 TYR B N 1
ATOM 4668 C CA . TYR B 1 254 ? 2.555 -12.969 -29.406 1 93.62 254 TYR B CA 1
ATOM 4669 C C . TYR B 1 254 ? 2.168 -11.492 -29.344 1 93.62 254 TYR B C 1
ATOM 4671 O O . TYR B 1 254 ? 2.301 -10.766 -30.328 1 93.62 254 TYR B O 1
ATOM 4679 N N . ALA B 1 255 ? 1.508 -11.125 -28.281 1 94.19 255 ALA B N 1
ATOM 4680 C CA . ALA B 1 255 ? 1.219 -9.742 -27.906 1 94.19 255 ALA B CA 1
ATOM 4681 C C . ALA B 1 255 ? 2.055 -9.312 -26.703 1 94.19 255 ALA B C 1
ATOM 4683 O O . ALA B 1 255 ? 2.367 -10.133 -25.844 1 94.19 255 ALA B O 1
ATOM 4684 N N . GLU B 1 256 ? 2.43 -8.07 -26.734 1 94.19 256 GLU B N 1
ATOM 4685 C CA . GLU B 1 256 ? 3.279 -7.586 -25.656 1 94.19 256 GLU B CA 1
ATOM 4686 C C . GLU B 1 256 ? 2.877 -6.176 -25.234 1 94.19 256 GLU B C 1
ATOM 4688 O O . GLU B 1 256 ? 2.479 -5.359 -26.062 1 94.19 256 GLU B O 1
ATOM 4693 N N . VAL B 1 257 ? 2.881 -5.969 -23.938 1 93.31 257 VAL B N 1
ATOM 4694 C CA . VAL B 1 257 ? 2.742 -4.617 -23.391 1 93.31 257 VAL B CA 1
ATOM 4695 C C . VAL B 1 257 ? 4.059 -4.18 -22.75 1 93.31 257 VAL B C 1
ATOM 4697 O O . VAL B 1 257 ? 4.848 -5.016 -22.312 1 93.31 257 VAL B O 1
ATOM 4700 N N . SER B 1 258 ? 4.312 -2.926 -22.844 1 90.5 258 SER B N 1
ATOM 4701 C CA . SER B 1 258 ? 5.531 -2.35 -22.281 1 90.5 258 SER B CA 1
ATOM 4702 C C . SER B 1 258 ? 5.207 -1.339 -21.188 1 90.5 258 SER B C 1
ATOM 4704 O O . SER B 1 258 ? 4.445 -0.397 -21.406 1 90.5 258 SER B O 1
ATOM 4706 N N . LEU B 1 259 ? 5.789 -1.609 -20.031 1 84.56 259 LEU B N 1
ATOM 4707 C CA . LEU B 1 259 ? 5.605 -0.706 -18.906 1 84.56 259 LEU B CA 1
ATOM 4708 C C . LEU B 1 259 ? 6.895 0.052 -18.609 1 84.56 259 LEU B C 1
ATOM 4710 O O . LEU B 1 259 ? 7.957 -0.557 -18.453 1 84.56 259 LEU B O 1
ATOM 4714 N N . GLU B 1 260 ? 6.734 1.311 -18.562 1 79.5 260 GLU B N 1
ATOM 4715 C CA . GLU B 1 260 ? 7.875 2.131 -18.172 1 79.5 260 GLU B CA 1
ATOM 4716 C C . GLU B 1 260 ? 8.086 2.102 -16.656 1 79.5 260 GLU B C 1
ATOM 4718 O O . GLU B 1 260 ? 7.145 2.312 -15.891 1 79.5 260 GLU B O 1
ATOM 4723 N N . VAL B 1 261 ? 9.297 1.644 -16.359 1 76.5 261 VAL B N 1
ATOM 4724 C CA . VAL B 1 261 ? 9.625 1.573 -14.93 1 76.5 261 VAL B CA 1
ATOM 4725 C C . VAL B 1 261 ? 10.43 2.803 -14.523 1 76.5 261 VAL B C 1
ATOM 4727 O O . VAL B 1 261 ? 11.438 3.127 -15.156 1 76.5 261 VAL B O 1
ATOM 4730 N N . PRO B 1 262 ? 9.938 3.51 -13.648 1 60.91 262 PRO B N 1
ATOM 4731 C CA . PRO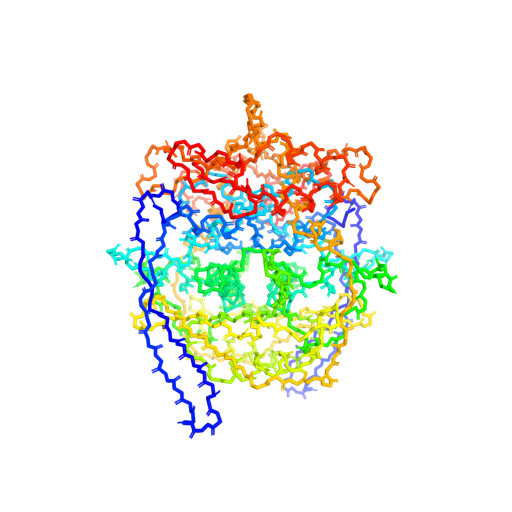 B 1 262 ? 10.703 4.672 -13.188 1 60.91 262 PRO B CA 1
ATOM 4732 C C . PRO B 1 262 ? 12.055 4.293 -12.594 1 60.91 262 PRO B C 1
ATOM 4734 O O . PRO B 1 262 ? 12.172 3.262 -11.922 1 60.91 262 PRO B O 1
ATOM 4737 N N . TYR B 1 263 ? 13.234 4.516 -13.469 1 59.97 263 TYR B N 1
ATOM 4738 C CA . TYR B 1 263 ? 14.57 4.156 -13.016 1 59.97 263 TYR B CA 1
ATOM 4739 C C . TYR B 1 263 ? 15.078 5.145 -11.969 1 59.97 263 TYR B C 1
ATOM 4741 O O . TYR B 1 263 ? 14.883 6.355 -12.102 1 59.97 263 TYR B O 1
ATOM 4749 N N . PHE B 1 264 ? 15.281 4.613 -10.836 1 49.94 264 PHE B N 1
ATOM 4750 C CA . PHE B 1 264 ? 15.758 5.328 -9.656 1 49.94 264 PHE B CA 1
ATOM 4751 C C . PHE B 1 264 ? 17.266 5.508 -9.703 1 49.94 264 PHE B C 1
ATOM 4753 O O . PHE B 1 264 ? 18.031 4.539 -9.578 1 49.94 264 PHE B O 1
ATOM 4760 N N . THR B 1 265 ? 17.781 6.254 -10.781 1 48.28 265 THR B N 1
ATOM 4761 C CA . THR B 1 265 ? 19.234 6.328 -10.688 1 48.28 265 THR B CA 1
ATOM 4762 C C . THR B 1 265 ? 19.656 7.125 -9.461 1 48.28 265 THR B C 1
ATOM 4764 O O . THR B 1 265 ? 18.922 8.008 -9 1 48.28 265 THR B O 1
ATOM 4767 N N . GLU B 1 266 ? 20.547 6.605 -8.742 1 47.53 266 GLU B N 1
ATOM 4768 C CA . GLU B 1 266 ? 21.156 7.297 -7.605 1 47.53 266 GLU B CA 1
ATOM 4769 C C . GLU B 1 266 ? 21.391 8.773 -7.922 1 47.53 266 GLU B C 1
ATOM 4771 O O . GLU B 1 266 ? 21.219 9.633 -7.059 1 47.53 266 GLU B O 1
ATOM 4776 N N . ASN B 1 267 ? 21.969 9.039 -9 1 46.31 267 ASN B N 1
ATOM 4777 C CA . ASN B 1 267 ? 22.484 10.383 -9.219 1 46.31 267 ASN B CA 1
ATOM 4778 C C . ASN B 1 267 ? 21.5 11.242 -10 1 46.31 267 ASN B C 1
ATOM 4780 O O . ASN B 1 267 ? 21.781 12.406 -10.297 1 46.31 267 ASN B O 1
ATOM 4784 N N . TYR B 1 268 ? 20.281 11 -9.953 1 46.84 268 TYR B N 1
ATOM 4785 C CA . TYR B 1 268 ? 19.156 11.797 -10.438 1 46.84 268 TYR B CA 1
ATOM 4786 C C . TYR B 1 268 ? 19.484 12.445 -11.781 1 46.84 268 TYR B C 1
ATOM 4788 O O . TYR B 1 268 ? 18.828 13.406 -12.188 1 46.84 268 TYR B O 1
ATOM 4796 N N . ARG B 1 269 ? 20.625 12.289 -12.453 1 45.75 269 ARG B N 1
ATOM 4797 C CA . ARG B 1 269 ? 21.016 13.18 -13.539 1 45.75 269 ARG B CA 1
ATOM 4798 C C . ARG B 1 269 ? 20.281 12.82 -14.828 1 45.75 269 ARG B C 1
ATOM 4800 O O . ARG B 1 269 ? 19.906 13.703 -15.602 1 45.75 269 ARG B O 1
ATOM 4807 N N . GLU B 1 270 ? 20.375 11.5 -15.242 1 50.25 270 GLU B N 1
ATOM 4808 C CA . GLU B 1 270 ? 19.734 11.25 -16.531 1 50.25 270 GLU B CA 1
ATOM 4809 C C . GLU B 1 270 ? 18.656 10.188 -16.406 1 50.25 270 GLU B C 1
ATOM 4811 O O . GLU B 1 270 ? 18.859 9.148 -15.766 1 50.25 270 GLU B O 1
ATOM 4816 N N . PRO B 1 271 ? 17.453 10.656 -16.688 1 51 271 PRO B N 1
ATOM 4817 C CA . PRO B 1 271 ? 16.359 9.672 -16.703 1 51 271 PRO B CA 1
ATOM 4818 C C . PRO B 1 271 ? 16.703 8.438 -17.531 1 51 271 PRO B C 1
ATOM 4820 O O . PRO B 1 271 ? 17.203 8.555 -18.656 1 51 271 PRO B O 1
ATOM 4823 N N . ASP B 1 272 ? 17.234 7.367 -17.062 1 57.25 272 ASP B N 1
ATOM 4824 C CA . ASP B 1 272 ? 17.312 6.121 -17.828 1 57.25 272 ASP B CA 1
ATOM 4825 C C . ASP B 1 272 ? 15.961 5.395 -17.812 1 57.25 272 ASP B C 1
ATOM 4827 O O . ASP B 1 272 ? 15.188 5.516 -16.859 1 57.25 272 ASP B O 1
ATOM 4831 N N . GLU B 1 273 ? 15.336 5.344 -19 1 61.62 273 GLU B N 1
ATOM 4832 C CA . GLU B 1 273 ? 14.031 4.699 -19.094 1 61.62 273 GLU B CA 1
ATOM 4833 C C . GLU B 1 273 ? 14.172 3.18 -19.109 1 61.62 273 GLU B C 1
ATOM 4835 O O . GLU B 1 273 ? 14.961 2.629 -19.875 1 61.62 273 GLU B O 1
ATOM 4840 N N . ARG B 1 274 ? 13.805 2.549 -18 1 76.62 274 ARG B N 1
ATOM 4841 C CA . ARG B 1 274 ? 13.695 1.094 -18 1 76.62 274 ARG B CA 1
ATOM 4842 C C . ARG B 1 274 ? 12.266 0.653 -18.281 1 76.62 274 ARG B C 1
ATOM 4844 O O . ARG B 1 274 ? 11.312 1.318 -17.859 1 76.62 274 ARG B O 1
ATOM 4851 N N . LYS B 1 275 ? 12.289 -0.384 -19.203 1 83 275 LYS B N 1
ATOM 4852 C CA . LYS B 1 275 ? 10.977 -0.908 -19.578 1 83 275 LYS B CA 1
ATOM 4853 C C . LYS B 1 275 ? 10.867 -2.396 -19.266 1 83 275 LYS B C 1
ATOM 4855 O O . LYS B 1 275 ? 11.852 -3.129 -19.344 1 83 275 LYS B O 1
ATOM 4860 N N . ILE B 1 276 ? 9.742 -2.756 -18.812 1 89.88 276 ILE B N 1
ATOM 4861 C CA . ILE B 1 276 ? 9.391 -4.16 -18.641 1 89.88 276 ILE B CA 1
ATOM 4862 C C . ILE B 1 276 ? 8.344 -4.559 -19.672 1 89.88 276 ILE B C 1
ATOM 4864 O O . ILE B 1 276 ? 7.32 -3.879 -19.828 1 89.88 276 ILE B O 1
ATOM 4868 N N . CYS B 1 277 ? 8.672 -5.605 -20.375 1 93.38 277 CYS B N 1
ATOM 4869 C CA . CYS B 1 277 ? 7.723 -6.121 -21.359 1 93.38 277 CYS B CA 1
ATOM 4870 C C . CYS B 1 277 ? 7.043 -7.387 -20.844 1 93.38 277 CYS B C 1
ATOM 4872 O O . CYS B 1 277 ? 7.711 -8.297 -20.344 1 93.38 277 CYS B O 1
ATOM 4874 N N . ILE B 1 278 ? 5.762 -7.363 -20.906 1 94.88 278 ILE B N 1
ATOM 4875 C CA . ILE B 1 278 ? 4.93 -8.508 -20.531 1 94.88 278 ILE B CA 1
ATOM 4876 C C . ILE B 1 278 ? 4.176 -9.008 -21.766 1 94.88 278 ILE B C 1
ATOM 4878 O O . ILE B 1 278 ? 3.525 -8.234 -22.469 1 94.88 278 ILE B O 1
ATOM 4882 N N . GLY B 1 279 ? 4.316 -10.297 -21.984 1 95.88 279 GLY B N 1
ATOM 4883 C CA . GLY B 1 279 ? 3.68 -10.797 -23.203 1 95.88 279 GLY B CA 1
ATOM 4884 C C . GLY B 1 279 ? 2.99 -12.133 -23 1 95.88 279 GLY B C 1
ATOM 4885 O O . GLY B 1 279 ? 3.125 -12.758 -21.953 1 95.88 279 GLY B O 1
ATOM 4886 N N . ILE B 1 280 ? 2.25 -12.477 -24 1 95.31 280 ILE B N 1
ATOM 4887 C CA . ILE B 1 280 ? 1.452 -13.703 -24.047 1 95.31 280 ILE B CA 1
ATOM 4888 C C . ILE B 1 280 ? 1.22 -14.102 -25.5 1 95.31 280 ILE B C 1
ATOM 4890 O O . ILE B 1 280 ? 1.299 -13.258 -26.406 1 95.31 280 ILE B O 1
ATOM 4894 N N . SER B 1 281 ? 1.071 -15.367 -25.766 1 94 281 SER B N 1
ATOM 4895 C CA . SER B 1 281 ? 0.741 -15.773 -27.125 1 94 281 SER B CA 1
ATOM 4896 C C . SER B 1 281 ? -0.572 -15.141 -27.578 1 94 281 SER B C 1
ATOM 4898 O O . SER B 1 281 ? -1.506 -15 -26.781 1 94 281 SER B O 1
ATOM 4900 N N . ARG B 1 282 ? -0.707 -14.805 -28.859 1 93.12 282 ARG B N 1
ATOM 4901 C CA . ARG B 1 282 ? -1.938 -14.234 -29.391 1 93.12 282 ARG B CA 1
ATOM 4902 C C . ARG B 1 282 ? -3.104 -15.203 -29.25 1 93.12 282 ARG B C 1
ATOM 4904 O O . ARG B 1 282 ? -4.23 -14.789 -28.969 1 93.12 282 ARG B O 1
ATOM 4911 N N . LYS B 1 283 ? -2.795 -16.422 -29.438 1 92.94 283 LYS B N 1
ATOM 4912 C CA . LYS B 1 283 ? -3.826 -17.453 -29.312 1 92.94 283 LYS B CA 1
ATOM 4913 C C . LYS B 1 283 ? -4.445 -17.438 -27.922 1 92.94 283 LYS B C 1
ATOM 4915 O O . LYS B 1 283 ? -5.668 -17.406 -27.781 1 92.94 283 LYS B O 1
ATOM 4920 N N . LEU B 1 284 ? -3.605 -17.469 -26.922 1 94.25 284 LEU B N 1
ATOM 4921 C CA . LEU B 1 284 ? -4.082 -17.453 -25.547 1 94.25 284 LEU B CA 1
ATOM 4922 C C . LEU B 1 284 ? -4.809 -16.156 -25.234 1 94.25 284 LEU B C 1
ATOM 4924 O O . LEU B 1 284 ? -5.887 -16.156 -24.641 1 94.25 284 LEU B O 1
ATOM 4928 N N . LEU B 1 285 ? -4.238 -15.047 -25.688 1 94.81 285 LEU B N 1
ATOM 4929 C CA . LEU B 1 285 ? -4.844 -13.742 -25.422 1 94.81 285 LEU B CA 1
ATOM 4930 C C . LEU B 1 285 ? -6.234 -13.664 -26.047 1 94.81 285 LEU B C 1
ATOM 4932 O O . LEU B 1 285 ? -7.168 -13.148 -25.438 1 94.81 285 LEU B O 1
ATOM 4936 N N . ASN B 1 286 ? -6.387 -14.172 -27.219 1 94.31 286 ASN B N 1
ATOM 4937 C CA . ASN B 1 286 ? -7.68 -14.156 -27.906 1 94.31 286 ASN B CA 1
ATOM 4938 C C . ASN B 1 286 ? -8.734 -14.938 -27.125 1 94.31 286 ASN B C 1
ATOM 4940 O O . ASN B 1 286 ? -9.867 -14.477 -26.969 1 94.31 286 ASN B O 1
ATOM 4944 N N . CYS B 1 287 ? -8.359 -16.062 -26.641 1 95.62 287 CYS B N 1
ATOM 4945 C CA . CYS B 1 287 ? -9.281 -16.859 -25.844 1 95.62 287 CYS B CA 1
ATOM 4946 C C . CYS B 1 287 ? -9.688 -16.125 -24.562 1 95.62 287 CYS B C 1
ATOM 4948 O O . CYS B 1 287 ? -10.844 -16.172 -24.156 1 95.62 287 CYS B O 1
ATOM 4950 N N . LEU B 1 288 ? -8.695 -15.453 -24.016 1 94.19 288 LEU B N 1
ATOM 4951 C CA . LEU B 1 288 ? -8.953 -14.719 -22.781 1 94.19 288 LEU B CA 1
ATOM 4952 C C . LEU B 1 288 ? -9.891 -13.539 -23.031 1 94.19 288 LEU B C 1
ATOM 4954 O O . LEU B 1 288 ? -10.82 -13.297 -22.266 1 94.19 288 LEU B O 1
ATOM 4958 N N . MET B 1 289 ? -9.695 -12.859 -24.062 1 91.56 289 MET B N 1
ATOM 4959 C CA . MET B 1 289 ? -10.508 -11.703 -24.406 1 91.56 289 MET B CA 1
ATOM 4960 C C . MET B 1 289 ? -11.945 -12.117 -24.719 1 91.56 289 MET B C 1
ATOM 4962 O O . MET B 1 289 ? -12.883 -11.367 -24.453 1 91.56 289 MET B O 1
ATOM 4966 N N . GLU B 1 290 ? -12.109 -13.281 -25.219 1 94.19 290 GLU B N 1
ATOM 4967 C CA . GLU B 1 290 ? -13.43 -13.812 -25.547 1 94.19 290 GLU B CA 1
ATOM 4968 C C . GLU B 1 290 ? -14.055 -14.5 -24.344 1 94.19 290 GLU B C 1
ATOM 4970 O O . GLU B 1 290 ? -15.156 -15.047 -24.438 1 94.19 290 GLU B O 1
ATOM 4975 N N . GLU B 1 291 ? -13.32 -14.562 -23.281 1 93.5 291 GLU B N 1
ATOM 4976 C CA . GLU B 1 291 ? -13.742 -15.211 -22.047 1 93.5 291 GLU B CA 1
ATOM 497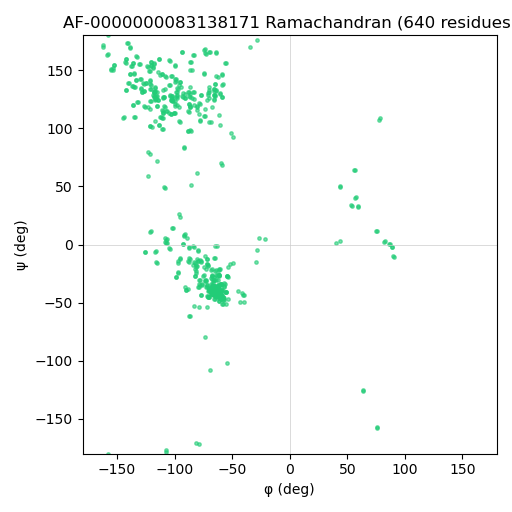7 C C . GLU B 1 291 ? -14.055 -16.688 -22.281 1 93.5 291 GLU B C 1
ATOM 4979 O O . GLU B 1 291 ? -15.008 -17.219 -21.719 1 93.5 291 GLU B O 1
ATOM 4984 N N . ASP B 1 292 ? -13.312 -17.25 -23.203 1 96.19 292 ASP B N 1
ATOM 4985 C CA . ASP B 1 292 ? -13.414 -18.688 -23.469 1 96.19 292 ASP B CA 1
ATOM 4986 C C . ASP B 1 292 ? -12.406 -19.469 -22.625 1 96.19 292 ASP B C 1
ATOM 4988 O O . ASP B 1 292 ? -11.406 -19.953 -23.156 1 96.19 292 ASP B O 1
ATOM 4992 N N . TYR B 1 293 ? -12.742 -19.75 -21.438 1 94.75 293 TYR B N 1
ATOM 4993 C CA . TYR B 1 293 ? -11.789 -20.359 -20.5 1 94.75 293 TYR B CA 1
ATOM 4994 C C . TYR B 1 293 ? -11.719 -21.859 -20.703 1 94.75 293 TYR B C 1
ATOM 4996 O O . TYR B 1 293 ? -10.789 -22.516 -20.219 1 94.75 293 TYR B O 1
ATOM 5004 N N . SER B 1 294 ? -12.695 -22.375 -21.391 1 94.5 294 SER B N 1
ATOM 5005 C CA . SER B 1 294 ? -12.555 -23.766 -21.812 1 94.5 294 SER B CA 1
ATOM 5006 C C . SER B 1 294 ? -11.414 -23.922 -22.812 1 94.5 294 SER B C 1
ATOM 5008 O O . SER B 1 294 ? -10.625 -24.875 -22.703 1 94.5 294 SER B O 1
ATOM 5010 N N . ALA B 1 295 ? -11.391 -23.016 -23.688 1 94.94 295 ALA B N 1
ATOM 5011 C CA . ALA B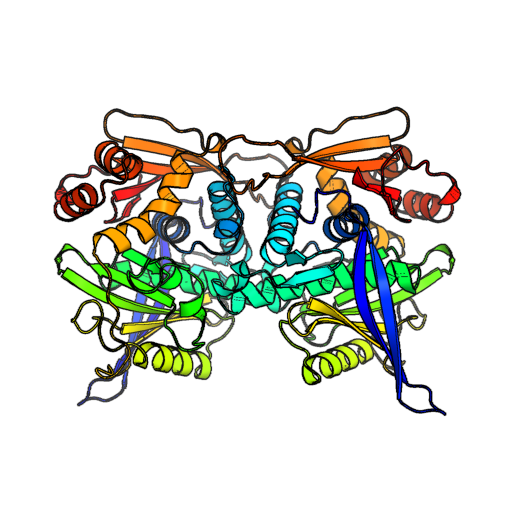 1 295 ? -10.297 -23.031 -24.656 1 94.94 295 ALA B CA 1
ATOM 5012 C C . ALA B 1 295 ? -8.953 -22.766 -23.984 1 94.94 295 ALA B C 1
ATOM 5014 O O . ALA B 1 295 ? -7.938 -23.344 -24.359 1 94.94 295 ALA B O 1
ATOM 5015 N N . VAL B 1 296 ? -8.938 -21.906 -22.969 1 94.62 296 VAL B N 1
ATOM 5016 C CA . VAL B 1 296 ? -7.73 -21.609 -22.203 1 94.62 296 VAL B CA 1
ATOM 5017 C C . VAL B 1 296 ? -7.223 -22.891 -21.531 1 94.62 296 VAL B C 1
ATOM 5019 O O . VAL B 1 296 ? -6.035 -23.203 -21.609 1 94.62 296 VAL B O 1
ATOM 5022 N N . ALA B 1 297 ? -8.117 -23.594 -20.953 1 92.44 297 ALA B N 1
ATOM 5023 C CA . ALA B 1 297 ? -7.762 -24.844 -20.281 1 92.44 297 ALA B CA 1
ATOM 5024 C C . ALA B 1 297 ? -7.137 -25.828 -21.266 1 92.44 297 ALA B C 1
ATOM 5026 O O . ALA B 1 297 ? -6.152 -26.5 -20.938 1 92.44 297 ALA B O 1
ATOM 5027 N N . GLU B 1 298 ? -7.676 -25.828 -22.406 1 90.19 298 GLU B N 1
ATOM 5028 C CA . GLU B 1 298 ? -7.172 -26.734 -23.438 1 90.19 298 GLU B CA 1
ATOM 5029 C C . GLU B 1 298 ? -5.766 -26.344 -23.891 1 90.19 298 GLU B C 1
ATOM 5031 O O . GLU B 1 298 ? -4.898 -27.203 -24.047 1 90.19 298 GLU B O 1
ATOM 5036 N N . ILE B 1 299 ? -5.578 -25.078 -24.031 1 90.12 299 ILE B N 1
ATOM 5037 C CA . ILE B 1 299 ? -4.277 -24.578 -24.453 1 90.12 299 ILE B CA 1
ATOM 5038 C C . ILE B 1 299 ? -3.232 -24.875 -23.391 1 90.12 299 ILE B C 1
ATOM 5040 O O . ILE B 1 299 ? -2.102 -25.25 -23.703 1 90.12 299 ILE B O 1
ATOM 5044 N N . ARG B 1 300 ? -3.637 -24.781 -22.172 1 89.5 300 ARG B N 1
ATOM 5045 C CA . ARG B 1 300 ? -2.674 -24.891 -21.078 1 89.5 300 ARG B CA 1
ATOM 5046 C C . ARG B 1 300 ? -2.354 -26.344 -20.766 1 89.5 300 ARG B C 1
ATOM 5048 O O . ARG B 1 300 ? -1.326 -26.641 -20.156 1 89.5 300 ARG B O 1
ATOM 5055 N N . LYS B 1 301 ? -3.205 -27.141 -21.188 1 82.81 301 LYS B N 1
ATOM 5056 C CA . LYS B 1 301 ? -2.91 -28.562 -21.062 1 82.81 301 LYS B CA 1
ATOM 5057 C C . LYS B 1 301 ? -1.857 -28.984 -22.094 1 82.81 301 LYS B C 1
ATOM 5059 O O . LYS B 1 301 ? -1.157 -29.984 -21.891 1 82.81 301 LYS B O 1
ATOM 5064 N N . ASN B 1 302 ? -1.815 -28.25 -23.188 1 75.31 302 ASN B N 1
ATOM 5065 C CA . ASN B 1 302 ? -0.865 -28.547 -24.25 1 75.31 302 ASN B CA 1
ATOM 5066 C C . ASN B 1 302 ? 0.241 -27.5 -24.328 1 75.31 302 ASN B C 1
ATOM 5068 O O . ASN B 1 302 ? 0.487 -26.922 -25.391 1 75.31 302 ASN B O 1
ATOM 5072 N N . VAL B 1 303 ? 0.925 -27.109 -23.266 1 66.94 303 VAL B N 1
ATOM 5073 C CA . VAL B 1 303 ? 1.852 -26 -23.047 1 66.94 303 VAL B CA 1
ATOM 5074 C C . VAL B 1 303 ? 3.057 -26.141 -23.969 1 66.94 303 VAL B C 1
ATOM 5076 O O . VAL B 1 303 ? 3.656 -25.141 -24.391 1 66.94 303 VAL B O 1
ATOM 5079 N N . GLN B 1 304 ? 3.416 -27.219 -24.484 1 61.56 304 GLN B N 1
ATOM 5080 C CA . GLN B 1 304 ? 4.648 -27.5 -25.219 1 61.56 304 GLN B CA 1
ATOM 5081 C C . GLN B 1 304 ? 4.719 -26.703 -26.516 1 61.56 304 GLN B C 1
ATOM 5083 O O . GLN B 1 304 ? 5.801 -26.516 -27.078 1 61.56 304 GLN B O 1
ATOM 5088 N N . GLU B 1 305 ? 3.738 -25.969 -26.766 1 63.22 305 GLU B N 1
ATOM 5089 C CA . GLU B 1 305 ? 3.756 -25.375 -28.109 1 63.22 305 GLU B CA 1
ATOM 5090 C C . GLU B 1 305 ? 4.066 -23.875 -28.047 1 63.22 305 GLU B C 1
ATOM 5092 O O . GLU B 1 305 ? 4.227 -23.234 -29.078 1 63.22 305 GLU B O 1
ATOM 5097 N N . GLU B 1 306 ? 4.344 -23.359 -26.844 1 76.75 306 GLU B N 1
ATOM 5098 C CA . GLU B 1 306 ? 4.547 -21.906 -26.797 1 76.75 306 GLU B CA 1
ATOM 5099 C C . GLU B 1 306 ? 6.023 -21.547 -26.938 1 76.75 306 GLU B C 1
ATOM 5101 O O . GLU B 1 306 ? 6.883 -22.234 -26.359 1 76.75 306 GLU B O 1
ATOM 5106 N N . ILE B 1 307 ? 6.328 -20.672 -27.844 1 79.62 307 ILE B N 1
ATOM 5107 C CA . ILE B 1 307 ? 7.688 -20.203 -28.094 1 79.62 307 ILE B CA 1
ATOM 5108 C C . ILE B 1 307 ? 8.008 -19.031 -27.188 1 79.62 307 ILE B C 1
ATOM 5110 O O . ILE B 1 307 ? 7.258 -18.047 -27.141 1 79.62 307 ILE B O 1
ATOM 5114 N N . CYS B 1 308 ? 8.984 -19.203 -26.422 1 87.81 308 CYS B N 1
ATOM 5115 C CA . CYS B 1 308 ? 9.492 -18.125 -25.578 1 87.81 308 CYS B CA 1
ATOM 5116 C C . CYS B 1 308 ? 10.398 -17.188 -26.375 1 87.81 308 CYS B C 1
ATOM 5118 O O . CYS B 1 308 ? 11.398 -17.625 -26.953 1 87.81 308 CYS B O 1
ATOM 5120 N N . PRO B 1 309 ? 10.023 -15.938 -26.484 1 89.81 309 PRO B N 1
ATOM 5121 C CA . PRO B 1 309 ? 10.898 -15.008 -27.203 1 89.81 309 PRO B CA 1
ATOM 5122 C C . PRO B 1 309 ? 12.312 -14.961 -26.641 1 89.81 309 PRO B C 1
ATOM 5124 O O . PRO B 1 309 ? 12.523 -15.25 -25.453 1 89.81 309 PRO B O 1
ATOM 5127 N N . ASP B 1 310 ? 13.258 -14.547 -27.5 1 89 310 ASP B N 1
ATOM 5128 C CA . ASP B 1 310 ? 14.664 -14.492 -27.109 1 89 310 ASP B CA 1
ATOM 5129 C C . ASP B 1 310 ? 14.867 -13.539 -25.938 1 89 310 ASP B C 1
ATOM 5131 O O . ASP B 1 310 ? 14.359 -12.414 -25.953 1 89 310 ASP B O 1
ATOM 5135 N N . GLY B 1 311 ? 15.547 -14.102 -24.969 1 90.31 311 GLY B N 1
ATOM 5136 C CA . GLY B 1 311 ? 15.914 -13.266 -23.828 1 90.31 311 GLY B CA 1
ATOM 5137 C C . GLY B 1 311 ? 14.797 -13.125 -22.812 1 90.31 311 GLY B C 1
ATOM 5138 O O . GLY B 1 311 ? 14.969 -12.453 -21.797 1 90.31 311 GLY B O 1
ATOM 5139 N N . ALA B 1 312 ? 13.695 -13.789 -23.016 1 94.88 312 ALA B N 1
ATOM 5140 C CA . ALA B 1 312 ? 12.555 -13.664 -22.125 1 94.88 312 ALA B CA 1
ATOM 5141 C C . ALA B 1 312 ? 12.492 -14.836 -21.141 1 94.88 312 ALA B C 1
ATOM 5143 O O . ALA B 1 312 ? 13.141 -15.867 -21.359 1 94.88 312 ALA B O 1
ATOM 5144 N N . TYR B 1 313 ? 11.922 -14.625 -20.047 1 95.94 313 TYR B N 1
ATOM 5145 C CA . TYR B 1 313 ? 11.461 -15.688 -19.172 1 95.94 313 TYR B CA 1
ATOM 5146 C C . TYR B 1 313 ? 9.969 -15.953 -19.359 1 95.94 313 TYR B C 1
ATOM 5148 O O . TYR B 1 313 ? 9.156 -15.031 -19.297 1 95.94 313 TYR B O 1
ATOM 5156 N N . MET B 1 314 ? 9.625 -17.156 -19.609 1 95.38 314 MET B N 1
ATOM 5157 C CA . MET B 1 314 ? 8.219 -17.516 -19.781 1 95.38 314 MET B CA 1
ATOM 5158 C C . MET B 1 314 ? 7.801 -18.562 -18.75 1 95.38 314 MET B C 1
ATOM 5160 O O . MET B 1 314 ? 8.445 -19.609 -18.625 1 95.38 314 MET B O 1
ATOM 5164 N N . GLY B 1 315 ? 6.793 -18.234 -18 1 93.25 315 GLY B N 1
ATOM 5165 C CA . GLY B 1 315 ? 6.219 -19.234 -17.109 1 93.25 315 GLY B CA 1
ATOM 5166 C C . GLY B 1 315 ? 5.387 -20.266 -17.828 1 93.25 315 GLY B C 1
ATOM 5167 O O . GLY B 1 315 ? 5.031 -20.078 -19 1 93.25 315 GLY B O 1
ATOM 5168 N N . ALA B 1 316 ? 5.078 -21.312 -17.094 1 91.25 316 ALA B N 1
ATOM 5169 C CA . ALA B 1 316 ? 4.234 -22.359 -17.656 1 91.25 316 ALA B CA 1
ATOM 5170 C C . ALA B 1 316 ? 2.832 -21.828 -17.953 1 91.25 316 ALA B C 1
ATOM 5172 O O . ALA B 1 316 ? 2.057 -22.469 -18.672 1 91.25 316 ALA B O 1
ATOM 5173 N N . ASP B 1 317 ? 2.512 -20.656 -17.469 1 93.81 317 ASP B N 1
ATOM 5174 C CA . ASP B 1 317 ? 1.209 -20.047 -17.703 1 93.81 317 ASP B CA 1
ATOM 5175 C C . ASP B 1 317 ? 1.172 -19.328 -19.062 1 93.81 317 ASP B C 1
ATOM 5177 O O . ASP B 1 317 ? 0.132 -18.797 -19.453 1 93.81 317 ASP B O 1
ATOM 5181 N N . GLY B 1 318 ? 2.242 -19.312 -19.766 1 93.75 318 GLY B N 1
ATOM 5182 C CA . GLY B 1 318 ? 2.295 -18.703 -21.078 1 93.75 318 GLY B CA 1
ATOM 5183 C C . GLY B 1 318 ? 2.598 -17.219 -21.047 1 93.75 318 GLY B C 1
ATOM 5184 O O . GLY B 1 318 ? 2.691 -16.578 -22.094 1 93.75 318 GLY B O 1
ATOM 5185 N N . ILE B 1 319 ? 2.791 -16.641 -19.859 1 95.5 319 ILE B N 1
ATOM 5186 C CA . ILE B 1 319 ? 3.143 -15.227 -19.719 1 95.5 319 ILE B CA 1
ATOM 5187 C C . ILE B 1 319 ? 4.664 -15.078 -19.672 1 95.5 319 ILE B C 1
ATOM 5189 O O . ILE B 1 319 ? 5.348 -15.812 -18.953 1 95.5 319 ILE B O 1
ATOM 5193 N N . PHE B 1 320 ? 5.18 -14.18 -20.484 1 96.44 320 PHE B N 1
ATOM 5194 C CA . PHE B 1 320 ? 6.629 -14.023 -20.484 1 96.44 320 PHE B CA 1
ATOM 5195 C C . PHE B 1 320 ? 7.02 -12.594 -20.109 1 96.44 320 PHE B C 1
ATOM 5197 O O . PHE B 1 320 ? 6.211 -11.672 -20.25 1 96.44 320 PHE B O 1
ATOM 5204 N N . ILE B 1 321 ? 8.172 -12.453 -19.578 1 96.31 321 ILE B N 1
ATOM 5205 C CA . ILE B 1 321 ? 8.789 -11.188 -19.219 1 96.31 321 ILE B CA 1
ATOM 5206 C C . ILE B 1 321 ? 10.062 -10.984 -20.031 1 96.31 321 ILE B C 1
ATOM 5208 O O . ILE B 1 321 ? 10.875 -11.898 -20.156 1 96.31 321 ILE B O 1
ATOM 5212 N N . ARG B 1 322 ? 10.203 -9.742 -20.547 1 92.94 322 ARG B N 1
ATOM 5213 C CA . ARG B 1 322 ? 11.414 -9.383 -21.266 1 92.94 322 ARG B CA 1
ATOM 5214 C C . ARG B 1 322 ? 11.828 -7.945 -20.969 1 92.94 322 ARG B C 1
ATOM 5216 O O . ARG B 1 322 ? 10.977 -7.086 -20.719 1 92.94 322 ARG B O 1
#

=== Feature glossary ===
Legend for the data blocks above and below:

— What the protein is —

The amino-acid sequence is the protein's primary structure: the linear order of residues from the N-terminus to the C-terminus, written in one-letter code. Everything else here — the 3D coordinates, the secondary structure, the domain annotations — is ultimately a consequence of this string.

Database cross-references. InterPro integrates a dozen domain/family signature databases into unified entries with residue-range hits. GO terms attach function/process/location labels with evidence codes. CATH codes position the fold in a four-level structural taxonomy. Organism is the NCBI-taxonomy species name.

— Where its atoms are —

The mmCIF block holds the 3D Cartesian coordinates of each backbone atom (N, Cα, C, O) in ångströms. mmCIF is the PDB's canonical archive format — a tagged-loop text representation of the atomic model.

The six renders are orthographic views along the three Cartesian axes in both directions. Representation (cartoon, sticks, or surface) and color scheme (sequence-rainbow or by-chain) vary across proteins so the training set covers all the common visualization conventions.

— Local backbone conformation —

Secondary structure is the local, repeating backbone conformation. DSSP classifies it into eight states by reading the hydrogen-bond network: three helix types (H, G, I), two β types (E, B), two non-regular types (T, S), and unstructured coil (-).

SS3 is a coarse helix/strand/coil call (letters a/b/c) made by the P-SEA algorithm from inter-Cα distances and dihedrals. It is less detailed than DSSP but needs only Cα positions.

Backbone dihedral angles. Every residue except chain termini has a φ (preceding-C → N → Cα → C) and a ψ (N → Cα → C → next-N). They are reported in degrees following the IUPAC sign convention. Secondary structure is essentially a statement about which (φ, ψ) basin each residue occupies.

— Global shape and packing —

The geometric summary reports three shape descriptors. Rg (radius of gyration) measures how spread out the Cα atoms are about their centre of mass; compact globular proteins have small Rg, elongated or unfolded ones large. Cα contacts (<8 Å, |i−j|>4) count long-range residue pairs in spatial proximity — high for tightly packed folds, near zero for rods or random coil. The bounding-box extents give the protein's footprint along x, y, z in Å.

Solvent accessibility: the surface area of each residue that a 1.4 Å water probe can touch, in Å². When only backbone atoms are present the absolute values are lower than full-atom SASA (side chains contribute most of the area) and are flagged as backbone-only.

Plot images: a contact map (which residues are close in 3D, as an N×N binary image), a Ramachandran scatter (backbone torsion angles, revealing secondary-structure composition at a glance), and — for AlphaFold structures — a PAE heatmap (pairwise prediction confidence).

— Structural neighborhood —

Foldseek's 3Di representation compresses backbone geometry into a per-residue letter drawn from a learned twenty-state alphabet. It captures the tertiary interaction pattern around each residue — which residues are packed against it in space, regardless of where they are in sequence.

Structural nearest neighbors (via Foldseek easy-search vs the PDB). Reported per hit: target PDB id, E-value, and alignment TM-score. A TM-score above ~0.5 is the conventional threshold for 'same fold'.

— Confidence and disorder —

pLDDT (predicted Local Distance Difference Test) is AlphaFold's per-residue confidence score, ranging from 0 to 100. Values above 90 indicate high confidence (typically well-packed cores); 70–90 is confident; 50–70 low confidence; below 50 usually means the region is disordered or the prediction is unreliable there. AlphaFold stores pLDDT in the mmCIF B-factor column.

For experimental (PDB) structures, the B-factor (temperature factor) quantifies the positional spread of each atom in the crystal — a combination of thermal vibration and static disorder — in units of Å². High B-factors mark flexible loops or poorly resolved regions; low B-factors mark the rigid, well-ordered core.

Predicted Aligned Error (PAE) is an AlphaFold confidence matrix: entry (i, j) is the expected error in the position of residue j, in ångströms, when the prediction is superimposed on the true structure at residue i. Low PAE within a block of residues means that block is internally rigid and well-predicted; high PAE between two blocks means their relative placement is uncertain even if each block individually is confident.